Protein AF-0000000080782914 (afdb_homodimer)

pLDDT: mean 93.72, std 6.86, range [55.41, 98.94]

Structure (mmCIF, N/CA/C/O backbone):
data_AF-0000000080782914-model_v1
#
loop_
_entity.id
_entity.type
_entity.pdbx_description
1 polymer 'Pyridoxamine phosphate oxidase'
#
loop_
_atom_site.group_PDB
_atom_site.id
_atom_site.type_symbol
_atom_site.label_atom_id
_atom_site.label_alt_id
_atom_site.label_comp_id
_atom_site.label_asym_id
_atom_site.label_entity_id
_atom_site.label_seq_id
_atom_site.pdbx_PDB_ins_code
_atom_site.Cartn_x
_atom_site.Cartn_y
_atom_site.Cartn_z
_atom_site.occupancy
_atom_site.B_iso_or_equiv
_atom_site.auth_seq_id
_atom_site.auth_comp_id
_atom_site.auth_asym_id
_atom_site.auth_atom_id
_atom_site.pdbx_PDB_model_num
ATOM 1 N N . MET A 1 1 ? 15.547 2.945 15.133 1 77.25 1 MET A N 1
ATOM 2 C CA . MET A 1 1 ? 15.609 1.603 14.562 1 77.25 1 MET A CA 1
ATOM 3 C C . MET A 1 1 ? 14.219 0.974 14.508 1 77.25 1 MET A C 1
ATOM 5 O O . MET A 1 1 ? 13.367 1.261 15.344 1 77.25 1 MET A O 1
ATOM 9 N N . VAL A 1 2 ? 13.93 0.141 13.531 1 92.62 2 VAL A N 1
ATOM 10 C CA . VAL A 1 2 ? 12.688 -0.593 13.344 1 92.62 2 VAL A CA 1
ATOM 11 C C . VAL A 1 2 ? 12.5 -1.596 14.477 1 92.62 2 VAL A C 1
ATOM 13 O O . VAL A 1 2 ? 13.469 -2.207 14.938 1 92.62 2 VAL A O 1
ATOM 16 N N . LYS A 1 3 ? 11.359 -1.681 15.07 1 96.25 3 LYS A N 1
ATOM 17 C CA . LYS A 1 3 ? 10.992 -2.666 16.078 1 96.25 3 LYS A CA 1
ATOM 18 C C . LYS A 1 3 ? 9.711 -3.396 15.695 1 96.25 3 LYS A C 1
ATOM 20 O O . LYS A 1 3 ? 8.82 -2.814 15.062 1 96.25 3 LYS A O 1
ATOM 25 N N . TYR A 1 4 ? 9.617 -4.656 16.109 1 97.88 4 TYR A N 1
ATOM 26 C CA . TYR A 1 4 ? 8.469 -5.504 15.82 1 97.88 4 TYR A CA 1
ATOM 27 C C . TYR A 1 4 ? 7.82 -6.012 17.109 1 97.88 4 TYR A C 1
ATOM 29 O O . TYR A 1 4 ? 8.516 -6.344 18.062 1 97.88 4 TYR A O 1
ATOM 37 N N . TYR A 1 5 ? 6.516 -6.035 17.109 1 98.5 5 TYR A N 1
ATOM 38 C CA . TYR A 1 5 ? 5.73 -6.52 18.234 1 98.5 5 TYR A CA 1
ATOM 39 C C . TYR A 1 5 ? 4.641 -7.477 17.766 1 98.5 5 TYR A C 1
ATOM 41 O O . TYR A 1 5 ? 4.105 -7.332 16.672 1 98.5 5 TYR A O 1
ATOM 49 N N . PRO A 1 6 ? 4.242 -8.438 18.609 1 98.19 6 PRO A N 1
ATOM 50 C CA . PRO A 1 6 ? 3.217 -9.406 18.203 1 98.19 6 PRO A CA 1
ATOM 51 C C . PRO A 1 6 ? 1.803 -8.836 18.297 1 98.19 6 PRO A C 1
ATOM 53 O O . PRO A 1 6 ? 0.863 -9.422 17.75 1 98.19 6 PRO A O 1
ATOM 56 N N . SER A 1 7 ? 1.709 -7.664 19.062 1 98.56 7 SER A N 1
ATOM 57 C CA . SER A 1 7 ? 0.373 -7.125 19.297 1 98.56 7 SER A CA 1
ATOM 58 C C . SER A 1 7 ? 0.427 -5.637 19.625 1 98.56 7 SER A C 1
ATOM 60 O O . SER A 1 7 ? 1.511 -5.07 19.781 1 98.56 7 SER A O 1
ATOM 62 N N . ILE A 1 8 ? -0.752 -5.039 19.688 1 98.75 8 ILE A N 1
ATOM 63 C CA . ILE A 1 8 ? -0.904 -3.627 20.016 1 98.75 8 ILE A CA 1
ATOM 64 C C . ILE A 1 8 ? -0.955 -3.459 21.531 1 98.75 8 ILE A C 1
ATOM 66 O O . ILE A 1 8 ? -1.915 -3.885 22.188 1 98.75 8 ILE A O 1
ATOM 70 N N . SER A 1 9 ? 0.012 -2.799 22.109 1 98.5 9 SER A N 1
ATOM 71 C CA . SER A 1 9 ? -0.017 -2.479 23.531 1 98.5 9 SER A CA 1
ATOM 72 C C . SER A 1 9 ? -1.006 -1.354 23.828 1 98.5 9 SER A C 1
ATOM 74 O O . SER A 1 9 ? -1.44 -0.649 22.922 1 98.5 9 SER A O 1
ATOM 76 N N . PRO A 1 10 ? -1.346 -1.168 25.094 1 98 10 PRO A N 1
ATOM 77 C CA . PRO A 1 10 ? -2.221 -0.046 25.438 1 98 10 PRO A CA 1
ATOM 78 C C . PRO A 1 10 ? -1.642 1.306 25.031 1 98 10 PRO A C 1
ATOM 80 O O . PRO A 1 10 ? -2.375 2.178 24.562 1 98 10 PRO A O 1
ATOM 83 N N . ASP A 1 11 ? -0.372 1.399 25.172 1 98.06 11 ASP A N 1
ATOM 84 C CA . ASP A 1 11 ? 0.289 2.633 24.766 1 98.06 11 ASP A CA 1
ATOM 85 C C . ASP A 1 11 ? 0.159 2.848 23.25 1 98.06 11 ASP A C 1
ATOM 87 O O . ASP A 1 11 ? -0.063 3.971 22.797 1 98.06 11 ASP A O 1
ATOM 91 N N . PHE A 1 12 ? 0.364 1.771 22.516 1 98.38 12 PHE A N 1
ATOM 92 C CA . PHE A 1 12 ? 0.207 1.849 21.078 1 98.38 12 PHE A CA 1
ATOM 93 C C . PHE A 1 12 ? -1.229 2.203 20.703 1 98.38 12 PHE A C 1
ATOM 95 O O . PHE A 1 12 ? -1.462 2.986 19.781 1 98.38 12 PHE A O 1
ATOM 102 N N . GLN A 1 13 ? -2.162 1.616 21.422 1 97.88 13 GLN A N 1
ATOM 103 C CA . GLN A 1 13 ? -3.566 1.916 21.172 1 97.88 13 GLN A CA 1
ATOM 104 C C . GLN A 1 13 ? -3.852 3.406 21.344 1 97.88 13 GLN A C 1
ATOM 106 O O . GLN A 1 13 ? -4.496 4.02 20.484 1 97.88 13 GLN A O 1
ATOM 111 N N . ASP A 1 14 ? -3.408 3.982 22.406 1 97.38 14 ASP A N 1
ATOM 112 C CA . ASP A 1 14 ? -3.604 5.406 22.656 1 97.38 14 ASP A CA 1
ATOM 113 C C . ASP A 1 14 ? -2.977 6.254 21.562 1 97.38 14 ASP A C 1
ATOM 115 O O . ASP A 1 14 ? -3.582 7.223 21.094 1 97.38 14 ASP A O 1
ATOM 119 N N . TRP A 1 15 ? -1.827 5.891 21.203 1 97.62 15 TRP A N 1
ATOM 120 C CA . TRP A 1 15 ? -1.1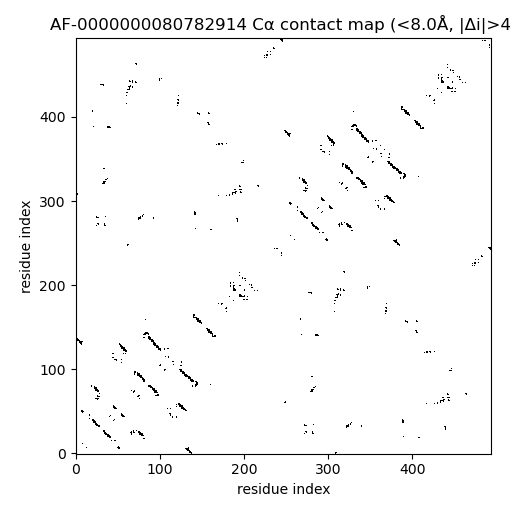04 6.629 20.172 1 97.62 15 TRP A CA 1
ATOM 121 C C . TRP A 1 15 ? -1.836 6.559 18.844 1 97.62 15 TRP A C 1
ATOM 123 O O . TRP A 1 15 ? -1.992 7.57 18.156 1 97.62 15 TRP A O 1
ATOM 133 N N . ILE A 1 16 ? -2.273 5.348 18.469 1 97.81 16 ILE A N 1
ATOM 134 C CA . ILE A 1 16 ? -2.998 5.102 17.219 1 97.81 16 ILE A CA 1
ATOM 135 C C . ILE A 1 16 ? -4.242 5.984 17.156 1 97.81 16 ILE A C 1
ATOM 137 O O . ILE A 1 16 ? -4.484 6.664 16.172 1 97.81 16 ILE A O 1
ATOM 141 N N . LEU A 1 17 ? -4.953 6.02 18.203 1 95.75 17 LEU A N 1
ATOM 142 C CA . LEU A 1 17 ? -6.25 6.68 18.234 1 95.75 17 LEU A CA 1
ATOM 143 C C . LEU A 1 17 ? -6.09 8.195 18.312 1 95.75 17 LEU A C 1
ATOM 145 O O . LEU A 1 17 ? -7.051 8.938 18.094 1 95.75 17 LEU A O 1
ATOM 149 N N . ALA A 1 18 ? -4.898 8.648 18.531 1 95.88 18 ALA A N 1
ATOM 150 C CA . ALA A 1 18 ? -4.609 10.086 18.578 1 95.88 18 ALA A CA 1
ATOM 151 C C . ALA A 1 18 ? -4.254 10.617 17.188 1 95.88 18 ALA A C 1
ATOM 153 O O . ALA A 1 18 ? -4.184 11.828 16.984 1 95.88 18 ALA A O 1
ATOM 154 N N . GLN A 1 19 ? -4.027 9.734 16.234 1 97.06 19 GLN A N 1
ATOM 155 C CA . GLN A 1 19 ? -3.643 10.188 14.898 1 97.06 19 GLN A CA 1
ATOM 156 C C . GLN A 1 19 ? -4.852 10.68 14.109 1 97.06 19 GLN A C 1
ATOM 158 O O . GLN A 1 19 ? -5.914 10.055 14.133 1 97.06 19 GLN A O 1
ATOM 163 N N . PRO A 1 20 ? -4.75 11.781 13.398 1 96.12 20 PRO A N 1
ATOM 164 C CA . PRO A 1 20 ? -5.895 12.367 12.695 1 96.12 20 PRO A CA 1
ATOM 165 C C . PRO A 1 20 ? -6.227 11.633 11.398 1 96.12 20 PRO A C 1
ATOM 167 O O . PRO A 1 20 ? -7.289 11.852 10.812 1 96.12 20 PRO A O 1
ATOM 170 N N . VAL A 1 21 ? -5.316 10.867 10.891 1 97.38 21 VAL A N 1
ATOM 171 C CA . VAL A 1 21 ? -5.484 10.164 9.625 1 97.38 21 VAL A CA 1
ATOM 172 C C . VAL A 1 21 ? -4.672 8.867 9.641 1 97.38 21 VAL A C 1
ATOM 174 O O . VAL A 1 21 ? -3.646 8.781 10.32 1 97.38 21 VAL A O 1
ATOM 177 N N . PHE A 1 22 ? -5.164 7.848 9.047 1 98.19 22 PHE A N 1
ATOM 178 C CA . PHE A 1 22 ? -4.41 6.621 8.82 1 98.19 22 PHE A CA 1
ATOM 179 C C . PHE A 1 22 ? -4.508 6.188 7.359 1 98.19 22 PHE A C 1
ATOM 181 O O . PHE A 1 22 ? -5.281 6.758 6.59 1 98.19 22 PHE A O 1
ATOM 188 N N . PHE A 1 23 ? -3.666 5.289 6.934 1 98.69 23 PHE A N 1
ATOM 189 C CA . PHE A 1 23 ? -3.547 4.848 5.551 1 98.69 23 PHE A CA 1
ATOM 190 C C . PHE A 1 23 ? -3.709 3.336 5.445 1 98.69 23 PHE A C 1
ATOM 192 O O . PHE A 1 23 ? -3.203 2.594 6.289 1 98.69 23 PHE A O 1
ATOM 199 N N . VAL A 1 24 ? -4.43 2.908 4.461 1 98.56 24 VAL A N 1
ATOM 200 C CA . VAL A 1 24 ? -4.668 1.485 4.242 1 98.56 24 VAL A CA 1
ATOM 201 C C . VAL A 1 24 ? -4.066 1.06 2.904 1 98.56 24 VAL A C 1
ATOM 203 O O . VAL A 1 24 ? -4.367 1.651 1.865 1 98.56 24 VAL A O 1
ATOM 206 N N . ALA A 1 25 ? -3.213 0.077 2.914 1 98.88 25 ALA A N 1
ATOM 207 C CA . ALA A 1 25 ? -2.645 -0.497 1.698 1 98.88 25 ALA A CA 1
ATOM 208 C C . ALA A 1 25 ? -3.139 -1.924 1.481 1 98.88 25 ALA A C 1
ATOM 210 O O . ALA A 1 25 ? -3.264 -2.695 2.434 1 98.88 25 ALA A O 1
ATOM 211 N N . SER A 1 26 ? -3.461 -2.254 0.279 1 98.81 26 SER A N 1
ATOM 212 C CA . SER A 1 26 ? -3.924 -3.576 -0.13 1 98.81 26 SER A CA 1
ATOM 213 C C . SER A 1 26 ? -3.441 -3.922 -1.535 1 98.81 26 SER A C 1
ATOM 215 O O . SER A 1 26 ? -3.01 -3.041 -2.281 1 98.81 26 SER A O 1
ATOM 217 N N . ALA A 1 27 ? -3.422 -5.191 -1.87 1 98.75 27 ALA A N 1
ATOM 218 C CA . ALA A 1 27 ? -2.934 -5.613 -3.18 1 98.75 27 ALA A CA 1
ATOM 219 C C . ALA A 1 27 ? -3.58 -6.926 -3.611 1 98.75 27 ALA A C 1
ATOM 221 O O . ALA A 1 27 ? -3.801 -7.816 -2.785 1 98.75 27 ALA A O 1
ATOM 222 N N . PRO A 1 28 ? -3.832 -7.027 -4.871 1 97.81 28 PRO A N 1
ATOM 223 C CA . PRO A 1 28 ? -4.285 -8.32 -5.387 1 97.81 28 PRO A CA 1
ATOM 224 C C . PRO A 1 28 ? -3.137 -9.305 -5.602 1 97.81 28 PRO A C 1
ATOM 226 O O . PRO A 1 28 ? -1.979 -8.898 -5.703 1 97.81 28 PRO A O 1
ATOM 229 N N . LEU A 1 29 ? -3.488 -10.539 -5.559 1 94.88 29 LEU A N 1
ATOM 230 C CA . LEU A 1 29 ? -2.545 -11.57 -5.988 1 94.88 29 LEU A CA 1
ATOM 231 C C . LEU A 1 29 ? -2.447 -11.617 -7.508 1 94.88 29 LEU A C 1
ATOM 233 O O . LEU A 1 29 ? -1.38 -11.898 -8.062 1 94.88 29 LEU A O 1
ATOM 237 N N . THR A 1 30 ? -3.67 -11.359 -8.086 1 89.12 30 THR A N 1
ATOM 238 C CA . THR A 1 30 ? -3.783 -11.352 -9.539 1 89.12 30 THR A CA 1
ATOM 239 C C . THR A 1 30 ? -4.16 -9.961 -10.047 1 89.12 30 THR A C 1
ATOM 241 O O . THR A 1 30 ? -5.262 -9.477 -9.781 1 89.12 30 THR A O 1
ATOM 244 N N . GLY A 1 31 ? -3.197 -9.234 -10.578 1 94.69 31 GLY A N 1
ATOM 245 C CA . GLY A 1 31 ? -3.439 -7.875 -11.047 1 94.69 31 GLY A CA 1
ATOM 246 C C . GLY A 1 31 ? -2.225 -6.977 -10.914 1 94.69 31 GLY A C 1
ATOM 247 O O . GLY A 1 31 ? -1.217 -7.363 -10.32 1 94.69 31 GLY A O 1
ATOM 248 N N . LYS A 1 32 ? -2.412 -5.77 -11.398 1 97.44 32 LYS A N 1
ATOM 249 C CA . LYS A 1 32 ? -1.224 -4.922 -11.469 1 97.44 32 LYS A CA 1
ATOM 250 C C . LYS A 1 32 ? -1.334 -3.734 -10.523 1 97.44 32 LYS A C 1
ATOM 252 O O . LYS A 1 32 ? -0.349 -3.035 -10.273 1 97.44 32 LYS A O 1
ATOM 257 N N . HIS A 1 33 ? -2.521 -3.506 -9.953 1 98.5 33 HIS A N 1
ATOM 258 C CA . HIS A 1 33 ? -2.717 -2.279 -9.188 1 98.5 33 HIS A CA 1
ATOM 259 C C . HIS A 1 33 ? -2.533 -2.527 -7.695 1 98.5 33 HIS A C 1
ATOM 261 O O . HIS A 1 33 ? -3.277 -3.305 -7.094 1 98.5 33 HIS A O 1
ATOM 267 N N . ILE A 1 34 ? -1.562 -1.854 -7.094 1 98.75 34 ILE A N 1
ATOM 268 C CA . ILE A 1 34 ? -1.446 -1.783 -5.641 1 98.75 34 ILE A CA 1
ATOM 269 C C . ILE A 1 34 ? -2.244 -0.591 -5.117 1 98.75 34 ILE A C 1
ATOM 271 O O . ILE A 1 34 ? -2.201 0.496 -5.699 1 98.75 34 ILE A O 1
ATOM 275 N N . ASN A 1 35 ? -2.982 -0.809 -4.062 1 98.62 35 ASN A N 1
ATOM 276 C CA . ASN A 1 35 ? -3.824 0.271 -3.562 1 98.62 35 ASN A CA 1
ATOM 277 C C . ASN A 1 35 ? -3.273 0.86 -2.268 1 98.62 35 ASN A C 1
ATOM 279 O O . ASN A 1 35 ? -2.738 0.133 -1.428 1 98.62 35 ASN A O 1
ATOM 283 N N . VAL A 1 36 ? -3.443 2.143 -2.07 1 98.69 36 VAL A N 1
ATOM 284 C CA . VAL A 1 36 ? -3.242 2.863 -0.817 1 98.69 36 VAL A CA 1
ATOM 285 C C . VAL A 1 36 ? -4.246 4.012 -0.714 1 98.69 36 VAL A C 1
ATOM 287 O O . VAL A 1 36 ? -4.512 4.699 -1.702 1 98.69 36 VAL A O 1
ATOM 290 N N . SER A 1 37 ? -4.82 4.16 0.43 1 97.44 37 SER A N 1
ATOM 291 C CA . SER A 1 37 ? -5.84 5.191 0.607 1 97.44 37 SER A CA 1
ATOM 292 C C . SER A 1 37 ? -5.758 5.812 1.997 1 97.44 37 SER A C 1
ATOM 294 O O . SER A 1 37 ? -5.562 5.105 2.988 1 97.44 37 SER A O 1
ATOM 296 N N . PRO A 1 38 ? -5.883 7.094 2.062 1 97.06 38 PRO A N 1
ATOM 297 C CA . PRO A 1 38 ? -6 7.754 3.363 1 97.06 38 PRO A CA 1
ATOM 298 C C . PRO A 1 38 ? -7.422 7.707 3.922 1 97.06 38 PRO A C 1
ATOM 300 O O . PRO A 1 38 ? -8.391 7.809 3.164 1 97.06 38 PRO A O 1
ATOM 303 N N . LYS A 1 39 ? -7.531 7.426 5.16 1 94.38 39 LYS A N 1
ATOM 304 C CA . LYS A 1 39 ? -8.805 7.406 5.879 1 94.38 39 LYS A CA 1
ATOM 305 C C . LYS A 1 39 ? -8.828 8.453 6.988 1 94.38 39 LYS A C 1
ATOM 307 O O . LYS A 1 39 ? -7.941 8.469 7.848 1 94.38 39 LYS A O 1
ATOM 312 N N . GLY A 1 40 ? -9.82 9.266 6.945 1 90.81 40 GLY A N 1
ATOM 313 C CA . GLY A 1 40 ? -9.977 10.289 7.969 1 90.81 40 GLY A CA 1
ATOM 314 C C . GLY A 1 40 ? -11.008 9.922 9.023 1 90.81 40 GLY A C 1
ATOM 315 O O . GLY A 1 40 ? -11.461 8.773 9.086 1 90.81 40 GLY A O 1
ATOM 316 N N . LEU A 1 41 ? -11.195 10.812 9.945 1 86.81 41 LEU A N 1
ATOM 317 C CA . LEU A 1 41 ? -12.18 10.688 11.023 1 86.81 41 LEU A CA 1
ATOM 318 C C . LEU A 1 41 ? -11.953 9.414 11.82 1 86.81 41 LEU A C 1
ATOM 320 O O . LEU A 1 41 ? -12.883 8.633 12.031 1 86.81 41 LEU A O 1
ATOM 324 N N . PRO A 1 42 ? -10.734 9.242 12.281 1 88.19 42 PRO A N 1
ATOM 325 C CA . PRO A 1 42 ? -10.469 7.984 12.977 1 88.19 42 PRO A CA 1
ATOM 326 C C . PRO A 1 42 ? -11.312 7.816 14.242 1 88.19 42 PRO A C 1
ATOM 328 O O . PRO A 1 42 ? -11.695 6.699 14.586 1 88.19 42 PRO A O 1
ATOM 331 N N . SER A 1 43 ? -11.641 8.859 14.859 1 85.19 43 SER A N 1
ATOM 332 C CA . SER A 1 43 ? -12.406 8.797 16.094 1 85.19 43 SER A CA 1
ATOM 333 C C . SER A 1 43 ? -13.805 8.234 15.859 1 85.19 43 SER A C 1
ATOM 335 O O . SER A 1 43 ? -14.43 7.691 16.766 1 85.19 43 SER A O 1
ATOM 337 N N . SER A 1 44 ? -14.211 8.289 14.586 1 87.56 44 SER A N 1
ATOM 338 C CA . SER A 1 44 ? -15.555 7.812 14.281 1 87.56 44 SER A CA 1
ATOM 339 C C . SER A 1 44 ? -15.523 6.672 13.266 1 87.56 44 SER A C 1
ATOM 341 O O . SER A 1 44 ? -16.547 6.316 12.688 1 87.56 44 SER A O 1
ATOM 343 N N . SER A 1 45 ? -14.359 6.195 13.047 1 92.12 45 SER A N 1
ATOM 344 C CA . SER A 1 45 ? -14.336 5.184 11.992 1 92.12 45 SER A CA 1
ATOM 345 C C . SER A 1 45 ? -13.398 4.035 12.352 1 92.12 45 SER A C 1
ATOM 347 O O . SER A 1 45 ? -13.469 2.959 11.758 1 92.12 45 SER A O 1
ATOM 349 N N . LEU A 1 46 ? -12.516 4.234 13.312 1 95.56 46 LEU A N 1
ATOM 350 C CA . LEU A 1 46 ? -11.484 3.256 13.656 1 95.56 46 LEU A CA 1
ATOM 351 C C . LEU A 1 46 ? -11.641 2.791 15.102 1 95.56 46 LEU A C 1
ATOM 353 O O . LEU A 1 46 ? -11.898 3.602 15.992 1 95.56 46 LEU A O 1
ATOM 357 N N . SER A 1 47 ? -11.5 1.488 15.344 1 96.56 47 SER A N 1
ATOM 358 C CA . SER A 1 47 ? -11.523 0.937 16.703 1 96.56 47 SER A CA 1
ATOM 359 C C . SER A 1 47 ? -10.461 -0.142 16.875 1 96.56 47 SER A C 1
ATOM 361 O O . SER A 1 47 ? -10.266 -0.981 15.992 1 96.56 47 SER A O 1
ATOM 363 N N . VAL A 1 48 ? -9.711 -0.018 17.891 1 98.12 48 VAL A N 1
ATOM 364 C CA . VAL A 1 48 ? -8.906 -1.142 18.375 1 98.12 48 VAL A CA 1
ATOM 365 C C . VAL A 1 48 ? -9.727 -1.989 19.344 1 98.12 48 VAL A C 1
ATOM 367 O O . VAL A 1 48 ? -9.953 -1.59 20.484 1 98.12 48 VAL A O 1
ATOM 370 N N . LEU A 1 49 ? -10.148 -3.148 18.906 1 97.94 49 LEU A N 1
ATOM 371 C CA . LEU A 1 49 ? -11.117 -3.955 19.641 1 97.94 49 LEU A CA 1
ATOM 372 C C . LEU A 1 49 ? -10.422 -4.797 20.703 1 97.94 49 LEU A C 1
ATOM 374 O O . LEU A 1 49 ? -10.992 -5.051 21.766 1 97.94 49 LEU A O 1
ATOM 378 N N . ASN A 1 50 ? -9.289 -5.215 20.453 1 97.81 50 ASN A N 1
ATOM 379 C CA . ASN A 1 50 ? -8.352 -5.906 21.328 1 97.81 50 ASN A CA 1
ATOM 380 C C . ASN A 1 50 ? -6.93 -5.852 20.797 1 97.81 50 ASN A C 1
ATOM 382 O O . ASN A 1 50 ? -6.68 -5.25 19.75 1 97.81 50 ASN A O 1
ATOM 386 N N . PRO A 1 51 ? -5.949 -6.414 21.422 1 98.44 51 PRO A N 1
ATOM 387 C CA . PRO A 1 51 ? -4.551 -6.211 21.047 1 98.44 51 PRO A CA 1
ATOM 388 C C . PRO A 1 51 ? -4.242 -6.738 19.641 1 98.44 51 PRO A C 1
ATOM 390 O O . PRO A 1 51 ? -3.213 -6.383 19.062 1 98.44 51 PRO A O 1
ATOM 393 N N . ASN A 1 52 ? -5.066 -7.625 19.078 1 98.81 52 ASN A N 1
ATOM 394 C CA . ASN A 1 52 ? -4.781 -8.188 17.766 1 98.81 52 ASN A CA 1
ATOM 395 C C . ASN A 1 52 ? -5.969 -8.031 16.812 1 98.81 52 ASN A C 1
ATOM 397 O O . ASN A 1 52 ? -6.074 -8.75 15.828 1 98.81 52 ASN A O 1
ATOM 401 N N . GLU A 1 53 ? -6.852 -7.152 17.141 1 98.69 53 GLU A N 1
ATOM 402 C CA . GLU A 1 53 ? -8.023 -6.945 16.297 1 98.69 53 GLU A CA 1
ATOM 403 C C . GLU A 1 53 ? -8.359 -5.461 16.172 1 98.69 53 GLU A C 1
ATOM 405 O O . GLU A 1 53 ? -8.578 -4.785 17.172 1 98.69 53 GLU A O 1
ATOM 410 N N . VAL A 1 54 ? -8.406 -5.016 14.977 1 98.56 54 VAL A N 1
ATOM 411 C CA . VAL A 1 54 ? -8.789 -3.652 14.633 1 98.56 54 VAL A CA 1
ATOM 412 C C . VAL A 1 54 ? -9.93 -3.676 13.617 1 98.56 54 VAL A C 1
ATOM 414 O O . VAL A 1 54 ? -10.086 -4.645 12.875 1 98.56 54 VAL A O 1
ATOM 417 N N . ALA A 1 55 ? -10.75 -2.691 13.695 1 98 55 ALA A N 1
ATOM 418 C CA . ALA A 1 55 ? -11.82 -2.541 12.711 1 98 55 ALA A CA 1
ATOM 419 C C . ALA A 1 55 ? -11.992 -1.081 12.305 1 98 55 ALA A C 1
ATOM 421 O O . ALA A 1 55 ? -11.766 -0.176 13.109 1 98 55 ALA A O 1
ATOM 422 N N . TYR A 1 56 ? -12.32 -0.861 11.07 1 96.69 56 TYR A N 1
ATOM 423 C CA . TYR A 1 56 ? -12.672 0.493 10.664 1 96.69 56 TYR A CA 1
ATOM 424 C C . TYR A 1 56 ? -13.867 0.48 9.719 1 96.69 56 TYR A C 1
ATOM 426 O O . TYR A 1 56 ? -14.102 -0.506 9.016 1 96.69 56 TYR A O 1
ATOM 434 N N . ILE A 1 57 ? -14.594 1.564 9.703 1 94.5 57 ILE A N 1
ATOM 435 C CA . ILE A 1 57 ? -15.758 1.751 8.852 1 94.5 57 ILE A CA 1
ATOM 436 C C . ILE A 1 57 ? -15.312 2.211 7.465 1 94.5 57 ILE A C 1
ATOM 438 O O . ILE A 1 57 ? -14.539 3.162 7.336 1 94.5 57 ILE A O 1
ATOM 442 N N . ASP A 1 58 ? -15.75 1.443 6.477 1 94 58 ASP A N 1
ATOM 443 C CA . ASP A 1 58 ? -15.5 1.802 5.086 1 94 58 ASP A CA 1
ATOM 444 C C . ASP A 1 58 ? -16.672 2.592 4.504 1 94 58 ASP A C 1
ATOM 446 O O . ASP A 1 58 ? -17.703 2.018 4.164 1 94 58 ASP A O 1
ATOM 450 N N . SER A 1 59 ? -16.453 3.891 4.305 1 89.56 59 SER A N 1
ATOM 451 C CA . SER A 1 59 ? -17.484 4.75 3.727 1 89.56 59 SER A CA 1
ATOM 452 C C . SER A 1 59 ? -17.609 4.52 2.223 1 89.56 59 SER A C 1
ATOM 454 O O . SER A 1 59 ? -16.656 4.078 1.573 1 89.56 59 SER A O 1
ATOM 456 N N . THR A 1 60 ? -18.734 4.828 1.745 1 88.31 60 THR A N 1
ATOM 457 C CA . THR A 1 60 ? -18.938 4.723 0.305 1 88.31 60 THR A CA 1
ATOM 458 C C . THR A 1 60 ? -18.031 5.68 -0.447 1 88.31 60 THR A C 1
ATOM 460 O O . THR A 1 60 ? -17.844 6.824 -0.028 1 88.31 60 THR A O 1
ATOM 463 N N . GLY A 1 61 ? -17.406 5.176 -1.501 1 85.56 61 GLY A N 1
ATOM 464 C CA . GLY A 1 61 ? -16.516 5.977 -2.334 1 85.56 61 GLY A CA 1
ATOM 465 C C . GLY A 1 61 ? -16.5 5.523 -3.781 1 85.56 61 GLY A C 1
ATOM 466 O O . GLY A 1 61 ? -17.203 4.594 -4.16 1 85.56 61 GLY A O 1
ATOM 467 N N . SER A 1 62 ? -15.758 6.258 -4.496 1 86.62 62 SER A N 1
ATOM 468 C CA . SER A 1 62 ? -15.727 6.016 -5.938 1 86.62 62 SER A CA 1
ATOM 469 C C . SER A 1 62 ? -14.797 4.859 -6.285 1 86.62 62 SER A C 1
ATOM 471 O O . SER A 1 62 ? -14.672 4.48 -7.449 1 86.62 62 SER A O 1
ATOM 473 N N . GLY A 1 63 ? -14.156 4.242 -5.391 1 89 63 GLY A N 1
ATOM 474 C CA . GLY A 1 63 ? -13.32 3.07 -5.602 1 89 63 GLY A CA 1
ATOM 475 C C . GLY A 1 63 ? -13.648 1.926 -4.66 1 89 63 GLY A C 1
ATOM 476 O O . GLY A 1 63 ? -14.461 2.08 -3.746 1 89 63 GLY A O 1
ATOM 477 N N . ASN A 1 64 ? -13.109 0.75 -4.926 1 94.69 64 ASN A N 1
ATOM 478 C CA . ASN A 1 64 ? -13.406 -0.43 -4.121 1 94.69 64 ASN A CA 1
ATOM 479 C C . ASN A 1 64 ? -12.219 -1.389 -4.07 1 94.69 64 ASN A C 1
ATOM 481 O O . ASN A 1 64 ? -12.406 -2.6 -3.932 1 94.69 64 ASN A O 1
ATOM 485 N N . GLU A 1 65 ? -11.07 -0.916 -4.172 1 98.06 65 GLU A N 1
ATOM 486 C CA . GLU A 1 65 ? -9.875 -1.755 -4.285 1 98.06 65 GLU A CA 1
ATOM 487 C C . GLU A 1 65 ? -9.633 -2.541 -3.002 1 98.06 65 GLU A C 1
ATOM 489 O O . GLU A 1 65 ? -9.492 -3.766 -3.035 1 98.06 65 GLU A O 1
ATOM 494 N N . THR A 1 66 ? -9.625 -1.825 -1.856 1 98.31 66 THR A N 1
ATOM 495 C CA . THR A 1 66 ? -9.312 -2.488 -0.595 1 98.31 66 THR A CA 1
ATOM 496 C C . THR A 1 66 ? -10.289 -3.627 -0.326 1 98.31 66 THR A C 1
ATOM 498 O O . THR A 1 66 ? -9.883 -4.742 0.005 1 98.31 66 THR A O 1
ATOM 501 N N . LEU A 1 67 ? -11.547 -3.342 -0.514 1 98.31 67 LEU A N 1
ATOM 502 C CA . LEU A 1 67 ? -12.578 -4.352 -0.302 1 98.31 67 LEU A CA 1
ATOM 503 C C . LEU A 1 67 ? -12.344 -5.562 -1.201 1 98.31 67 LEU A C 1
ATOM 505 O O . LEU A 1 67 ? -12.336 -6.699 -0.727 1 98.31 67 LEU A O 1
ATOM 509 N N . SER A 1 68 ? -12.078 -5.336 -2.459 1 98.44 68 SER A N 1
ATOM 510 C CA . SER A 1 68 ? -11.875 -6.406 -3.426 1 98.44 68 SER A CA 1
ATOM 511 C C . SER A 1 68 ? -10.617 -7.207 -3.102 1 98.44 68 SER A C 1
ATOM 513 O O . SER A 1 68 ? -10.609 -8.438 -3.205 1 98.44 68 SER A O 1
ATOM 515 N N . HIS A 1 69 ? -9.562 -6.5 -2.785 1 98.62 69 HIS A N 1
ATOM 516 C CA . HIS A 1 69 ? -8.305 -7.172 -2.475 1 98.62 69 HIS A CA 1
ATOM 517 C C . HIS A 1 69 ? -8.438 -8.062 -1.245 1 98.62 69 HIS A C 1
ATOM 519 O O . HIS A 1 69 ? -7.992 -9.211 -1.251 1 98.62 69 HIS A O 1
ATOM 525 N N . ILE A 1 70 ? -9.055 -7.535 -0.196 1 98.12 70 ILE A N 1
ATOM 526 C CA . ILE A 1 70 ? -9.258 -8.305 1.028 1 98.12 70 ILE A CA 1
ATOM 527 C C . ILE A 1 70 ? -10.133 -9.523 0.735 1 98.12 70 ILE A C 1
ATOM 529 O O . ILE A 1 70 ? -9.883 -10.609 1.258 1 98.12 70 ILE A O 1
ATOM 533 N N . ARG A 1 71 ? -11.078 -9.328 -0.088 1 97.31 71 ARG A N 1
ATOM 534 C CA . ARG A 1 71 ? -11.938 -10.453 -0.458 1 97.31 71 ARG A CA 1
ATOM 535 C C . ARG A 1 71 ? -11.133 -11.547 -1.162 1 97.31 71 ARG A C 1
ATOM 537 O O . ARG A 1 71 ? -11.391 -12.734 -0.967 1 97.31 71 ARG A O 1
ATOM 544 N N . GLU A 1 72 ? -10.258 -11.141 -1.956 1 97.19 72 GLU A N 1
ATOM 545 C CA . GLU A 1 72 ? -9.477 -12.094 -2.738 1 97.19 72 GLU A CA 1
ATOM 546 C C . GLU A 1 72 ? -8.469 -12.836 -1.861 1 97.19 72 GLU A C 1
ATOM 548 O O . GLU A 1 72 ? -8.312 -14.047 -1.972 1 97.19 72 GLU A O 1
ATOM 553 N N . ASN A 1 73 ? -7.762 -12.109 -0.961 1 97.31 73 ASN A N 1
ATOM 554 C CA . ASN A 1 73 ? -6.621 -12.781 -0.35 1 97.31 73 ASN A CA 1
ATOM 555 C C . ASN A 1 73 ? -6.449 -12.375 1.111 1 97.31 73 ASN A C 1
ATOM 557 O O . ASN A 1 73 ? -5.586 -12.914 1.81 1 97.31 73 ASN A O 1
ATOM 561 N N . GLY A 1 74 ? -7.18 -11.344 1.626 1 98 74 GLY A N 1
ATOM 562 C CA . GLY A 1 74 ? -7.223 -10.977 3.031 1 98 74 GLY A CA 1
ATOM 563 C C . GLY A 1 74 ? -6.09 -10.047 3.438 1 98 74 GLY A C 1
ATOM 564 O O . GLY A 1 74 ? -6.102 -9.5 4.539 1 98 74 GLY A O 1
ATOM 565 N N . ARG A 1 75 ? -5.078 -9.82 2.619 1 98.56 75 ARG A N 1
ATOM 566 C CA . ARG A 1 75 ? -3.889 -9.07 3.006 1 98.56 75 ARG A CA 1
ATOM 567 C C . ARG A 1 75 ? -4.18 -7.57 3.062 1 98.56 75 ARG A C 1
ATOM 569 O O . ARG A 1 75 ? -4.809 -7.02 2.156 1 98.56 75 ARG A O 1
ATOM 576 N N . CYS A 1 76 ? -3.711 -6.934 4.066 1 98.44 76 CYS A N 1
ATOM 577 C CA . CYS A 1 76 ? -3.887 -5.496 4.227 1 98.44 76 CYS A CA 1
ATOM 578 C C . CYS A 1 76 ? -2.926 -4.941 5.273 1 98.44 76 CYS A C 1
ATOM 580 O O . CYS A 1 76 ? -2.506 -5.664 6.18 1 98.44 76 CYS A O 1
ATOM 582 N N . THR A 1 77 ? -2.527 -3.74 5.117 1 98.88 77 THR A N 1
ATOM 583 C CA . THR A 1 77 ? -1.726 -3.031 6.105 1 98.88 77 THR A CA 1
ATOM 584 C C . THR A 1 77 ? -2.354 -1.683 6.445 1 98.88 77 THR A C 1
ATOM 586 O O . THR A 1 77 ? -2.783 -0.949 5.551 1 98.88 77 THR A O 1
ATOM 589 N N . ILE A 1 78 ? -2.488 -1.366 7.691 1 98.81 78 ILE A N 1
ATOM 590 C CA . ILE A 1 78 ? -2.822 -0.026 8.164 1 98.81 78 ILE A CA 1
ATOM 591 C C . ILE A 1 78 ? -1.558 0.686 8.633 1 98.81 78 ILE A C 1
ATOM 593 O O . ILE A 1 78 ? -0.766 0.117 9.391 1 98.81 78 ILE A O 1
ATOM 597 N N . MET A 1 79 ? -1.389 1.878 8.188 1 98.88 79 MET A N 1
ATOM 598 C CA . MET A 1 79 ? -0.219 2.643 8.609 1 98.88 79 MET A CA 1
ATOM 599 C C . MET A 1 79 ? -0.635 3.967 9.242 1 98.88 79 MET A C 1
ATOM 601 O O . MET A 1 79 ? -1.532 4.645 8.742 1 98.88 79 MET A O 1
ATOM 605 N N . PHE A 1 80 ? 0.055 4.281 10.281 1 98.62 80 PHE A N 1
ATOM 606 C CA . PHE A 1 80 ? -0.013 5.586 10.922 1 98.62 80 PHE A CA 1
ATOM 607 C C . PHE A 1 80 ? 1.335 6.293 10.859 1 98.62 80 PHE A C 1
ATOM 609 O O 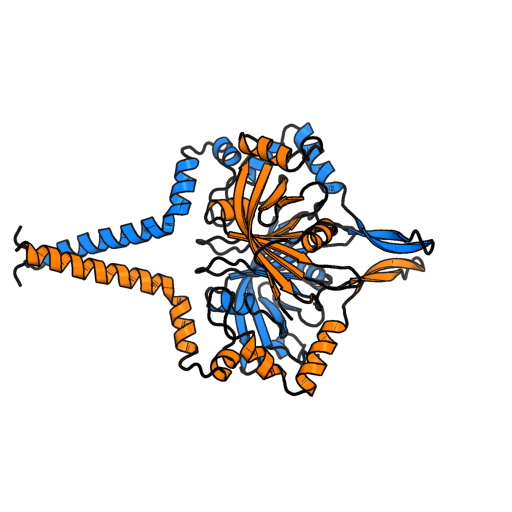. PHE A 1 80 ? 2.383 5.645 10.883 1 98.62 80 PHE A O 1
ATOM 616 N N . CYS A 1 81 ? 1.274 7.566 10.742 1 97.81 81 CYS A N 1
ATOM 617 C CA . CYS A 1 81 ? 2.496 8.352 10.891 1 97.81 81 CYS A CA 1
ATOM 618 C C . CYS A 1 81 ? 2.227 9.648 11.648 1 97.81 81 CYS A C 1
ATOM 620 O O . CYS A 1 81 ? 1.154 10.234 11.508 1 97.81 81 CYS A O 1
ATOM 622 N N . SER A 1 82 ? 3.154 10.047 12.414 1 97.38 82 SER A N 1
ATOM 623 C CA . SER A 1 82 ? 2.992 11.242 13.234 1 97.38 82 SER A CA 1
ATOM 624 C C . SER A 1 82 ? 3.434 12.492 12.484 1 97.38 82 SER A C 1
ATOM 626 O O . SER A 1 82 ? 4.562 12.562 11.992 1 97.38 82 SER A O 1
ATOM 628 N N . PHE A 1 83 ? 2.537 13.438 12.414 1 97.19 83 PHE A N 1
ATOM 629 C CA . PHE A 1 83 ? 2.871 14.766 11.914 1 97.19 83 PHE A CA 1
ATOM 630 C C . PHE A 1 83 ? 3.201 15.711 13.055 1 97.19 83 PHE A C 1
ATOM 632 O O . PHE A 1 83 ? 3.438 16.906 12.836 1 97.19 83 PHE A O 1
ATOM 639 N N . ASP A 1 84 ? 3.238 15.18 14.273 1 94.81 84 ASP A N 1
ATOM 640 C CA . ASP A 1 84 ? 3.553 15.969 15.461 1 94.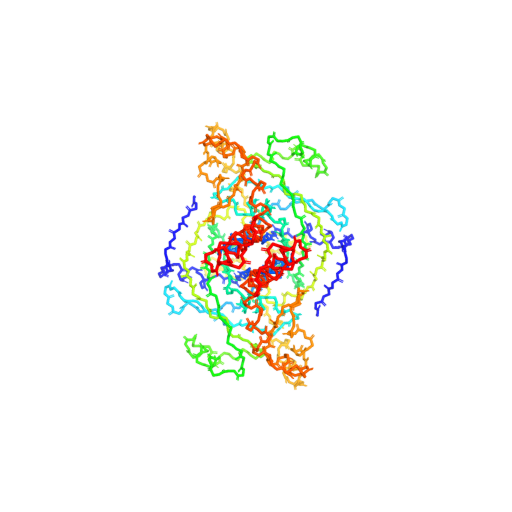81 84 ASP A CA 1
ATOM 641 C C . ASP A 1 84 ? 5.062 16.109 15.648 1 94.81 84 ASP A C 1
ATOM 643 O O . ASP A 1 84 ? 5.836 15.727 14.766 1 94.81 84 ASP A O 1
ATOM 647 N N . VAL A 1 85 ? 5.398 16.688 16.781 1 91.94 85 VAL A N 1
ATOM 648 C CA . VAL A 1 85 ? 6.797 17.016 17.062 1 91.94 85 VAL A CA 1
ATOM 649 C C . VAL A 1 85 ? 7.633 15.734 17.047 1 91.94 85 VAL A C 1
ATOM 651 O O . VAL A 1 85 ? 8.703 15.688 16.422 1 91.94 85 VAL A O 1
ATOM 654 N N . SER A 1 86 ? 7.148 14.711 17.734 1 94.69 86 SER A N 1
ATOM 655 C CA . SER A 1 86 ? 7.883 13.453 17.766 1 94.69 86 SER A CA 1
ATOM 656 C C . SER A 1 86 ? 7.492 12.555 16.594 1 94.69 86 SER A C 1
ATOM 658 O O . SER A 1 86 ? 6.336 12.141 16.484 1 94.69 86 SER A O 1
ATOM 660 N N . PRO A 1 87 ? 8.453 12.211 15.781 1 95.44 87 PRO A N 1
ATOM 661 C CA . PRO A 1 87 ? 8.141 11.375 14.617 1 95.44 87 PRO A CA 1
ATOM 662 C C . PRO A 1 87 ? 7.961 9.898 14.984 1 95.44 87 PRO A C 1
ATOM 664 O O . PRO A 1 87 ? 8.602 9.414 15.922 1 95.44 87 PRO A O 1
ATOM 667 N N . ARG A 1 88 ? 7.141 9.211 14.273 1 96.69 88 ARG A N 1
ATOM 668 C CA . ARG A 1 88 ? 6.918 7.773 14.375 1 96.69 88 ARG A CA 1
ATOM 669 C C . ARG A 1 88 ? 6.078 7.27 13.203 1 96.69 88 ARG A C 1
ATOM 671 O O . ARG A 1 88 ? 5.164 7.957 12.75 1 96.69 88 ARG A O 1
ATOM 678 N N . ILE A 1 89 ? 6.398 6.16 12.734 1 97.75 89 ILE A N 1
ATOM 679 C CA . ILE A 1 89 ? 5.543 5.395 11.836 1 97.75 89 ILE A CA 1
ATOM 680 C C . ILE A 1 89 ? 5.148 4.074 12.492 1 97.75 89 ILE A C 1
ATOM 682 O O . ILE A 1 89 ? 5.973 3.434 13.148 1 97.75 89 ILE A O 1
ATOM 686 N N . MET A 1 90 ? 3.955 3.707 12.352 1 98.62 90 MET A N 1
ATOM 687 C CA . MET A 1 90 ? 3.49 2.406 12.828 1 98.62 90 MET A CA 1
ATOM 688 C C . MET A 1 90 ? 2.691 1.688 11.742 1 98.62 90 MET A C 1
ATOM 690 O O . MET A 1 90 ? 1.812 2.283 11.117 1 98.62 90 MET A O 1
ATOM 694 N N . ARG A 1 91 ? 3.039 0.478 11.5 1 98.81 91 ARG A N 1
ATOM 695 C CA . ARG A 1 91 ? 2.309 -0.377 10.57 1 98.81 91 ARG A CA 1
ATOM 696 C C . ARG A 1 91 ? 1.687 -1.567 11.297 1 98.81 91 ARG A C 1
ATOM 698 O O . ARG A 1 91 ? 2.346 -2.223 12.102 1 98.81 91 ARG A O 1
ATOM 705 N N . LEU A 1 92 ? 0.45 -1.783 11.062 1 98.94 92 LEU A N 1
ATOM 706 C CA . LEU A 1 92 ? -0.237 -3.012 11.445 1 98.94 92 LEU A CA 1
ATOM 707 C C . LEU A 1 92 ? -0.4 -3.939 10.242 1 98.94 92 LEU A C 1
ATOM 709 O O . LEU A 1 92 ? -1.14 -3.627 9.312 1 98.94 92 LEU A O 1
ATOM 713 N N . PHE A 1 93 ? 0.332 -5.02 10.258 1 98.94 93 PHE A N 1
ATOM 714 C CA . PHE A 1 93 ? 0.126 -6.035 9.234 1 98.94 93 PHE A CA 1
ATOM 715 C C . PHE A 1 93 ? -1.032 -6.953 9.602 1 98.94 93 PHE A C 1
ATOM 717 O O . PHE A 1 93 ? -1.064 -7.508 10.703 1 98.94 93 PHE A O 1
ATOM 724 N N . CYS A 1 94 ? -1.983 -7.078 8.617 1 98.69 94 CYS A N 1
ATOM 725 C CA . CYS A 1 94 ? -3.252 -7.684 9.008 1 98.69 94 CYS A CA 1
ATOM 726 C C . CYS A 1 94 ? -3.729 -8.672 7.949 1 98.69 94 CYS A C 1
ATOM 728 O O . CYS A 1 94 ? -3.262 -8.641 6.809 1 98.69 94 CYS A O 1
ATOM 730 N N . ARG A 1 95 ? -4.598 -9.539 8.422 1 98.62 95 ARG A N 1
ATOM 731 C CA . ARG A 1 95 ? -5.543 -10.266 7.578 1 98.62 95 ARG A CA 1
ATOM 732 C C . ARG A 1 95 ? -6.969 -9.773 7.797 1 98.62 95 ARG A C 1
ATOM 734 O O . ARG A 1 95 ? -7.445 -9.719 8.938 1 98.62 95 ARG A O 1
ATOM 741 N N . GLY A 1 96 ? -7.605 -9.469 6.703 1 98.38 96 GLY A N 1
ATOM 742 C CA . GLY A 1 96 ? -8.875 -8.781 6.867 1 98.38 96 GLY A CA 1
ATOM 743 C C . GLY A 1 96 ? -10.055 -9.57 6.332 1 98.38 96 GLY A C 1
ATOM 744 O O . GLY A 1 96 ? -9.883 -10.508 5.547 1 98.38 96 GLY A O 1
ATOM 745 N N . GLU A 1 97 ? -11.242 -9.18 6.801 1 98 97 GLU A N 1
ATOM 746 C CA . GLU A 1 97 ? -12.547 -9.617 6.309 1 98 97 GLU A CA 1
ATOM 747 C C . GLU A 1 97 ? -13.492 -8.438 6.129 1 98 97 GLU A C 1
ATOM 749 O O . GLU A 1 97 ? -13.375 -7.43 6.832 1 98 97 GLU A O 1
ATOM 754 N N . VAL A 1 98 ? -14.398 -8.648 5.207 1 97.88 98 VAL A N 1
ATOM 755 C CA . VAL A 1 98 ? -15.344 -7.586 4.883 1 97.88 98 VAL A CA 1
ATOM 756 C C . VAL A 1 98 ? -16.734 -7.938 5.434 1 97.88 98 VAL A C 1
ATOM 758 O O . VAL A 1 98 ? -17.234 -9.039 5.199 1 97.88 98 VAL A O 1
ATOM 761 N N . ALA A 1 99 ? -17.312 -7.062 6.133 1 97.31 99 ALA A N 1
ATOM 762 C CA . ALA A 1 99 ? -18.719 -7.125 6.516 1 97.31 99 ALA A CA 1
ATOM 763 C C . ALA A 1 99 ? -19.516 -6 5.855 1 97.31 99 ALA A C 1
ATOM 765 O O . ALA A 1 99 ? -19.438 -4.844 6.281 1 97.31 99 ALA A O 1
ATOM 766 N N . GLU A 1 100 ? -20.328 -6.324 4.898 1 96.69 100 GLU A N 1
ATOM 767 C CA . GLU A 1 100 ? -21.078 -5.312 4.164 1 96.69 100 GLU A CA 1
ATOM 768 C C . GLU A 1 100 ? -22.266 -4.809 4.973 1 96.69 100 GLU A C 1
ATOM 770 O O . GLU A 1 100 ? -22.766 -5.508 5.859 1 96.69 100 GLU A O 1
ATOM 775 N N . TRP A 1 101 ? -22.781 -3.668 4.598 1 92.19 101 TRP A N 1
ATOM 776 C CA . TRP A 1 101 ? -23.797 -2.941 5.348 1 92.19 101 TRP A CA 1
ATOM 777 C C . TRP A 1 101 ? -25.062 -3.781 5.5 1 92.19 101 TRP A C 1
ATOM 779 O O . TRP A 1 101 ? -25.797 -3.633 6.477 1 92.19 101 TRP A O 1
ATOM 789 N N . ASN A 1 102 ? -25.344 -4.645 4.574 1 93.31 102 ASN A N 1
ATOM 790 C CA . ASN A 1 102 ? -26.594 -5.402 4.582 1 93.31 102 ASN A CA 1
ATOM 791 C C . ASN A 1 102 ? -26.391 -6.797 5.164 1 93.31 102 ASN A C 1
ATOM 793 O O . ASN A 1 102 ? -27.25 -7.664 5.012 1 93.31 102 ASN A O 1
ATOM 797 N N . GLU A 1 103 ? -25.266 -7.078 5.789 1 95.25 103 GLU A N 1
ATOM 798 C CA . GLU A 1 103 ? -24.984 -8.359 6.43 1 95.25 103 GLU A CA 1
ATOM 799 C C . GLU A 1 103 ? -25.094 -8.258 7.945 1 95.25 103 GLU A C 1
ATOM 801 O O . GLU A 1 103 ? -24.797 -7.203 8.523 1 95.25 103 GLU A O 1
ATOM 806 N N . PRO A 1 104 ? -25.484 -9.359 8.609 1 95.81 104 PRO A N 1
ATOM 807 C CA . PRO A 1 104 ? -25.594 -9.352 10.07 1 95.81 104 PRO A CA 1
ATOM 808 C C . PRO A 1 104 ? -24.281 -8.984 10.75 1 95.81 104 PRO A C 1
ATOM 810 O O . PRO A 1 104 ? -24.281 -8.297 11.773 1 95.81 104 PRO A O 1
ATOM 813 N N . ALA A 1 105 ? -23.219 -9.375 10.203 1 95.5 105 ALA A N 1
ATOM 814 C CA . ALA A 1 105 ? -21.906 -9.125 10.797 1 95.5 105 ALA A CA 1
ATOM 815 C C . ALA A 1 105 ? -21.609 -7.629 10.891 1 95.5 105 ALA A C 1
ATOM 817 O O . ALA A 1 105 ? -20.875 -7.184 11.773 1 95.5 105 ALA A O 1
ATOM 818 N N . PHE A 1 106 ? -22.234 -6.883 9.984 1 95.25 106 PHE A N 1
ATOM 819 C CA . PHE A 1 106 ? -22.031 -5.441 9.961 1 95.25 106 PHE A CA 1
ATOM 820 C C . PHE A 1 106 ? -22.531 -4.801 11.25 1 95.25 106 PHE A C 1
ATOM 822 O O . PHE A 1 106 ? -21.797 -4.07 11.914 1 95.25 106 PHE A O 1
ATOM 829 N N . GLN A 1 107 ? -23.672 -5.109 11.633 1 91.94 107 GLN A N 1
ATOM 830 C CA . GLN A 1 107 ? -24.266 -4.543 12.844 1 91.94 107 GLN A CA 1
ATOM 831 C C . GLN A 1 107 ? -23.531 -5.012 14.094 1 91.94 107 GLN A C 1
ATOM 833 O O . GLN A 1 107 ? -23.328 -4.234 15.023 1 91.94 107 GLN A O 1
ATOM 838 N N . THR A 1 108 ? -23.203 -6.266 14.07 1 94.88 108 THR A N 1
ATOM 839 C CA . THR A 1 108 ? -22.438 -6.816 15.188 1 94.88 108 THR A CA 1
ATOM 840 C C . THR A 1 108 ? -21.141 -6.047 15.391 1 94.88 108 THR A C 1
ATOM 842 O O . THR A 1 108 ? -20.797 -5.691 16.516 1 94.88 108 THR A O 1
ATOM 845 N N . MET A 1 109 ? -20.469 -5.758 14.305 1 94.69 109 MET A N 1
ATOM 846 C CA . MET A 1 109 ? -19.188 -5.066 14.375 1 94.69 109 MET A CA 1
ATOM 847 C C . MET A 1 109 ? -19.375 -3.621 14.828 1 94.69 109 MET A C 1
ATOM 849 O O . MET A 1 109 ? -18.594 -3.111 15.625 1 94.69 109 MET A O 1
ATOM 853 N N . LEU A 1 110 ? -20.391 -2.971 14.297 1 93.25 110 LEU A N 1
ATOM 854 C CA . LEU A 1 110 ? -20.656 -1.602 14.719 1 93.25 110 LEU A CA 1
ATOM 855 C C . LEU A 1 110 ? -20.891 -1.539 16.234 1 93.25 110 LEU A C 1
ATOM 857 O O . LEU A 1 110 ? -20.438 -0.598 16.891 1 93.25 110 LEU A O 1
ATOM 861 N N . GLY A 1 111 ? -21.594 -2.533 16.75 1 93.5 111 GLY A N 1
ATOM 862 C CA . GLY A 1 111 ? -21.781 -2.627 18.203 1 93.5 111 GLY A CA 1
ATOM 863 C C . GLY A 1 111 ? -20.484 -2.799 18.969 1 93.5 111 GLY A C 1
ATOM 864 O O . GLY A 1 111 ? -20.25 -2.111 19.969 1 93.5 111 GLY A O 1
ATOM 865 N N . ARG A 1 112 ? -19.672 -3.666 18.484 1 95.5 112 ARG A N 1
ATOM 866 C CA . ARG A 1 112 ? -18.375 -3.906 19.125 1 95.5 112 ARG A CA 1
ATOM 867 C C . ARG A 1 112 ? -17.516 -2.652 19.094 1 95.5 112 ARG A C 1
ATOM 869 O O . ARG A 1 112 ? -16.719 -2.424 20.016 1 95.5 112 ARG A O 1
ATOM 876 N N . MET A 1 113 ? -17.703 -1.842 18.094 1 94.44 113 MET A N 1
ATOM 877 C CA . MET A 1 113 ? -16.922 -0.625 17.922 1 94.44 113 MET A CA 1
ATOM 878 C C . MET A 1 113 ? -17.516 0.532 18.719 1 94.44 113 MET A C 1
ATOM 880 O O . MET A 1 113 ? -16.922 1.608 18.797 1 94.44 113 MET A O 1
ATOM 884 N N . ALA A 1 114 ? -18.672 0.377 19.266 1 90.31 114 ALA A N 1
ATOM 885 C CA . ALA A 1 114 ? -19.422 1.418 19.984 1 90.31 114 ALA A CA 1
ATOM 886 C C . ALA A 1 114 ? -19.688 2.615 19.078 1 90.31 114 ALA A C 1
ATOM 888 O O . ALA A 1 114 ? -19.594 3.766 19.5 1 90.31 114 ALA A O 1
ATOM 889 N N . LEU A 1 115 ? -19.922 2.311 17.766 1 85 115 LEU A N 1
ATOM 890 C CA . LEU A 1 115 ? -20.156 3.361 16.781 1 85 115 LEU A CA 1
ATOM 891 C C . LEU A 1 115 ? -21.547 3.232 16.172 1 85 115 LEU A C 1
ATOM 893 O O . LEU A 1 115 ? -21.812 3.795 15.109 1 85 115 LEU A O 1
ATOM 897 N N . GLU A 1 116 ? -22.359 2.566 16.859 1 75.94 116 GLU A N 1
ATOM 898 C CA . GLU A 1 116 ? -23.703 2.336 16.344 1 75.94 116 GLU A CA 1
ATOM 899 C C . GLU A 1 116 ? -24.484 3.643 16.219 1 75.94 116 GLU A C 1
ATOM 901 O O . GLU A 1 116 ? -25.312 3.799 15.32 1 75.94 116 GLU A O 1
ATOM 906 N N . LYS A 1 117 ? -24.203 4.508 17.094 1 70.12 117 LYS A N 1
ATOM 907 C CA . LYS A 1 117 ? -24.969 5.758 17.141 1 70.12 117 LYS A CA 1
ATOM 908 C C . LYS A 1 117 ? -24.344 6.805 16.203 1 70.12 117 LYS A C 1
ATOM 910 O O . LYS A 1 117 ? -25.016 7.781 15.844 1 70.12 117 LYS A O 1
ATOM 915 N N . GLU A 1 118 ? -23.078 6.652 16.031 1 63.12 118 GLU A N 1
ATOM 916 C CA . GLU A 1 118 ? -22.406 7.578 15.117 1 63.12 118 GLU A CA 1
ATOM 917 C C . GLU A 1 118 ? -22.734 7.25 13.664 1 63.12 118 GLU A C 1
ATOM 919 O O . GLU A 1 118 ? -22.688 6.086 13.266 1 63.12 118 GLU A O 1
ATOM 924 N N . PHE A 1 119 ? -23.828 8.07 13.227 1 55.41 119 PHE A N 1
ATOM 925 C CA . PHE A 1 119 ? -24.375 7.855 11.883 1 55.41 119 PHE A CA 1
ATOM 926 C C . PHE A 1 119 ? -23.25 7.805 10.852 1 55.41 119 PHE A C 1
ATOM 928 O O . PHE A 1 119 ? -22.531 8.789 10.672 1 55.41 119 PHE A O 1
ATOM 935 N N . VAL A 1 120 ? -22.641 6.652 10.68 1 64.06 120 VAL A N 1
ATOM 936 C CA . VAL A 1 120 ? -21.766 6.41 9.531 1 64.06 120 VAL A CA 1
ATOM 937 C C . VAL A 1 120 ? -22.609 6.332 8.258 1 64.06 120 VAL A C 1
ATOM 939 O O . VAL A 1 120 ? -22.516 5.355 7.508 1 64.06 120 VAL A O 1
ATOM 942 N N . GLN A 1 121 ? -23.5 7.402 8.086 1 71.38 121 GLN A N 1
ATOM 943 C CA . GLN A 1 121 ? -24.359 7.375 6.906 1 71.38 121 GLN A CA 1
ATOM 944 C C . GLN A 1 121 ? -23.547 7.145 5.641 1 71.38 121 GLN A C 1
ATOM 946 O O . GLN A 1 121 ? -22.531 7.812 5.41 1 71.38 121 GLN A O 1
ATOM 951 N N . GLY A 1 122 ? -23.938 6.086 4.969 1 80.56 122 GLY A N 1
ATOM 952 C CA . GLY A 1 122 ? -23.312 5.82 3.688 1 80.56 122 GLY A CA 1
ATOM 953 C C . GLY A 1 122 ? -22.156 4.832 3.783 1 80.56 122 GLY A C 1
ATOM 954 O O . GLY A 1 122 ? -21.484 4.555 2.787 1 80.56 122 GLY A O 1
ATOM 955 N N . ALA A 1 123 ? -22.016 4.285 5.016 1 89.06 123 ALA A N 1
ATOM 956 C CA . ALA A 1 123 ? -20.984 3.25 5.141 1 89.06 123 ALA A CA 1
ATOM 957 C C . ALA A 1 123 ? -21.359 2.016 4.324 1 89.06 123 ALA A C 1
ATOM 959 O O . ALA A 1 123 ? -22.516 1.57 4.34 1 89.06 123 ALA A O 1
ATOM 960 N N . ARG A 1 124 ? -20.406 1.536 3.639 1 93.31 124 ARG A N 1
ATOM 961 C CA . ARG A 1 124 ? -20.719 0.381 2.803 1 93.31 124 ARG A CA 1
ATOM 962 C C . ARG A 1 124 ? -20.25 -0.912 3.461 1 93.31 124 ARG A C 1
ATOM 964 O O . ARG A 1 124 ? -20.734 -1.996 3.125 1 93.31 124 ARG A O 1
ATOM 971 N N . ALA A 1 125 ? -19.266 -0.796 4.375 1 96 125 ALA A N 1
ATOM 972 C CA . ALA A 1 125 ? -18.766 -2.004 5.031 1 96 125 ALA A CA 1
ATOM 973 C C . ALA A 1 125 ? -17.969 -1.659 6.281 1 96 125 ALA A C 1
ATOM 975 O O . ALA A 1 125 ? -17.641 -0.492 6.516 1 96 125 ALA A O 1
ATOM 976 N N . VAL A 1 126 ? -17.781 -2.648 7.094 1 96.5 126 VAL A N 1
ATOM 977 C CA . VAL A 1 126 ? -16.75 -2.648 8.125 1 96.5 126 VAL A CA 1
ATOM 978 C C . VAL A 1 126 ? -15.641 -3.625 7.746 1 96.5 126 VAL A C 1
ATOM 980 O O . VAL A 1 126 ? -15.914 -4.77 7.375 1 96.5 126 VAL A O 1
ATOM 983 N N . MET A 1 127 ? -14.438 -3.125 7.746 1 97.81 127 MET A N 1
ATOM 984 C CA . MET A 1 127 ? -13.273 -3.996 7.582 1 97.81 127 MET A CA 1
ATOM 985 C C . MET A 1 127 ? -12.789 -4.512 8.93 1 97.81 127 MET A C 1
ATOM 987 O O . MET A 1 127 ? -12.344 -3.732 9.773 1 97.81 127 MET A O 1
ATOM 991 N N . ARG A 1 128 ? -12.914 -5.781 9.141 1 98.25 128 ARG A N 1
ATOM 992 C CA . ARG A 1 128 ? -12.383 -6.426 10.336 1 98.25 128 ARG A CA 1
ATOM 993 C C . ARG A 1 128 ? -10.969 -6.957 10.086 1 98.25 128 ARG A C 1
ATOM 995 O O . ARG A 1 128 ? -10.758 -7.758 9.172 1 98.25 128 ARG A O 1
ATOM 1002 N N . LEU A 1 129 ? -10.055 -6.59 10.898 1 98.69 129 LEU A N 1
ATOM 1003 C CA . LEU A 1 129 ? -8.648 -6.879 10.625 1 98.69 129 LEU A CA 1
ATOM 1004 C C . LEU A 1 129 ? -8.008 -7.605 11.797 1 98.69 129 LEU A C 1
ATOM 1006 O O . LEU A 1 129 ? -7.996 -7.098 12.922 1 98.69 129 LEU A O 1
ATOM 1010 N N . ASP A 1 130 ? -7.477 -8.766 11.555 1 98.81 130 ASP A N 1
ATOM 1011 C CA . ASP A 1 130 ? -6.629 -9.492 12.492 1 98.81 130 ASP A CA 1
ATOM 1012 C C . ASP A 1 130 ? -5.164 -9.086 12.344 1 98.81 130 ASP A C 1
ATOM 1014 O O . ASP A 1 130 ? -4.535 -9.391 11.328 1 98.81 130 ASP A O 1
ATOM 1018 N N . VAL A 1 131 ? -4.617 -8.453 13.359 1 98.88 131 VAL A N 1
ATOM 1019 C CA . VAL A 1 131 ? -3.246 -7.949 13.32 1 98.88 131 VAL A CA 1
ATOM 1020 C C . VAL A 1 131 ? -2.279 -9.062 13.719 1 98.88 131 VAL A C 1
ATOM 1022 O O . VAL A 1 131 ? -2.342 -9.578 14.844 1 98.88 131 VAL A O 1
ATOM 1025 N N . PHE A 1 132 ? -1.331 -9.414 12.828 1 98.81 132 PHE A N 1
ATOM 1026 C CA . PHE A 1 132 ? -0.415 -10.5 13.172 1 98.81 132 PHE A CA 1
ATOM 1027 C C . PHE A 1 132 ? 0.983 -9.961 13.445 1 98.81 132 PHE A C 1
ATOM 1029 O O . PHE A 1 132 ? 1.852 -10.688 13.93 1 98.81 132 PHE A O 1
ATOM 1036 N N . LYS A 1 133 ? 1.24 -8.719 13.195 1 98.75 133 LYS A N 1
ATOM 1037 C CA . LYS A 1 133 ? 2.533 -8.086 13.438 1 98.75 133 LYS A CA 1
ATOM 1038 C C . LYS A 1 133 ? 2.402 -6.566 13.492 1 98.75 133 LYS A C 1
ATOM 1040 O O . LYS A 1 133 ? 1.704 -5.969 12.672 1 98.75 133 LYS A O 1
ATOM 1045 N N . VAL A 1 134 ? 2.988 -5.922 14.477 1 98.88 134 VAL A N 1
ATOM 1046 C CA . VAL A 1 134 ? 3.088 -4.473 14.617 1 98.88 134 VAL A CA 1
ATOM 1047 C C . VAL A 1 134 ? 4.531 -4.027 14.383 1 98.88 134 VAL A C 1
ATOM 1049 O O . VAL A 1 134 ? 5.465 -4.617 14.922 1 98.88 134 VAL A O 1
ATOM 1052 N N . GLN A 1 135 ? 4.688 -3.055 13.539 1 98.56 135 GLN A N 1
ATOM 1053 C CA . GLN A 1 135 ? 6.012 -2.52 13.242 1 98.56 135 GLN A CA 1
ATOM 1054 C C . GLN A 1 135 ? 6.09 -1.03 13.57 1 98.56 135 GLN A C 1
ATOM 1056 O O . GLN A 1 135 ? 5.211 -0.256 13.188 1 98.56 135 GLN A O 1
ATOM 1061 N N . THR A 1 136 ? 7.113 -0.607 14.336 1 97.56 136 THR A N 1
ATOM 1062 C CA . THR A 1 136 ? 7.371 0.814 14.531 1 97.56 136 THR A CA 1
ATOM 1063 C C . THR A 1 136 ? 8.695 1.215 13.891 1 97.56 136 THR A C 1
ATOM 1065 O O . THR A 1 136 ? 9.641 0.424 13.859 1 97.56 136 THR A O 1
ATOM 1068 N N . SER A 1 137 ? 8.711 2.344 13.328 1 94.75 137 SER A N 1
ATOM 1069 C CA . SER A 1 137 ? 9.93 2.918 12.758 1 94.75 137 SER A CA 1
ATOM 1070 C C . SER A 1 137 ? 10.023 4.414 13.047 1 94.75 137 SER A C 1
ATOM 1072 O O . SER A 1 137 ? 9.078 5.008 13.57 1 94.75 137 SER A O 1
ATOM 1074 N N . CYS A 1 138 ? 11.078 5.113 12.797 1 89.06 138 CYS A N 1
ATOM 1075 C CA . CYS A 1 138 ? 11.414 6.438 13.297 1 89.06 138 CYS A CA 1
ATOM 1076 C C . CYS A 1 138 ? 10.492 7.496 12.719 1 89.06 138 CYS A C 1
ATOM 1078 O O . CYS A 1 138 ? 10.07 8.414 13.43 1 89.06 138 CYS A O 1
ATOM 1080 N N . GLY A 1 139 ? 10.242 7.469 11.453 1 90.38 139 GLY A N 1
ATOM 1081 C CA . GLY A 1 139 ? 9.383 8.461 10.836 1 90.38 139 GLY A CA 1
ATOM 1082 C C . GLY A 1 139 ? 10.094 9.773 10.555 1 90.38 139 GLY A C 1
ATOM 1083 O O . GLY A 1 139 ? 9.453 10.82 10.453 1 90.38 139 GLY A O 1
ATOM 1084 N N . PHE A 1 140 ? 11.438 9.742 10.375 1 89.25 140 PHE A N 1
ATOM 1085 C CA . PHE A 1 140 ? 12.242 10.945 10.211 1 89.25 140 PHE A CA 1
ATOM 1086 C C . PHE A 1 140 ? 11.914 11.648 8.906 1 89.25 140 PHE A C 1
ATOM 1088 O O . PHE A 1 140 ? 12.133 12.852 8.773 1 89.25 140 PHE A O 1
ATOM 1095 N N . GLY A 1 141 ? 11.391 10.938 7.992 1 89.75 141 GLY A N 1
ATOM 1096 C CA . GLY A 1 141 ? 11.062 11.531 6.707 1 89.75 141 GLY A CA 1
ATOM 1097 C C . GLY A 1 141 ? 9.68 12.164 6.68 1 89.75 141 GLY A C 1
ATOM 1098 O O . GLY A 1 141 ? 9.344 12.883 5.734 1 89.75 141 GLY A O 1
ATOM 1099 N N . VAL A 1 142 ? 8.812 11.969 7.742 1 95.19 142 VAL A N 1
ATOM 1100 C CA . VAL A 1 142 ? 7.465 12.531 7.816 1 95.19 142 VAL A CA 1
ATOM 1101 C C . VAL A 1 142 ? 7.535 13.992 8.234 1 95.19 142 VAL A C 1
ATOM 1103 O O . VAL A 1 142 ? 8.094 14.32 9.281 1 95.19 142 VAL A O 1
ATOM 1106 N N . PRO A 1 143 ? 7.016 14.859 7.398 1 96.69 143 PRO A N 1
ATOM 1107 C CA . PRO A 1 143 ? 7.039 16.266 7.816 1 96.69 143 PRO A CA 1
ATOM 1108 C C . PRO A 1 143 ? 6.199 16.531 9.062 1 96.69 143 PRO A C 1
ATOM 1110 O O . PRO A 1 143 ? 5.348 15.711 9.422 1 96.69 143 PRO A O 1
ATOM 1113 N N . ARG A 1 144 ? 6.473 17.609 9.711 1 96.88 144 ARG A N 1
ATOM 1114 C CA . ARG A 1 144 ? 5.766 17.922 10.953 1 96.88 144 ARG A CA 1
ATOM 1115 C C . ARG A 1 144 ? 4.926 19.188 10.805 1 96.88 144 ARG A C 1
ATOM 1117 O O . ARG A 1 144 ? 5.246 20.062 10 1 96.88 144 ARG A O 1
ATOM 1124 N N . LEU A 1 145 ? 3.914 19.266 11.617 1 97.44 145 LEU A N 1
ATOM 1125 C CA . LEU A 1 145 ? 3.078 20.453 11.711 1 97.44 145 LEU A CA 1
ATOM 1126 C C . LEU A 1 145 ? 3.883 21.641 12.227 1 97.44 145 LEU A C 1
ATOM 1128 O O . LEU A 1 145 ? 4.59 21.531 13.227 1 97.44 145 LEU A O 1
ATOM 1132 N N . ALA A 1 146 ? 3.803 22.688 11.516 1 96.81 146 ALA A N 1
ATOM 1133 C CA . ALA A 1 146 ? 4.527 23.906 11.867 1 96.81 146 ALA A CA 1
ATOM 1134 C C . ALA A 1 146 ? 3.744 25.156 11.469 1 96.81 146 ALA A C 1
ATOM 1136 O O . ALA A 1 146 ? 2.664 25.047 10.883 1 96.81 146 ALA A O 1
ATOM 1137 N N . LEU A 1 147 ? 4.238 26.281 11.961 1 96.06 147 LEU A N 1
ATOM 1138 C CA . LEU A 1 147 ? 3.639 27.562 11.625 1 96.06 147 LEU A CA 1
ATOM 1139 C C . LEU A 1 147 ? 4.594 28.406 10.781 1 96.06 147 LEU A C 1
ATOM 1141 O O . LEU A 1 147 ? 5.805 28.375 11 1 96.06 147 LEU A O 1
ATOM 1145 N N . THR A 1 148 ? 3.994 28.984 9.828 1 94.62 148 THR A N 1
ATOM 1146 C CA . THR A 1 148 ? 4.691 30.031 9.086 1 94.62 148 THR A CA 1
ATOM 1147 C C . THR A 1 148 ? 3.857 31.297 9.016 1 94.62 148 THR A C 1
ATOM 1149 O O . THR A 1 148 ? 2.785 31.375 9.625 1 94.62 148 THR A O 1
ATOM 1152 N N . THR A 1 149 ? 4.434 32.406 8.484 1 93.19 149 THR A N 1
ATOM 1153 C CA . THR A 1 149 ? 3.713 33.656 8.336 1 93.19 149 THR A CA 1
ATOM 1154 C C . THR A 1 149 ? 3.209 33.812 6.902 1 93.19 149 THR A C 1
ATOM 1156 O O . THR A 1 149 ? 3.973 33.688 5.949 1 93.19 149 THR A O 1
ATOM 1159 N N . ASP A 1 150 ? 1.938 34.031 6.781 1 90.56 150 ASP A N 1
ATOM 1160 C CA . ASP A 1 150 ? 1.384 34.344 5.465 1 90.56 150 ASP A CA 1
ATOM 1161 C C . ASP A 1 150 ? 1.929 35.656 4.93 1 90.56 150 ASP A C 1
ATOM 1163 O O . ASP A 1 150 ? 1.773 36.719 5.566 1 90.56 150 ASP A O 1
ATOM 1167 N N . PRO A 1 151 ? 2.508 35.625 3.846 1 90 151 PRO A N 1
ATOM 1168 C CA . PRO A 1 151 ? 3.123 36.844 3.357 1 90 151 PRO A CA 1
ATOM 1169 C C . PRO A 1 151 ? 2.098 37.938 3.047 1 90 151 PRO A C 1
ATOM 1171 O O . PRO A 1 151 ? 2.428 39.125 3.07 1 90 151 PRO A O 1
ATOM 1174 N N . LYS A 1 152 ? 0.896 37.656 2.709 1 91.94 152 LYS A N 1
ATOM 1175 C CA . LYS A 1 152 ? -0.126 38.625 2.312 1 91.94 152 LYS A CA 1
ATOM 1176 C C . LYS A 1 152 ? -0.815 39.219 3.533 1 91.94 152 LYS A C 1
ATOM 1178 O O . LYS A 1 152 ? -1.024 40.438 3.598 1 91.94 152 LYS A O 1
ATOM 1183 N N . THR A 1 153 ? -1.063 38.406 4.52 1 92.19 153 THR A N 1
ATOM 1184 C CA . THR A 1 153 ? -1.897 38.844 5.629 1 92.19 153 THR A CA 1
ATOM 1185 C C . THR A 1 153 ? -1.06 39.031 6.891 1 92.19 153 THR A C 1
ATOM 1187 O O . THR A 1 153 ? -1.528 39.625 7.875 1 92.19 153 THR A O 1
ATOM 1190 N N . ASN A 1 154 ? 0.222 38.531 6.855 1 92 154 ASN A N 1
ATOM 1191 C CA . ASN A 1 154 ? 1.118 38.562 8.008 1 92 154 A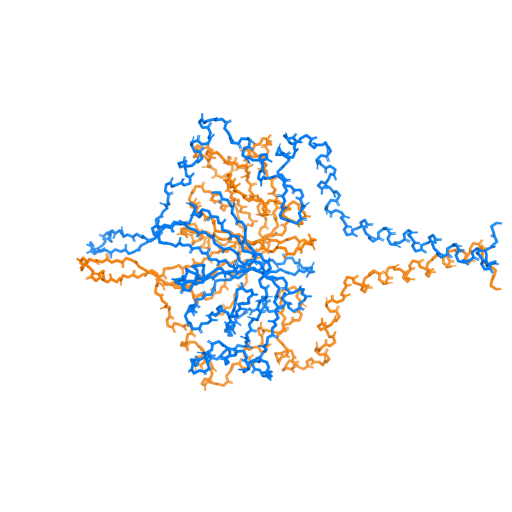SN A CA 1
ATOM 1192 C C . ASN A 1 154 ? 0.544 37.781 9.188 1 92 154 ASN A C 1
ATOM 1194 O O . ASN A 1 154 ? 0.821 38.125 10.344 1 92 154 ASN A O 1
ATOM 1198 N N . GLU A 1 155 ? -0.339 36.875 8.977 1 93.12 155 GLU A N 1
ATOM 1199 C CA . GLU A 1 155 ? -0.949 36 9.992 1 93.12 155 GLU A CA 1
ATOM 1200 C C . GLU A 1 155 ? -0.316 34.625 9.984 1 93.12 155 GLU A C 1
ATOM 1202 O O . GLU A 1 155 ? 0.257 34.188 8.977 1 93.12 155 GLU A O 1
ATOM 1207 N N . PRO A 1 156 ? -0.382 33.969 11.18 1 94.31 156 PRO A N 1
ATOM 1208 C CA . PRO A 1 156 ? 0.139 32.594 11.203 1 94.31 156 PRO A CA 1
ATOM 1209 C C . PRO A 1 156 ? -0.595 31.672 10.242 1 94.31 156 PRO A C 1
ATOM 1211 O O . PRO A 1 156 ? -1.821 31.75 10.125 1 94.31 156 PRO A O 1
ATOM 1214 N N . LYS A 1 157 ? 0.174 30.938 9.508 1 95.38 157 LYS A N 1
ATOM 1215 C CA . LYS A 1 157 ? -0.332 29.953 8.555 1 95.38 157 LYS A CA 1
ATOM 1216 C C . LYS A 1 157 ? 0.261 28.578 8.812 1 95.38 157 LYS A C 1
ATOM 1218 O O . LYS A 1 157 ? 1.481 28.422 8.898 1 95.38 157 LYS A O 1
ATOM 1223 N N . PRO A 1 158 ? -0.618 27.594 8.992 1 96.69 158 PRO A N 1
ATOM 1224 C CA . PRO A 1 158 ? -0.093 26.234 9.211 1 96.69 158 PRO A CA 1
ATOM 1225 C C . PRO A 1 158 ? 0.472 25.609 7.945 1 96.69 158 PRO A C 1
ATOM 1227 O O . PRO A 1 158 ? -0.024 25.875 6.844 1 96.69 158 PRO A O 1
ATOM 1230 N N . TYR A 1 159 ? 1.462 24.844 8.078 1 96.44 159 TYR A N 1
ATOM 1231 C CA . TYR A 1 159 ? 2.035 24.062 6.98 1 96.44 159 TYR A CA 1
ATOM 1232 C C . TYR A 1 159 ? 2.791 22.844 7.504 1 96.44 159 TYR A C 1
ATOM 1234 O O . TYR A 1 159 ? 2.92 22.672 8.719 1 96.44 159 TYR A O 1
ATOM 1242 N N . LEU A 1 160 ? 3.188 21.953 6.625 1 96.5 160 LEU A N 1
ATOM 1243 C CA . LEU A 1 160 ? 4.02 20.812 6.973 1 96.5 160 LEU A CA 1
ATOM 1244 C C . LEU A 1 160 ? 5.484 21.078 6.652 1 96.5 160 LEU A C 1
ATOM 1246 O O . LEU A 1 160 ? 5.836 21.328 5.496 1 96.5 160 LEU A O 1
ATOM 1250 N N . GLU A 1 161 ? 6.277 21 7.648 1 95.94 161 GLU A N 1
ATOM 1251 C CA . GLU A 1 161 ? 7.695 21.328 7.535 1 95.94 161 GLU A CA 1
ATOM 1252 C C . GLU A 1 161 ? 8.555 20.062 7.488 1 95.94 161 GLU A C 1
ATOM 1254 O O . GLU A 1 161 ? 8.398 19.172 8.32 1 95.94 161 GLU A O 1
ATOM 1259 N N . ASP A 1 162 ? 9.492 20.094 6.566 1 92.56 162 ASP A N 1
ATOM 1260 C CA . ASP A 1 162 ? 10.43 18.984 6.5 1 92.56 162 ASP A CA 1
ATOM 1261 C C . ASP A 1 162 ? 11.266 18.891 7.777 1 92.56 162 ASP A C 1
ATOM 1263 O O . ASP A 1 162 ? 11.68 19.906 8.328 1 92.56 162 ASP A O 1
ATOM 1267 N N . ARG A 1 163 ? 11.492 17.656 8.148 1 90.31 163 ARG A N 1
ATOM 1268 C CA . ARG A 1 163 ? 12.367 17.438 9.297 1 90.31 163 ARG A CA 1
ATOM 1269 C C . ARG A 1 163 ? 13.828 17.422 8.875 1 90.31 163 ARG A C 1
ATOM 1271 O O . ARG A 1 163 ? 14.164 16.938 7.801 1 90.31 163 ARG A O 1
ATOM 1278 N N . ARG A 1 164 ? 14.641 17.844 9.773 1 84.31 164 ARG A N 1
ATOM 1279 C CA . ARG A 1 164 ? 16.078 17.766 9.523 1 84.31 164 ARG A CA 1
ATOM 1280 C C . ARG A 1 164 ? 16.641 16.422 9.953 1 84.31 164 ARG A C 1
ATOM 1282 O O . ARG A 1 164 ? 17.766 16.078 9.617 1 84.31 164 ARG A O 1
ATOM 1289 N N . ALA A 1 165 ? 15.82 15.734 10.57 1 81.12 165 ALA A N 1
ATOM 1290 C CA . ALA A 1 165 ? 16.234 14.516 11.258 1 81.12 165 ALA A CA 1
ATOM 1291 C C . ALA A 1 165 ? 16.781 13.492 10.273 1 81.12 165 ALA A C 1
ATOM 1293 O O . ALA A 1 165 ? 17.781 12.82 10.539 1 81.12 165 AL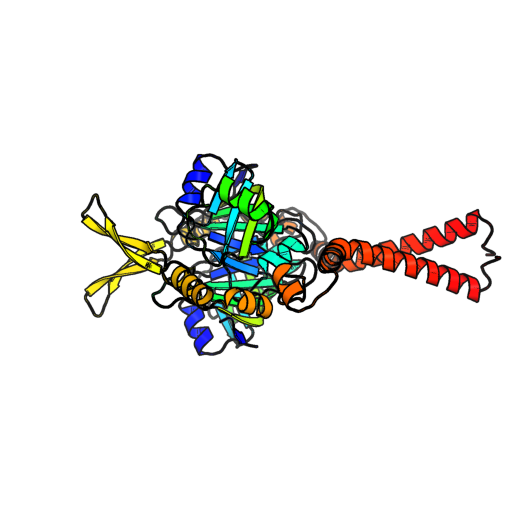A A O 1
ATOM 1294 N N . LEU A 1 166 ? 16.188 13.32 9.148 1 77.56 166 LEU A N 1
ATOM 1295 C CA . LEU A 1 166 ? 16.609 12.32 8.18 1 77.56 166 LEU A CA 1
ATOM 1296 C C . LEU A 1 166 ? 18 12.633 7.652 1 77.56 166 LEU A C 1
ATOM 1298 O O . LEU A 1 166 ? 18.859 11.742 7.578 1 77.56 166 LEU A O 1
ATOM 1302 N N . GLY A 1 167 ? 18.172 13.82 7.23 1 76.88 167 GLY A N 1
ATOM 1303 C CA . GLY A 1 167 ? 19.484 14.242 6.766 1 76.88 167 GLY A CA 1
ATOM 1304 C C . GLY A 1 167 ? 20.562 14.109 7.828 1 76.88 167 GLY A C 1
ATOM 1305 O O . GLY A 1 167 ? 21.688 13.695 7.531 1 76.88 167 GLY A O 1
ATOM 1306 N N . HIS A 1 168 ? 20.203 14.453 9.031 1 79.31 168 HIS A N 1
ATOM 1307 C CA . HIS A 1 168 ? 21.156 14.336 10.133 1 79.31 168 HIS A CA 1
ATOM 1308 C C . HIS A 1 168 ? 21.531 12.883 10.383 1 79.31 168 HIS A C 1
ATOM 1310 O O . HIS A 1 168 ? 22.719 12.57 10.562 1 79.31 168 HIS A O 1
ATOM 1316 N N . PHE A 1 169 ? 20.609 12.047 10.422 1 79.25 169 PHE A N 1
ATOM 1317 C CA . PHE A 1 169 ? 20.859 10.617 10.602 1 79.25 169 PHE A CA 1
ATOM 1318 C C . PHE A 1 169 ? 21.828 10.102 9.531 1 79.25 169 PHE A C 1
ATOM 1320 O O . PHE A 1 169 ? 22.828 9.453 9.844 1 79.25 169 PHE A O 1
ATOM 1327 N N . ALA A 1 170 ? 21.547 10.367 8.297 1 77.69 170 ALA A N 1
ATOM 1328 C CA . ALA A 1 170 ? 22.375 9.914 7.188 1 77.69 170 ALA A CA 1
ATOM 1329 C C . ALA A 1 170 ? 23.797 10.445 7.312 1 77.69 170 ALA A C 1
ATOM 1331 O O . ALA A 1 170 ? 24.766 9.711 7.102 1 77.69 170 ALA A O 1
ATOM 1332 N N . ALA A 1 171 ? 23.891 11.664 7.672 1 79.75 171 ALA A N 1
ATOM 1333 C CA . ALA A 1 171 ? 25.203 12.297 7.805 1 79.75 171 ALA A CA 1
ATOM 1334 C C . ALA A 1 171 ? 26.031 11.625 8.898 1 79.75 171 ALA A C 1
ATOM 1336 O O . ALA A 1 171 ? 27.219 11.383 8.719 1 79.75 171 ALA A O 1
ATOM 1337 N N . VAL A 1 172 ? 25.391 11.305 9.93 1 81.75 172 VAL A N 1
ATOM 1338 C CA . VAL A 1 172 ? 26.078 10.703 11.07 1 81.75 172 VAL A CA 1
ATOM 1339 C C . VAL A 1 172 ? 26.531 9.297 10.711 1 81.75 172 VAL A C 1
ATOM 1341 O O . VAL A 1 172 ? 27.672 8.922 10.969 1 81.75 172 VAL A O 1
ATOM 1344 N N . VAL A 1 173 ? 25.672 8.539 10.133 1 82.12 173 VAL A N 1
ATOM 1345 C CA . VAL A 1 173 ? 25.969 7.156 9.789 1 82.12 173 VAL A CA 1
ATOM 1346 C C . VAL A 1 173 ? 27.078 7.113 8.734 1 82.12 173 VAL A C 1
ATOM 1348 O O . VAL A 1 173 ? 27.953 6.246 8.781 1 82.12 173 VAL A O 1
ATOM 1351 N N . VAL A 1 174 ? 27.078 8.023 7.824 1 80.25 174 VAL A N 1
ATOM 1352 C CA . VAL A 1 174 ? 28.094 8.109 6.773 1 80.25 174 VAL A CA 1
ATOM 1353 C C . VAL A 1 174 ? 29.438 8.516 7.383 1 80.25 174 VAL A C 1
ATOM 1355 O O . VAL A 1 174 ? 30.469 7.926 7.066 1 80.25 174 VAL A O 1
ATOM 1358 N N . ALA A 1 175 ? 29.344 9.492 8.18 1 82.12 175 ALA A N 1
ATOM 1359 C CA . ALA A 1 175 ? 30.578 9.984 8.805 1 82.12 175 ALA A CA 1
ATOM 1360 C C . ALA A 1 175 ? 31.25 8.891 9.617 1 82.12 175 ALA A C 1
ATOM 1362 O O . ALA A 1 175 ? 32.5 8.836 9.688 1 82.12 175 ALA A O 1
ATOM 1363 N N . LYS A 1 176 ? 30.484 8.039 10.164 1 90 176 LYS A N 1
ATOM 1364 C CA . LYS A 1 176 ? 31.016 6.949 10.977 1 90 176 LYS A CA 1
ATOM 1365 C C . LYS A 1 176 ? 31.375 5.746 10.109 1 90 176 LYS A C 1
ATOM 1367 O O . LYS A 1 176 ? 31.766 4.695 10.625 1 90 176 LYS A O 1
ATOM 1372 N N . ASN A 1 177 ? 31.156 5.863 8.836 1 88.56 177 ASN A N 1
ATOM 1373 C CA . ASN A 1 177 ? 31.422 4.793 7.879 1 88.56 177 ASN A CA 1
ATOM 1374 C C . ASN A 1 177 ? 30.625 3.539 8.203 1 88.56 177 ASN A C 1
ATOM 1376 O O . ASN A 1 177 ? 31.141 2.426 8.125 1 88.56 177 ASN A O 1
ATOM 1380 N N . GLN A 1 178 ? 29.406 3.729 8.625 1 90.94 178 GLN A N 1
ATOM 1381 C CA . GLN A 1 178 ? 28.594 2.607 9.086 1 90.94 178 GLN A CA 1
ATOM 1382 C C . GLN A 1 178 ? 27.406 2.373 8.164 1 90.94 178 GLN A C 1
ATOM 1384 O O . GLN A 1 178 ? 26.594 1.467 8.391 1 90.94 178 GLN A O 1
ATOM 1389 N N . ILE A 1 179 ? 27.344 3.039 7.098 1 89.62 179 ILE A N 1
ATOM 1390 C CA . ILE A 1 179 ? 26.156 2.998 6.246 1 89.62 179 ILE A CA 1
ATOM 1391 C C . ILE A 1 179 ? 26.047 1.621 5.594 1 89.62 179 ILE A C 1
ATOM 1393 O O . ILE A 1 179 ? 24.953 1.06 5.516 1 89.62 179 ILE A O 1
ATOM 1397 N N . HIS A 1 180 ? 27.125 1.099 5.215 1 90.69 180 HIS A N 1
ATOM 1398 C CA . HIS A 1 180 ? 27.078 -0.191 4.535 1 90.69 180 HIS A CA 1
ATOM 1399 C C . HIS A 1 180 ? 26.812 -1.324 5.52 1 90.69 180 HIS A C 1
ATOM 1401 O O . HIS A 1 180 ? 26.156 -2.309 5.176 1 90.69 180 HIS A O 1
ATOM 1407 N N . THR A 1 181 ? 27.359 -1.207 6.695 1 92.38 181 THR A N 1
ATOM 1408 C CA . THR A 1 181 ? 27.047 -2.174 7.746 1 92.38 181 THR A CA 1
ATOM 1409 C C . THR A 1 181 ? 25.562 -2.148 8.078 1 92.38 181 THR A C 1
ATOM 1411 O O . THR A 1 181 ? 24.938 -3.199 8.242 1 92.38 181 THR A O 1
ATOM 1414 N N . TYR A 1 182 ? 25.109 -0.974 8.18 1 91.62 182 TYR A N 1
ATOM 1415 C CA . TYR A 1 182 ? 23.688 -0.798 8.445 1 91.62 182 TYR A CA 1
ATOM 1416 C C . TYR A 1 182 ? 22.844 -1.438 7.352 1 91.62 182 TYR A C 1
ATOM 1418 O O . TYR A 1 182 ? 21.891 -2.18 7.641 1 91.62 182 TYR A O 1
ATOM 1426 N N . GLN A 1 183 ? 23.141 -1.188 6.102 1 93.5 183 GLN A N 1
ATOM 1427 C CA . GLN A 1 183 ? 22.406 -1.741 4.965 1 93.5 183 GLN A CA 1
ATOM 1428 C C . GLN A 1 183 ? 22.516 -3.264 4.93 1 93.5 183 GLN A C 1
ATOM 1430 O O . GLN A 1 183 ? 21.531 -3.955 4.656 1 93.5 183 GLN A O 1
ATOM 1435 N N . ARG A 1 184 ? 23.688 -3.736 5.188 1 94.62 184 ARG A N 1
ATOM 1436 C CA . ARG A 1 184 ? 23.891 -5.176 5.27 1 94.62 184 ARG A CA 1
ATOM 1437 C C . ARG A 1 184 ? 22.953 -5.816 6.281 1 94.62 184 ARG A C 1
ATOM 1439 O O . ARG A 1 184 ? 22.359 -6.855 6.004 1 94.62 184 ARG A O 1
ATOM 1446 N N . ASP A 1 185 ? 22.781 -5.211 7.355 1 93.62 185 ASP A N 1
ATOM 1447 C CA . ASP A 1 185 ? 22.031 -5.793 8.469 1 93.62 185 ASP A CA 1
ATOM 1448 C C . ASP A 1 185 ? 20.531 -5.664 8.258 1 93.62 185 ASP A C 1
ATOM 1450 O O . ASP A 1 185 ? 19.766 -6.523 8.695 1 93.62 185 ASP A O 1
ATOM 1454 N N . PHE A 1 186 ? 20.094 -4.645 7.473 1 93.44 186 PHE A N 1
ATOM 1455 C CA . PHE A 1 186 ? 18.656 -4.363 7.496 1 93.44 186 PHE A CA 1
ATOM 1456 C C . PHE A 1 186 ? 18.078 -4.41 6.094 1 93.44 186 PHE A C 1
ATOM 1458 O O . PHE A 1 186 ? 16.844 -4.398 5.922 1 93.44 186 PHE A O 1
ATOM 1465 N N . ASN A 1 187 ? 18.859 -4.547 5.047 1 96.5 187 ASN A N 1
ATOM 1466 C CA . ASN A 1 187 ? 18.328 -4.336 3.707 1 96.5 187 ASN A CA 1
ATOM 1467 C C . ASN A 1 187 ? 18.625 -5.523 2.793 1 96.5 187 ASN A C 1
ATOM 1469 O O . ASN A 1 187 ? 18.469 -5.422 1.572 1 96.5 187 ASN A O 1
ATOM 1473 N N . ALA A 1 188 ? 19 -6.656 3.324 1 97.25 188 ALA A N 1
ATOM 1474 C CA . ALA A 1 188 ? 19.359 -7.805 2.496 1 97.25 188 ALA A CA 1
ATOM 1475 C C . ALA A 1 188 ? 18.109 -8.625 2.143 1 97.25 188 ALA A C 1
ATOM 1477 O O . ALA A 1 188 ? 18.109 -9.344 1.139 1 97.25 188 ALA A O 1
ATOM 1478 N N . ASP A 1 189 ? 17.094 -8.555 3 1 96.94 189 ASP A N 1
ATOM 1479 C CA . ASP A 1 189 ? 15.867 -9.32 2.803 1 96.94 189 ASP A CA 1
ATOM 1480 C C . ASP A 1 189 ? 14.641 -8.531 3.246 1 96.94 189 ASP A C 1
ATOM 1482 O O . ASP A 1 189 ? 14.742 -7.645 4.102 1 96.94 189 ASP A O 1
ATOM 1486 N N . SER A 1 190 ? 13.531 -8.852 2.641 1 97.69 190 SER A N 1
ATOM 1487 C CA . SER A 1 190 ? 12.266 -8.312 3.127 1 97.69 190 SER A CA 1
ATOM 1488 C C . SER A 1 190 ? 11.727 -9.141 4.289 1 97.69 190 SER A C 1
ATOM 1490 O O . SER A 1 190 ? 12.305 -10.172 4.648 1 97.69 190 SER A O 1
ATOM 1492 N N . LEU A 1 191 ? 10.625 -8.734 4.82 1 97.62 191 LEU A N 1
ATOM 1493 C CA . LEU A 1 191 ? 9.969 -9.438 5.91 1 97.62 191 LEU A CA 1
ATOM 1494 C C . LEU A 1 191 ? 9.531 -10.836 5.473 1 97.62 191 LEU A C 1
ATOM 1496 O O . LEU A 1 191 ? 9.492 -11.766 6.285 1 97.62 191 LEU A O 1
ATOM 1500 N N . ASP A 1 192 ? 9.227 -10.992 4.148 1 97.94 192 ASP A N 1
ATOM 1501 C CA . ASP A 1 192 ? 8.742 -12.273 3.635 1 97.94 192 ASP A CA 1
ATOM 1502 C C . ASP A 1 192 ? 9.875 -13.086 3.023 1 97.94 192 ASP A C 1
ATOM 1504 O O . ASP A 1 192 ? 9.633 -14.055 2.295 1 97.94 192 ASP A O 1
ATOM 1508 N N . GLY A 1 193 ? 11.047 -12.633 3.191 1 97 193 GLY A N 1
ATOM 1509 C CA . GLY A 1 193 ? 12.195 -13.391 2.744 1 97 193 GLY A CA 1
ATOM 1510 C C . GLY A 1 193 ? 12.555 -13.133 1.292 1 97 193 GLY A C 1
ATOM 1511 O O . GLY A 1 193 ? 13.32 -13.891 0.692 1 97 193 GLY A O 1
ATOM 1512 N N . LEU A 1 194 ? 12.055 -12.172 0.679 1 97.88 194 LEU A N 1
ATOM 1513 C CA . LEU A 1 194 ? 12.406 -11.805 -0.688 1 97.88 194 LEU A CA 1
ATOM 1514 C C . LEU A 1 194 ? 13.781 -11.148 -0.735 1 97.88 194 LEU A C 1
ATOM 1516 O O . LEU A 1 194 ? 14.188 -10.469 0.214 1 97.88 194 LEU A O 1
ATOM 1520 N N . PRO A 1 195 ? 14.469 -11.266 -1.895 1 97.81 195 PRO A N 1
ATOM 1521 C CA . PRO A 1 195 ? 15.758 -10.602 -2.029 1 97.81 195 PRO A CA 1
ATOM 1522 C C . PRO A 1 195 ? 15.648 -9.078 -1.936 1 97.81 195 PRO A C 1
ATOM 1524 O O . PRO A 1 195 ? 14.789 -8.477 -2.576 1 97.81 195 PRO A O 1
ATOM 1527 N N . GLY A 1 196 ? 16.562 -8.5 -1.134 1 97.81 196 GLY A N 1
ATOM 1528 C CA . GLY A 1 196 ? 16.625 -7.051 -0.983 1 97.81 196 GLY A CA 1
ATOM 1529 C C . GLY A 1 196 ? 17.703 -6.414 -1.829 1 97.81 196 GLY A C 1
ATOM 1530 O O . GLY A 1 196 ? 17.828 -6.711 -3.02 1 97.81 196 GLY A O 1
ATOM 1531 N N . MET A 1 197 ? 18.5 -5.527 -1.22 1 97.44 197 MET A N 1
ATOM 1532 C CA . MET A 1 197 ? 19.594 -4.855 -1.899 1 97.44 197 MET A CA 1
ATOM 1533 C C . MET A 1 197 ? 20.688 -5.852 -2.295 1 97.44 197 MET A C 1
ATOM 1535 O O . MET A 1 197 ? 21.141 -6.641 -1.467 1 97.44 197 MET A O 1
ATOM 1539 N N . LYS A 1 198 ? 21.125 -5.793 -3.557 1 97.81 198 LYS A N 1
ATOM 1540 C CA . LYS A 1 198 ? 22.203 -6.66 -4.02 1 97.81 198 LYS A CA 1
ATOM 1541 C C . LYS A 1 198 ? 23.484 -6.434 -3.203 1 97.81 198 LYS A C 1
ATOM 1543 O O . LYS A 1 198 ? 24.109 -7.395 -2.744 1 97.81 198 LYS A O 1
ATOM 1548 N N . ALA A 1 199 ? 23.812 -5.184 -3.037 1 96.62 199 ALA A N 1
ATOM 1549 C CA . ALA A 1 199 ? 25.031 -4.844 -2.295 1 96.62 199 ALA A CA 1
ATOM 1550 C C . ALA A 1 199 ? 24.969 -5.398 -0.875 1 96.62 199 ALA A C 1
ATOM 1552 O O . ALA A 1 199 ? 25.969 -5.926 -0.369 1 96.62 199 ALA A O 1
ATOM 1553 N N . ALA A 1 200 ? 23.828 -5.254 -0.245 1 97.19 200 ALA A N 1
ATOM 1554 C CA . ALA A 1 200 ? 23.656 -5.758 1.115 1 97.19 200 ALA A CA 1
ATOM 1555 C C . ALA A 1 200 ? 23.781 -7.277 1.157 1 97.19 200 ALA A C 1
ATOM 1557 O O . ALA A 1 200 ? 24.406 -7.836 2.059 1 97.19 200 ALA A O 1
ATOM 1558 N N . MET A 1 201 ? 23.156 -7.961 0.207 1 98 201 MET A N 1
ATOM 1559 C CA . MET A 1 201 ? 23.234 -9.414 0.141 1 98 201 MET A CA 1
ATOM 1560 C C . MET A 1 201 ? 24.672 -9.875 -0.061 1 98 201 MET A C 1
ATOM 1562 O O . MET A 1 201 ? 25.125 -10.812 0.598 1 98 201 MET A O 1
ATOM 1566 N N . ARG A 1 202 ? 25.391 -9.203 -0.906 1 97.5 202 ARG A N 1
ATOM 1567 C CA . ARG A 1 202 ? 26.781 -9.539 -1.151 1 97.5 202 ARG A CA 1
ATOM 1568 C C . ARG A 1 202 ? 27.625 -9.312 0.097 1 97.5 202 ARG A C 1
ATOM 1570 O O . ARG A 1 202 ? 28.516 -10.117 0.412 1 97.5 202 ARG A O 1
ATOM 1577 N N . ASP A 1 203 ? 27.359 -8.258 0.753 1 96.31 203 ASP A N 1
ATOM 1578 C CA . ASP A 1 203 ? 28.078 -7.949 1.983 1 96.31 203 ASP A CA 1
ATOM 1579 C C . ASP A 1 203 ? 27.844 -9.023 3.043 1 96.31 203 ASP A C 1
ATOM 1581 O O . ASP A 1 203 ? 28.672 -9.234 3.92 1 96.31 203 ASP A O 1
ATOM 1585 N N . ARG A 1 204 ? 26.703 -9.688 2.967 1 96.69 204 ARG A N 1
ATOM 1586 C CA . ARG A 1 204 ? 26.406 -10.773 3.891 1 96.69 204 ARG A CA 1
ATOM 1587 C C . ARG A 1 204 ? 27.031 -12.078 3.426 1 96.69 204 ARG A C 1
ATOM 1589 O O . ARG A 1 204 ? 26.859 -13.125 4.059 1 96.69 204 ARG A O 1
ATOM 1596 N N . GLY A 1 205 ? 27.656 -12.062 2.268 1 95.56 205 GLY A N 1
ATOM 1597 C CA . GLY A 1 205 ? 28.375 -13.227 1.775 1 95.56 205 GLY A CA 1
ATOM 1598 C C . GLY A 1 205 ? 27.547 -14.062 0.805 1 95.56 205 GLY A C 1
ATOM 1599 O O . GLY A 1 205 ? 27.953 -15.164 0.43 1 95.56 205 GLY A O 1
ATOM 1600 N N . MET A 1 206 ? 26.391 -13.57 0.531 1 94.19 206 MET A N 1
ATOM 1601 C CA . MET A 1 206 ? 25.562 -14.32 -0.409 1 94.19 206 MET A CA 1
ATOM 1602 C C . MET A 1 206 ? 26.172 -14.289 -1.811 1 94.19 206 MET A C 1
ATOM 1604 O O . MET A 1 206 ? 26.531 -13.219 -2.311 1 94.19 206 MET A O 1
ATOM 1608 N N . ARG A 1 207 ? 26.219 -15.539 -2.291 1 90.81 207 ARG A N 1
ATOM 1609 C CA . ARG A 1 207 ? 26.688 -15.672 -3.664 1 90.81 207 ARG A CA 1
ATOM 1610 C C . ARG A 1 207 ? 25.531 -15.82 -4.637 1 90.81 207 ARG A C 1
ATOM 1612 O O . ARG A 1 207 ? 24.375 -15.961 -4.215 1 90.81 207 ARG A O 1
ATOM 1619 N N . ALA A 1 208 ? 25.609 -15.508 -5.809 1 96.25 208 ALA A N 1
ATOM 1620 C CA . ALA A 1 208 ? 24.641 -15.695 -6.879 1 96.25 208 ALA A CA 1
ATOM 1621 C C . ALA A 1 208 ? 23.406 -14.828 -6.66 1 96.25 208 ALA A C 1
ATOM 1623 O O . ALA A 1 208 ? 22.266 -15.297 -6.785 1 96.25 208 ALA A O 1
ATOM 1624 N N . VAL A 1 209 ? 23.562 -13.664 -6.168 1 97.06 209 VAL A N 1
ATOM 1625 C CA . VAL A 1 209 ? 22.516 -12.711 -5.84 1 97.06 209 VAL A CA 1
ATOM 1626 C C . VAL A 1 209 ? 21.594 -12.523 -7.047 1 97.06 209 VAL A C 1
ATOM 1628 O O . VAL A 1 209 ? 20.375 -12.508 -6.906 1 97.06 209 VAL A O 1
ATOM 1631 N N . ASP A 1 210 ? 22.156 -12.445 -8.211 1 96.56 210 ASP A N 1
ATOM 1632 C CA . ASP A 1 210 ? 21.359 -12.242 -9.422 1 96.56 210 ASP A CA 1
ATOM 1633 C C . ASP A 1 210 ? 20.484 -13.453 -9.719 1 96.56 210 ASP A C 1
ATOM 1635 O O . ASP A 1 210 ? 19.344 -13.312 -10.156 1 96.56 210 ASP A O 1
ATOM 1639 N N . ALA A 1 211 ? 21.031 -14.578 -9.539 1 97.38 211 ALA A N 1
ATOM 1640 C CA . ALA A 1 211 ? 20.266 -15.805 -9.742 1 97.38 211 ALA A CA 1
ATOM 1641 C C . ALA A 1 211 ? 19.094 -15.891 -8.766 1 97.38 211 ALA A C 1
ATOM 1643 O O . ALA A 1 211 ? 18 -16.312 -9.141 1 97.38 211 ALA A O 1
ATOM 1644 N N . ARG A 1 212 ? 19.359 -15.562 -7.516 1 96.94 212 ARG A N 1
ATOM 1645 C CA . ARG A 1 212 ? 18.297 -15.562 -6.508 1 96.94 212 ARG A CA 1
ATOM 1646 C C . ARG A 1 212 ? 17.156 -14.641 -6.914 1 96.94 212 ARG A C 1
ATOM 1648 O O . ARG A 1 212 ? 15.984 -15.008 -6.789 1 96.94 212 ARG A O 1
ATOM 1655 N N . ILE A 1 213 ? 17.484 -13.484 -7.34 1 97 213 ILE A N 1
ATOM 1656 C CA . ILE A 1 213 ? 16.5 -12.5 -7.766 1 97 213 ILE A CA 1
ATOM 1657 C C . ILE A 1 213 ? 15.727 -13.039 -8.969 1 97 213 ILE A C 1
ATOM 1659 O O . ILE A 1 213 ? 14.5 -12.945 -9.016 1 97 213 ILE A O 1
ATOM 1663 N N . TRP A 1 214 ? 16.469 -13.578 -9.93 1 96.62 214 TRP A N 1
ATOM 1664 C CA . TRP A 1 214 ? 15.836 -14.133 -11.125 1 96.62 214 TRP A CA 1
ATOM 1665 C C . TRP A 1 214 ? 14.883 -15.266 -10.758 1 96.62 214 TRP A C 1
ATOM 1667 O O . TRP A 1 214 ? 13.766 -15.328 -11.281 1 96.62 214 TRP A O 1
ATOM 1677 N N . LEU A 1 215 ? 15.273 -16.125 -9.906 1 95.81 215 LEU A N 1
ATOM 1678 C CA . LEU A 1 215 ? 14.445 -17.234 -9.469 1 95.81 215 LEU A CA 1
ATOM 1679 C C . LEU A 1 215 ? 13.18 -16.734 -8.781 1 95.81 215 LEU A C 1
ATOM 1681 O O . LEU A 1 215 ? 12.109 -17.312 -8.953 1 95.81 215 LEU A O 1
ATOM 1685 N N . CYS A 1 216 ? 13.352 -15.695 -8.023 1 95.38 216 CYS A N 1
ATOM 1686 C CA . CYS A 1 216 ? 12.203 -15.109 -7.344 1 95.38 216 CYS A CA 1
ATOM 1687 C C . CYS A 1 216 ? 11.195 -14.555 -8.352 1 95.38 216 CYS A C 1
ATOM 1689 O O . CYS A 1 216 ? 9.992 -14.719 -8.18 1 95.38 216 CYS A O 1
ATOM 1691 N N . ARG A 1 217 ? 11.68 -14.031 -9.367 1 95.69 217 ARG A N 1
ATOM 1692 C CA . ARG A 1 217 ? 10.828 -13.461 -10.406 1 95.69 217 ARG A CA 1
ATOM 1693 C C . ARG A 1 217 ? 10.109 -14.555 -11.188 1 95.69 217 ARG A C 1
ATOM 1695 O O . ARG A 1 217 ? 8.977 -14.359 -11.648 1 95.69 217 ARG A O 1
ATOM 1702 N N . GLN A 1 218 ? 10.758 -15.688 -11.297 1 96.38 218 GLN A N 1
ATOM 1703 C CA . GLN A 1 218 ? 10.227 -16.766 -12.117 1 96.38 218 GLN A CA 1
ATOM 1704 C C . GLN A 1 218 ? 9.492 -17.797 -11.266 1 96.38 218 GLN A C 1
ATOM 1706 O O . GLN A 1 218 ? 9.164 -18.891 -11.742 1 96.38 218 GLN A O 1
ATOM 1711 N N . ARG A 1 219 ? 9.242 -17.469 -10.125 1 94.69 219 ARG A N 1
ATOM 1712 C CA . ARG A 1 219 ? 8.711 -18.438 -9.18 1 94.69 219 ARG A CA 1
ATOM 1713 C C . ARG A 1 219 ? 7.438 -19.094 -9.711 1 94.69 219 ARG A C 1
ATOM 1715 O O . ARG A 1 219 ? 7.289 -20.312 -9.656 1 94.69 219 ARG A O 1
ATOM 1722 N N . ARG A 1 220 ? 6.52 -18.312 -10.156 1 92.5 220 ARG A N 1
ATOM 1723 C CA . ARG A 1 220 ? 5.27 -18.859 -10.672 1 92.5 220 ARG A CA 1
ATOM 1724 C C . ARG A 1 220 ? 5.527 -19.797 -11.852 1 92.5 220 ARG A C 1
ATOM 1726 O O . ARG A 1 220 ? 4.988 -20.906 -11.906 1 92.5 220 ARG A O 1
ATOM 1733 N N . ALA A 1 221 ? 6.285 -19.328 -12.766 1 94.69 221 ALA A N 1
ATOM 1734 C CA . ALA A 1 221 ? 6.621 -20.141 -13.922 1 94.69 221 ALA A CA 1
ATOM 1735 C C . ALA A 1 221 ? 7.289 -21.453 -13.5 1 94.69 221 ALA A C 1
ATOM 1737 O O . ALA A 1 221 ? 6.973 -22.516 -14.031 1 94.69 221 ALA A O 1
ATOM 1738 N N . LEU A 1 222 ? 8.141 -21.375 -12.625 1 95.94 222 LEU A N 1
ATOM 1739 C CA . LEU A 1 222 ? 8.859 -22.547 -12.141 1 95.94 222 LEU A CA 1
ATOM 1740 C C . LEU A 1 222 ? 7.914 -23.5 -11.422 1 95.94 222 LEU A C 1
ATOM 1742 O O . LEU A 1 222 ? 8.055 -24.719 -11.547 1 95.94 222 LEU A O 1
ATOM 1746 N N . GLU A 1 223 ? 7.039 -22.906 -10.711 1 95.56 223 GLU A N 1
ATOM 1747 C CA . GLU A 1 223 ? 6.039 -23.75 -10.055 1 95.56 223 GLU A CA 1
ATOM 1748 C C . GLU A 1 223 ? 5.195 -24.5 -11.078 1 95.56 223 GLU A C 1
ATOM 1750 O O . GLU A 1 223 ? 4.945 -25.703 -10.922 1 95.56 223 GLU A O 1
ATOM 1755 N N . LEU A 1 224 ? 4.785 -23.812 -12.055 1 95.94 224 LEU A N 1
ATOM 1756 C CA . LEU A 1 224 ? 3.963 -24.438 -13.086 1 95.94 224 LEU A CA 1
ATOM 1757 C C . LEU A 1 224 ? 4.75 -25.516 -13.836 1 95.94 224 LEU A C 1
ATOM 1759 O O . LEU A 1 224 ? 4.223 -26.594 -14.125 1 95.94 224 LEU A O 1
ATOM 1763 N N . VAL A 1 225 ? 5.941 -25.234 -14.117 1 97.31 225 VAL A N 1
ATOM 1764 C CA . VAL A 1 225 ? 6.805 -26.219 -14.773 1 97.31 225 VAL A CA 1
ATOM 1765 C C . VAL A 1 225 ? 7.008 -27.422 -13.859 1 97.31 225 VAL A C 1
ATOM 1767 O O . VAL A 1 225 ? 6.953 -28.578 -14.32 1 97.31 225 VAL A O 1
ATOM 1770 N N . GLY A 1 226 ? 7.23 -27.078 -12.625 1 97.62 226 GLY A N 1
ATOM 1771 C CA . GLY A 1 226 ? 7.406 -28.156 -11.664 1 97.62 226 GLY A CA 1
ATOM 1772 C C . GLY A 1 226 ? 6.195 -29.078 -11.562 1 97.62 226 GLY A C 1
ATOM 1773 O O . GLY A 1 226 ? 6.336 -30.297 -11.578 1 97.62 226 GLY A O 1
ATOM 1774 N N . VAL A 1 227 ? 5.086 -28.516 -11.539 1 97.56 227 VAL A N 1
ATOM 1775 C CA . VAL A 1 227 ? 3.848 -29.281 -11.438 1 97.56 227 VAL A CA 1
ATOM 1776 C C . VAL A 1 227 ? 3.621 -30.078 -12.719 1 97.56 227 VAL A C 1
ATOM 1778 O O . VAL A 1 227 ? 3.158 -31.219 -12.68 1 97.56 227 VAL A O 1
ATOM 1781 N N . THR A 1 228 ? 3.961 -29.484 -13.773 1 97.5 228 THR A N 1
ATOM 1782 C CA . THR A 1 228 ? 3.842 -30.172 -15.055 1 97.5 228 THR A CA 1
ATOM 1783 C C . THR A 1 228 ? 4.746 -31.406 -15.094 1 97.5 228 THR A C 1
ATOM 1785 O O . THR A 1 228 ? 4.289 -32.5 -15.414 1 97.5 228 THR A O 1
ATOM 1788 N N . LEU A 1 229 ? 5.973 -31.266 -14.758 1 98.19 229 LEU A N 1
ATOM 1789 C CA . LEU A 1 229 ? 6.945 -32.344 -14.805 1 98.19 229 LEU A CA 1
ATOM 1790 C C . LEU A 1 229 ? 6.578 -33.469 -13.812 1 98.19 229 LEU A C 1
ATOM 1792 O O . LEU A 1 229 ? 6.684 -34.656 -14.133 1 98.19 229 LEU A O 1
ATOM 1796 N N . LEU A 1 230 ? 6.188 -33.031 -12.695 1 97.94 230 LEU A N 1
ATOM 1797 C CA . LEU A 1 230 ? 5.758 -34 -11.695 1 97.94 230 LEU A CA 1
ATOM 1798 C C . LEU A 1 230 ? 4.551 -34.812 -12.188 1 97.94 230 LEU A C 1
ATOM 1800 O O . LEU A 1 230 ? 4.473 -36.031 -11.984 1 97.94 230 LEU A O 1
ATOM 1804 N N . SER A 1 231 ? 3.652 -34.094 -12.797 1 97.62 231 SER A N 1
ATOM 1805 C CA . SER A 1 231 ? 2.445 -34.75 -13.312 1 97.62 231 SER A CA 1
ATOM 1806 C C . SER A 1 231 ? 2.775 -35.75 -14.414 1 97.62 231 SER A C 1
ATOM 1808 O O . SER A 1 231 ? 2.193 -36.812 -14.477 1 97.62 231 SER A O 1
ATOM 1810 N N . ILE A 1 232 ? 3.652 -35.406 -15.227 1 96.75 232 ILE A N 1
ATOM 1811 C CA . ILE A 1 232 ? 4.094 -36.312 -16.281 1 96.75 232 ILE A CA 1
ATOM 1812 C C . ILE A 1 232 ? 4.723 -37.562 -15.68 1 96.75 232 ILE A C 1
ATOM 1814 O O . ILE A 1 232 ? 4.352 -38.688 -16.031 1 96.75 232 ILE A O 1
ATOM 1818 N N . GLY A 1 233 ? 5.633 -37.312 -14.805 1 96.75 233 GLY A N 1
ATOM 1819 C CA . GLY A 1 233 ? 6.324 -38.438 -14.164 1 96.75 233 GLY A CA 1
ATOM 1820 C C . GLY A 1 233 ? 5.387 -39.375 -13.445 1 96.75 233 GLY A C 1
ATOM 1821 O O . GLY A 1 233 ? 5.512 -40.594 -13.57 1 96.75 233 GLY A O 1
ATOM 1822 N N . LEU A 1 234 ? 4.441 -38.812 -12.727 1 97.06 234 LEU A N 1
ATOM 1823 C CA . LEU A 1 234 ? 3.486 -39.594 -11.969 1 97.06 234 LEU A CA 1
ATOM 1824 C C . LEU A 1 234 ? 2.559 -40.375 -12.914 1 97.06 234 LEU A C 1
ATOM 1826 O O . LEU A 1 234 ? 2.193 -41.531 -12.633 1 97.06 234 LEU A O 1
ATOM 1830 N N . THR A 1 235 ? 2.197 -39.688 -13.945 1 95.56 235 THR A N 1
ATOM 1831 C CA . THR A 1 235 ? 1.313 -40.344 -14.906 1 95.56 235 THR A CA 1
ATOM 1832 C C . THR A 1 235 ? 2.002 -41.531 -15.555 1 95.56 235 THR A C 1
ATOM 1834 O O . THR A 1 235 ? 1.421 -42.625 -15.633 1 95.56 235 THR A O 1
ATOM 1837 N N . VAL A 1 236 ? 3.246 -41.406 -15.906 1 94.62 236 VAL A N 1
ATOM 1838 C CA . VAL A 1 236 ? 4.016 -42.469 -16.531 1 94.62 236 VAL A CA 1
ATOM 1839 C C . VAL A 1 236 ? 4.227 -43.594 -15.531 1 94.62 236 VAL A C 1
ATOM 1841 O O . VAL A 1 236 ? 4.086 -44.781 -15.875 1 94.62 236 VAL A O 1
ATOM 1844 N N . ALA A 1 237 ? 4.477 -43.219 -14.352 1 95.38 237 ALA A N 1
ATOM 1845 C CA . ALA A 1 237 ? 4.719 -44.219 -13.312 1 95.38 237 ALA A CA 1
ATOM 1846 C C . ALA A 1 237 ? 3.465 -45.031 -13.039 1 95.38 237 ALA A C 1
ATOM 1848 O O . ALA A 1 237 ? 3.535 -46.25 -12.906 1 95.38 237 ALA A O 1
ATOM 1849 N N . VAL A 1 238 ? 2.334 -44.375 -12.984 1 94.44 238 VAL A N 1
ATOM 1850 C CA . VAL A 1 238 ? 1.071 -45.062 -12.711 1 94.44 238 VAL A CA 1
ATOM 1851 C C . VAL A 1 238 ? 0.729 -46 -13.867 1 94.44 238 VAL A C 1
ATOM 1853 O O . VAL A 1 238 ? 0.309 -47.125 -13.648 1 94.44 238 VAL A O 1
ATOM 1856 N N . MET A 1 239 ? 0.983 -45.531 -15.047 1 92.69 239 MET A N 1
ATOM 1857 C CA . MET A 1 239 ? 0.695 -46.344 -16.219 1 92.69 239 MET A CA 1
ATOM 1858 C C . MET A 1 239 ? 1.648 -47.531 -16.281 1 92.69 239 MET A C 1
ATOM 1860 O O . MET A 1 239 ? 1.241 -48.656 -16.641 1 92.69 239 MET A O 1
ATOM 1864 N N . TRP A 1 240 ? 2.846 -47.281 -15.836 1 91.81 240 TRP A N 1
ATOM 1865 C CA . TRP A 1 240 ? 3.852 -48.344 -15.859 1 91.81 240 TRP A CA 1
ATOM 1866 C C . TRP A 1 240 ? 3.539 -49.406 -14.812 1 91.81 240 TRP A C 1
ATOM 1868 O O . TRP A 1 240 ? 3.566 -50.594 -15.109 1 91.81 240 TRP A O 1
ATOM 1878 N N . VAL A 1 241 ? 3.104 -49 -13.703 1 93.5 241 VAL A N 1
ATOM 1879 C CA . VAL A 1 241 ? 2.842 -49.906 -12.602 1 93.5 241 VAL A CA 1
ATOM 1880 C C . VAL A 1 241 ? 1.604 -50.75 -12.906 1 93.5 241 VAL A C 1
ATOM 1882 O O . VAL A 1 241 ? 1.532 -51.906 -12.531 1 93.5 241 VAL A O 1
ATOM 1885 N N . ASN A 1 242 ? 0.741 -50.156 -13.719 1 92.06 242 ASN A N 1
ATOM 1886 C CA . ASN A 1 242 ? -0.492 -50.875 -14.039 1 92.06 242 ASN A CA 1
ATOM 1887 C C . ASN A 1 242 ? -0.364 -51.656 -15.344 1 92.06 242 ASN A C 1
ATOM 1889 O O . ASN A 1 242 ? -1.341 -52.25 -15.82 1 92.06 242 ASN A O 1
ATOM 1893 N N . GLY A 1 243 ? 0.77 -51.594 -15.914 1 89.69 243 GLY A N 1
ATOM 1894 C CA . GLY A 1 243 ? 1.025 -52.375 -17.109 1 89.69 243 GLY A CA 1
ATOM 1895 C C . GLY A 1 243 ? 0.435 -51.75 -18.359 1 89.69 243 GLY A C 1
ATOM 1896 O O . GLY A 1 243 ? 0.214 -52.438 -19.359 1 89.69 243 GLY A O 1
ATOM 1897 N N . TRP A 1 244 ? 0.192 -50.5 -18.25 1 88.12 244 TRP A N 1
ATOM 1898 C CA . TRP A 1 244 ? -0.455 -49.844 -19.391 1 88.12 244 TRP A CA 1
ATOM 1899 C C . TRP A 1 244 ? 0.582 -49.281 -20.359 1 88.12 244 TRP A C 1
ATOM 1901 O O . TRP A 1 244 ? 0.228 -48.688 -21.391 1 88.12 244 TRP A O 1
ATOM 1911 N N . THR A 1 245 ? 1.836 -49.469 -20.031 1 83.94 245 THR A N 1
ATOM 1912 C CA . THR A 1 245 ? 2.889 -48.906 -20.875 1 83.94 245 THR A CA 1
ATOM 1913 C C . THR A 1 245 ? 3.693 -50.031 -21.531 1 83.94 245 THR A C 1
ATOM 1915 O O . THR A 1 245 ? 3.893 -51.094 -20.938 1 83.94 245 THR A O 1
ATOM 1918 N N . ARG A 1 246 ? 3.877 -49.875 -22.844 1 76.75 246 ARG A N 1
ATOM 1919 C CA . ARG A 1 246 ? 4.785 -50.75 -23.609 1 76.75 246 ARG A CA 1
ATOM 1920 C C . ARG A 1 246 ? 6.008 -49.969 -24.078 1 76.75 246 ARG A C 1
ATOM 1922 O O . ARG A 1 246 ? 5.879 -48.969 -24.828 1 76.75 246 ARG A O 1
ATOM 1929 N N . PHE A 1 247 ? 7.027 -49.938 -23.203 1 65 247 PHE A N 1
ATOM 1930 C CA . PHE A 1 247 ? 8.211 -49.25 -23.719 1 65 247 PHE A CA 1
ATOM 1931 C C . PHE A 1 247 ? 8.969 -50.125 -24.688 1 65 247 PHE A C 1
ATOM 1933 O O . PHE A 1 247 ? 8.969 -51.344 -24.562 1 65 247 PHE A O 1
ATOM 1940 N N . MET B 1 1 ? -15.906 12.75 -7.938 1 78 1 MET B N 1
ATOM 1941 C CA . MET B 1 1 ? -15.891 11.453 -8.602 1 78 1 MET B CA 1
ATOM 1942 C C . MET B 1 1 ? -14.477 11.078 -9.031 1 78 1 MET B C 1
ATOM 1944 O O . MET B 1 1 ? -13.664 11.945 -9.344 1 78 1 MET B O 1
ATOM 1948 N N . VAL B 1 2 ? -14.125 9.812 -9.047 1 92.75 2 VAL B N 1
ATOM 1949 C CA . VAL B 1 2 ? -12.844 9.258 -9.469 1 92.75 2 VAL B CA 1
ATOM 1950 C C . VAL B 1 2 ? -12.641 9.492 -10.961 1 92.75 2 VAL B C 1
ATOM 1952 O O . VAL B 1 2 ? -13.594 9.406 -11.742 1 92.75 2 VAL B O 1
ATOM 1955 N N . LYS B 1 3 ? -11.516 9.945 -11.383 1 96.25 3 LYS B N 1
ATOM 1956 C CA . LYS B 1 3 ? -11.117 10.109 -12.781 1 96.25 3 LYS B CA 1
ATOM 1957 C C . LYS B 1 3 ? -9.797 9.406 -13.07 1 96.25 3 LYS B C 1
ATOM 1959 O O . LYS B 1 3 ? -8.93 9.336 -12.195 1 96.25 3 LYS B O 1
ATOM 1964 N N . TYR B 1 4 ? -9.664 8.93 -14.297 1 97.88 4 TYR B N 1
ATOM 1965 C CA . TYR B 1 4 ? -8.469 8.211 -14.734 1 97.88 4 TYR B CA 1
ATOM 1966 C C . TYR B 1 4 ? -7.832 8.898 -15.938 1 97.88 4 TYR B C 1
ATOM 1968 O O . TYR B 1 4 ? -8.531 9.391 -16.828 1 97.88 4 TYR B O 1
ATOM 1976 N N . TYR B 1 5 ? -6.523 8.945 -15.93 1 98.5 5 TYR B N 1
ATOM 1977 C CA . TYR B 1 5 ? -5.742 9.539 -17.016 1 98.5 5 TYR B CA 1
ATOM 1978 C C . TYR B 1 5 ? -4.598 8.617 -17.422 1 98.5 5 TYR B C 1
ATOM 1980 O O . TYR B 1 5 ? -4.043 7.895 -16.594 1 98.5 5 TYR B O 1
ATOM 1988 N N . PRO B 1 6 ? -4.184 8.648 -18.688 1 98.19 6 PRO B N 1
ATOM 1989 C CA . PRO B 1 6 ? -3.105 7.77 -19.141 1 98.19 6 PRO B CA 1
ATOM 1990 C C . PRO B 1 6 ? -1.722 8.266 -18.734 1 98.19 6 PRO B C 1
ATOM 1992 O O . PRO B 1 6 ? -0.744 7.52 -18.812 1 98.19 6 PRO B O 1
ATOM 1995 N N . SER B 1 7 ? -1.691 9.602 -18.328 1 98.56 7 SER B N 1
ATOM 1996 C CA . SER B 1 7 ? -0.387 10.188 -18.047 1 98.56 7 SER B CA 1
ATOM 1997 C C . SER B 1 7 ? -0.516 11.398 -17.125 1 98.56 7 SER B C 1
ATOM 1999 O O . SER B 1 7 ? -1.627 11.836 -16.828 1 98.56 7 SER B O 1
ATOM 2001 N N . ILE B 1 8 ? 0.631 11.891 -16.688 1 98.75 8 ILE B N 1
ATOM 2002 C CA . ILE B 1 8 ? 0.71 13.062 -15.812 1 98.75 8 ILE B CA 1
ATOM 2003 C C . ILE B 1 8 ? 0.718 14.328 -16.656 1 98.75 8 ILE B C 1
ATOM 2005 O O . ILE B 1 8 ? 1.682 14.594 -17.375 1 98.75 8 ILE B O 1
ATOM 2009 N N . SER B 1 9 ? -0.288 15.156 -16.547 1 98.5 9 SER B N 1
ATOM 2010 C CA . SER B 1 9 ? -0.307 16.453 -17.219 1 98.5 9 SER B CA 1
ATOM 2011 C C . SER B 1 9 ? 0.622 17.438 -16.531 1 98.5 9 SER B C 1
ATOM 2013 O O . SER B 1 9 ? 1.049 17.219 -15.398 1 98.5 9 SER B O 1
ATOM 2015 N N . PRO B 1 10 ? 0.927 18.547 -17.203 1 97.94 10 PRO B N 1
ATOM 2016 C CA . PRO B 1 10 ? 1.744 19.578 -16.547 1 97.94 10 PRO B CA 1
ATOM 2017 C C . PRO B 1 10 ? 1.114 20.109 -15.266 1 97.94 10 PRO B C 1
ATOM 2019 O O . PRO B 1 10 ? 1.818 20.328 -14.273 1 97.94 10 PRO B O 1
ATOM 2022 N N . ASP B 1 11 ? -0.161 20.219 -15.297 1 98.06 11 ASP B N 1
ATOM 2023 C CA . ASP B 1 11 ? -0.866 20.672 -14.102 1 98.06 11 ASP B CA 1
ATOM 2024 C C . ASP B 1 11 ? -0.713 19.656 -12.969 1 98.06 11 ASP B C 1
ATOM 2026 O O . ASP B 1 11 ? -0.528 20.047 -11.812 1 98.06 11 ASP B O 1
ATOM 2030 N N . PHE B 1 12 ? -0.864 18.391 -13.32 1 98.38 12 PHE B N 1
ATOM 2031 C CA . PHE B 1 12 ? -0.679 17.344 -12.328 1 98.38 12 PHE B CA 1
ATOM 2032 C C . PHE B 1 12 ? 0.747 17.359 -11.789 1 98.38 12 PHE B C 1
ATOM 2034 O O . PHE B 1 12 ? 0.964 17.172 -10.594 1 98.38 12 PHE B O 1
ATOM 2041 N N . GLN B 1 13 ? 1.691 17.578 -12.688 1 97.81 13 GLN B N 1
ATOM 2042 C CA . GLN B 1 13 ? 3.088 17.641 -12.266 1 97.81 13 GLN B CA 1
ATOM 2043 C C . GLN B 1 13 ? 3.303 18.734 -11.227 1 97.81 13 GLN B C 1
ATOM 2045 O O . GLN B 1 13 ? 3.941 18.516 -10.195 1 97.81 13 GLN B O 1
ATOM 2050 N N . ASP B 1 14 ? 2.814 19.906 -11.484 1 97.31 14 ASP B N 1
ATOM 2051 C CA . ASP B 1 14 ? 2.941 21.031 -10.562 1 97.31 14 ASP B CA 1
ATOM 2052 C C . ASP B 1 14 ? 2.305 20.703 -9.211 1 97.31 14 ASP B C 1
ATOM 2054 O O . ASP B 1 14 ? 2.879 21 -8.156 1 97.31 14 ASP B O 1
ATOM 2058 N N . TRP B 1 15 ? 1.183 20.141 -9.289 1 97.62 15 TRP B N 1
ATOM 2059 C CA . TRP B 1 15 ? 0.452 19.797 -8.07 1 97.62 15 TRP B CA 1
ATOM 2060 C C . TRP B 1 15 ? 1.217 18.766 -7.25 1 97.62 15 TRP B C 1
ATOM 2062 O O . TRP B 1 15 ? 1.346 18.906 -6.031 1 97.62 15 TRP B O 1
ATOM 2072 N N . ILE B 1 16 ? 1.71 17.719 -7.914 1 97.75 16 ILE B N 1
ATOM 2073 C CA . ILE B 1 16 ? 2.471 16.641 -7.289 1 97.75 16 ILE B CA 1
ATOM 2074 C C . ILE B 1 16 ? 3.68 17.234 -6.559 1 97.75 16 ILE B C 1
ATOM 2076 O O . ILE B 1 16 ? 3.916 16.906 -5.391 1 97.75 16 ILE B O 1
ATOM 2080 N N . LEU B 1 17 ? 4.359 18.078 -7.199 1 95.69 17 LEU B N 1
ATOM 2081 C CA . LEU B 1 17 ? 5.629 18.578 -6.688 1 95.69 17 LEU B CA 1
ATOM 2082 C C . LEU B 1 17 ? 5.398 19.609 -5.578 1 95.69 17 LEU B C 1
ATOM 2084 O O . LEU B 1 17 ? 6.332 19.969 -4.855 1 95.69 17 LEU B O 1
ATOM 2088 N N . ALA B 1 18 ? 4.184 20.016 -5.387 1 95.88 18 ALA B N 1
ATOM 2089 C CA . ALA B 1 18 ? 3.83 20.953 -4.328 1 95.88 18 ALA B CA 1
ATOM 2090 C C . ALA B 1 18 ? 3.48 20.219 -3.035 1 95.88 18 ALA B C 1
ATOM 2092 O O . ALA B 1 18 ? 3.357 20.844 -1.977 1 95.88 18 ALA B O 1
ATOM 2093 N N . GLN B 1 19 ? 3.32 18.906 -3.098 1 97.06 19 GLN B N 1
ATOM 2094 C CA . GLN B 1 19 ? 2.943 18.172 -1.899 1 97.06 19 GLN B CA 1
ATOM 2095 C C . GLN B 1 19 ? 4.148 17.938 -0.99 1 97.06 19 GLN B C 1
ATOM 2097 O O . GLN B 1 19 ? 5.234 17.609 -1.463 1 97.06 19 GLN B O 1
ATOM 2102 N N . PRO B 1 20 ? 4.016 18.109 0.301 1 96.12 20 PRO B N 1
ATOM 2103 C CA . PRO B 1 20 ? 5.148 18 1.224 1 96.12 20 PRO B CA 1
ATOM 2104 C C . PRO B 1 20 ? 5.539 16.547 1.51 1 96.12 20 PRO B C 1
ATOM 2106 O O . PRO B 1 20 ? 6.602 16.281 2.076 1 96.12 20 PRO B O 1
ATOM 2109 N N . VAL B 1 21 ? 4.672 15.625 1.238 1 97.44 21 VAL B N 1
ATOM 2110 C CA . VAL B 1 21 ? 4.895 14.211 1.521 1 97.44 21 VAL B CA 1
ATOM 2111 C C . VAL B 1 21 ? 4.141 13.352 0.505 1 97.44 21 VAL B C 1
ATOM 2113 O O . VAL B 1 21 ? 3.109 13.773 -0.025 1 97.44 21 VAL B O 1
ATOM 2116 N N . PHE B 1 22 ? 4.695 12.266 0.12 1 98.19 22 PHE B N 1
ATOM 2117 C CA . PHE B 1 22 ? 4.004 11.266 -0.688 1 98.19 22 PHE B CA 1
ATOM 2118 C C . PHE B 1 22 ? 4.152 9.875 -0.075 1 98.19 22 PHE B C 1
ATOM 2120 O O . PHE B 1 22 ? 4.922 9.688 0.867 1 98.19 22 PHE B O 1
ATOM 2127 N N . PHE B 1 23 ? 3.361 8.938 -0.511 1 98.69 23 PHE B N 1
ATOM 2128 C CA . PHE B 1 23 ? 3.289 7.59 0.045 1 98.69 23 PHE B CA 1
ATOM 2129 C C . PHE B 1 23 ? 3.52 6.543 -1.038 1 98.69 23 PHE B C 1
ATOM 2131 O O . PHE B 1 23 ? 3.027 6.684 -2.16 1 98.69 23 PHE B O 1
ATOM 2138 N N . VAL B 1 24 ? 4.289 5.547 -0.715 1 98.56 24 VAL B N 1
ATOM 2139 C CA . VAL B 1 24 ? 4.594 4.477 -1.655 1 98.56 24 VAL B CA 1
ATOM 2140 C C . VAL B 1 24 ? 4.039 3.152 -1.131 1 98.56 24 VAL B C 1
ATOM 2142 O O . VAL B 1 24 ? 4.328 2.756 0.001 1 98.56 24 VAL B O 1
ATOM 2145 N N . ALA B 1 25 ? 3.232 2.484 -1.91 1 98.88 25 ALA B N 1
ATOM 2146 C CA . ALA B 1 25 ? 2.711 1.162 -1.571 1 98.88 25 ALA B CA 1
ATOM 2147 C C . ALA B 1 25 ? 3.27 0.096 -2.51 1 98.88 25 ALA B C 1
ATOM 2149 O O . ALA B 1 25 ? 3.408 0.33 -3.713 1 98.88 25 ALA B O 1
ATOM 2150 N N . SER B 1 26 ? 3.635 -1.019 -1.979 1 98.81 26 SER B N 1
ATOM 2151 C CA . SER B 1 26 ? 4.16 -2.164 -2.717 1 98.81 26 SER B CA 1
ATOM 2152 C C . SER B 1 26 ? 3.719 -3.479 -2.08 1 98.81 26 SER B C 1
ATOM 2154 O O . SER B 1 26 ? 3.266 -3.5 -0.935 1 98.81 26 SER B O 1
ATOM 2156 N N . ALA B 1 27 ? 3.756 -4.555 -2.836 1 98.75 27 ALA B N 1
ATOM 2157 C CA . ALA B 1 27 ? 3.311 -5.848 -2.32 1 98.75 27 ALA B CA 1
ATOM 2158 C C . ALA B 1 27 ? 4.02 -6.996 -3.031 1 98.75 27 ALA B C 1
ATOM 2160 O O . ALA B 1 27 ? 4.258 -6.934 -4.242 1 98.75 27 ALA B O 1
ATOM 2161 N N . PRO B 1 28 ? 4.309 -8 -2.289 1 97.75 28 PRO B N 1
ATOM 2162 C CA . PRO B 1 28 ? 4.836 -9.211 -2.932 1 97.75 28 PRO B CA 1
ATOM 2163 C C . PRO B 1 28 ? 3.74 -10.062 -3.566 1 97.75 28 PRO B C 1
ATOM 2165 O O . PRO B 1 28 ? 2.564 -9.93 -3.213 1 97.75 28 PRO B O 1
ATOM 2168 N N . LEU B 1 29 ? 4.164 -10.82 -4.516 1 94.81 29 LEU B N 1
ATOM 2169 C CA . LEU B 1 29 ? 3.275 -11.852 -5.043 1 94.81 29 LEU B CA 1
ATOM 2170 C C . LEU B 1 29 ? 3.221 -13.055 -4.109 1 94.81 29 LEU B C 1
ATOM 2172 O O . LEU B 1 29 ? 2.178 -13.703 -3.982 1 94.81 29 LEU B O 1
ATOM 2176 N N . THR B 1 30 ? 4.426 -13.289 -3.545 1 89.56 30 THR B N 1
ATOM 2177 C CA . THR B 1 30 ? 4.574 -14.383 -2.596 1 89.56 30 THR B CA 1
ATOM 2178 C C . THR B 1 30 ? 4.902 -13.852 -1.202 1 89.56 30 THR B C 1
ATOM 2180 O O . THR B 1 30 ? 5.992 -13.328 -0.975 1 89.56 30 THR B O 1
ATOM 2183 N N . GLY B 1 31 ? 3.896 -13.812 -0.314 1 94.44 31 GLY B N 1
ATOM 2184 C CA . GLY B 1 31 ? 4.09 -13.281 1.026 1 94.44 31 GLY B CA 1
ATOM 2185 C C . GLY B 1 31 ? 2.828 -12.672 1.611 1 94.44 31 GLY B C 1
ATOM 2186 O O . GLY B 1 31 ? 1.816 -12.539 0.919 1 94.44 31 GLY B O 1
ATOM 2187 N N . LYS B 1 32 ? 2.984 -12.234 2.852 1 97.38 32 LYS B N 1
ATOM 2188 C CA . LYS B 1 32 ? 1.765 -11.805 3.529 1 97.38 32 LYS B CA 1
ATOM 2189 C C . LYS B 1 32 ? 1.798 -10.312 3.824 1 97.38 32 LYS B C 1
ATOM 2191 O O . LYS B 1 32 ? 0.775 -9.719 4.18 1 97.38 32 LYS B O 1
ATOM 2196 N N . HIS B 1 33 ? 2.955 -9.68 3.65 1 98.5 33 HIS B N 1
ATOM 2197 C CA . HIS B 1 33 ? 3.078 -8.289 4.098 1 98.5 33 HIS B CA 1
ATOM 2198 C C . HIS B 1 33 ? 2.877 -7.32 2.939 1 98.5 33 HIS B C 1
ATOM 2200 O O . HIS B 1 33 ? 3.643 -7.332 1.975 1 98.5 33 HIS B O 1
ATOM 2206 N N . ILE B 1 34 ? 1.873 -6.473 3.045 1 98.75 34 ILE B N 1
ATOM 2207 C CA . ILE B 1 34 ? 1.723 -5.32 2.16 1 98.75 34 ILE B CA 1
ATOM 2208 C C . ILE B 1 34 ? 2.453 -4.117 2.75 1 98.75 34 ILE B C 1
ATOM 2210 O O . ILE B 1 34 ? 2.379 -3.869 3.955 1 98.75 34 ILE B O 1
ATOM 2214 N N . ASN B 1 35 ? 3.17 -3.412 1.914 1 98.62 35 ASN B N 1
ATOM 2215 C CA . ASN B 1 35 ? 3.953 -2.299 2.438 1 98.62 35 ASN B CA 1
ATOM 2216 C C . ASN B 1 35 ? 3.354 -0.954 2.035 1 98.62 35 ASN B C 1
ATOM 2218 O O . ASN B 1 35 ? 2.846 -0.804 0.923 1 98.62 35 ASN B O 1
ATOM 2222 N N . VAL B 1 36 ? 3.455 0.03 2.898 1 98.69 36 VAL B N 1
ATOM 2223 C CA . VAL B 1 36 ? 3.199 1.442 2.637 1 98.69 36 VAL B CA 1
ATOM 2224 C C . VAL B 1 36 ? 4.148 2.303 3.469 1 98.69 36 VAL B C 1
ATOM 2226 O O . VAL B 1 36 ? 4.402 2.004 4.637 1 98.69 36 VAL B O 1
ATOM 2229 N N . SER B 1 37 ? 4.703 3.289 2.854 1 97.5 37 SER B N 1
ATOM 2230 C CA . SER B 1 37 ? 5.668 4.133 3.547 1 97.5 37 SER B CA 1
ATOM 2231 C C . SER B 1 37 ? 5.531 5.594 3.125 1 97.5 37 SER B C 1
ATOM 2233 O O . SER B 1 37 ? 5.348 5.887 1.942 1 97.5 37 SER B O 1
ATOM 2235 N N . PRO B 1 38 ? 5.605 6.465 4.066 1 97.06 38 PRO B N 1
ATOM 2236 C CA . PRO B 1 38 ? 5.668 7.891 3.732 1 97.06 38 PRO B CA 1
ATOM 2237 C C . PRO B 1 38 ? 7.074 8.352 3.363 1 97.06 38 PRO B C 1
ATOM 2239 O O . PRO B 1 38 ? 8.055 7.879 3.949 1 97.06 38 PRO B O 1
ATOM 2242 N N . LYS B 1 39 ? 7.168 9.125 2.357 1 94.44 39 LYS B N 1
ATOM 2243 C CA . LYS B 1 39 ? 8.422 9.719 1.904 1 94.44 39 LYS B CA 1
ATOM 2244 C C . LYS B 1 39 ? 8.375 11.242 1.991 1 94.44 39 LYS B C 1
ATOM 2246 O O . LYS B 1 39 ? 7.477 11.875 1.436 1 94.44 39 LYS B O 1
ATOM 2251 N N . GLY B 1 40 ? 9.336 11.781 2.658 1 90.88 40 GLY B N 1
ATOM 2252 C CA . GLY B 1 40 ? 9.43 13.227 2.787 1 90.88 40 GLY B CA 1
ATOM 2253 C C . GLY B 1 40 ? 10.445 13.844 1.843 1 90.88 40 GLY B C 1
ATOM 2254 O O . GLY B 1 40 ? 10.945 13.172 0.937 1 90.88 40 GLY B O 1
ATOM 2255 N N . LEU B 1 41 ? 10.57 15.133 1.931 1 86.88 41 LEU B N 1
ATOM 2256 C CA . LEU B 1 41 ? 11.531 15.922 1.166 1 86.88 41 LEU B CA 1
ATOM 2257 C C . LEU B 1 41 ? 11.344 15.703 -0.331 1 86.88 41 LEU B C 1
ATOM 2259 O O . LEU B 1 41 ? 12.305 15.406 -1.044 1 86.88 41 LEU B O 1
ATOM 2263 N N . PRO B 1 42 ? 10.133 15.883 -0.782 1 88.19 42 PRO B N 1
ATOM 2264 C CA . PRO B 1 42 ? 9.906 15.602 -2.201 1 88.19 42 PRO B CA 1
ATOM 2265 C C . PRO B 1 42 ? 10.734 16.5 -3.119 1 88.19 42 PRO B C 1
ATOM 2267 O O . PRO B 1 42 ? 11.172 16.062 -4.188 1 88.19 42 PRO B O 1
ATOM 2270 N N . SER B 1 43 ? 11.008 17.656 -2.713 1 85.12 43 SER B N 1
ATOM 2271 C CA . SER B 1 43 ? 11.75 18.594 -3.541 1 85.12 43 SER B CA 1
ATOM 2272 C C . SER B 1 43 ? 13.172 18.109 -3.787 1 85.12 43 SER B C 1
ATOM 2274 O O . SER B 1 43 ? 13.805 18.484 -4.773 1 85.12 43 SER B O 1
ATOM 2276 N N . SER B 1 44 ? 13.602 17.172 -2.916 1 87.44 44 SER B N 1
ATOM 2277 C CA . SER B 1 44 ? 14.969 16.688 -3.059 1 87.44 44 SER B CA 1
ATOM 2278 C C . SER B 1 44 ? 15 15.18 -3.275 1 87.44 44 SER B C 1
ATOM 2280 O O . SER B 1 44 ? 16.047 14.547 -3.15 1 87.44 44 SER B O 1
ATOM 2282 N N . SER B 1 45 ? 13.852 14.648 -3.523 1 92.12 45 SER B N 1
ATOM 2283 C CA . SER B 1 45 ? 13.883 13.195 -3.615 1 92.12 45 SER B CA 1
ATOM 2284 C C . SER B 1 45 ? 12.992 12.695 -4.746 1 92.12 45 SER B C 1
ATOM 2286 O O . SER B 1 45 ? 13.117 11.547 -5.18 1 92.12 45 SER B O 1
ATOM 2288 N N . LEU B 1 46 ? 12.094 13.516 -5.25 1 95.56 46 LEU B N 1
ATOM 2289 C CA . LEU B 1 46 ? 11.109 13.109 -6.242 1 95.56 46 LEU B CA 1
ATOM 2290 C C . LEU B 1 46 ? 11.25 13.922 -7.523 1 95.56 46 LEU B C 1
ATOM 2292 O O . LEU B 1 46 ? 11.461 15.133 -7.473 1 95.56 46 LEU B O 1
ATOM 2296 N N . SER B 1 47 ? 11.172 13.266 -8.68 1 96.56 47 SER B N 1
ATOM 2297 C CA . SER B 1 47 ? 11.195 13.945 -9.969 1 96.56 47 SER B CA 1
ATOM 2298 C C . SER B 1 47 ? 10.18 13.336 -10.93 1 96.56 47 SER B C 1
ATOM 2300 O O . SER B 1 47 ? 10.047 12.109 -11.016 1 96.56 47 SER B O 1
ATOM 2302 N N . VAL B 1 48 ? 9.398 14.164 -11.5 1 98.06 48 VAL B N 1
ATOM 2303 C CA . VAL B 1 48 ? 8.641 13.773 -12.68 1 98.06 48 VAL B CA 1
ATOM 2304 C C . VAL B 1 48 ? 9.477 14 -13.938 1 98.06 48 VAL B C 1
ATOM 2306 O O . VAL B 1 48 ? 9.656 15.141 -14.367 1 98.06 48 VAL B O 1
ATOM 2309 N N . LEU B 1 49 ? 9.953 12.938 -14.539 1 97.94 49 LEU B N 1
ATOM 2310 C CA . LEU B 1 49 ? 10.945 13.023 -15.609 1 97.94 49 LEU B CA 1
ATOM 2311 C C . LEU B 1 49 ? 10.266 13.258 -16.953 1 97.94 49 LEU B C 1
ATOM 2313 O O . LEU B 1 49 ? 10.828 13.93 -17.828 1 97.94 49 LEU B O 1
ATOM 2317 N N . ASN B 1 50 ? 9.148 12.758 -17.141 1 97.81 50 ASN B N 1
ATOM 2318 C CA . ASN B 1 50 ? 8.227 12.938 -18.25 1 97.81 50 ASN B CA 1
ATOM 2319 C C . ASN B 1 50 ? 6.812 12.5 -17.891 1 97.81 50 ASN B C 1
ATOM 2321 O O . ASN B 1 50 ? 6.559 12.078 -16.75 1 97.81 50 ASN B O 1
ATOM 2325 N N . PRO B 1 51 ? 5.852 12.578 -18.75 1 98.44 51 PRO B N 1
ATOM 2326 C CA . PRO B 1 51 ? 4.453 12.352 -18.375 1 98.44 51 PRO B CA 1
ATOM 2327 C C . PRO B 1 51 ? 4.195 10.93 -17.875 1 98.44 51 PRO B C 1
ATOM 2329 O O . PRO B 1 51 ? 3.16 10.672 -17.266 1 98.44 51 PRO B O 1
ATOM 2332 N N . ASN B 1 52 ? 5.07 9.969 -18.172 1 98.81 52 ASN B N 1
ATOM 2333 C CA . ASN B 1 52 ? 4.836 8.586 -17.75 1 98.81 52 ASN B CA 1
ATOM 2334 C C . ASN B 1 52 ? 6.031 8.016 -17 1 98.81 52 ASN B C 1
ATOM 2336 O O . ASN B 1 52 ? 6.191 6.801 -16.906 1 98.81 52 ASN B O 1
ATOM 2340 N N . GLU B 1 53 ? 6.863 8.859 -16.516 1 98.69 53 GLU B N 1
ATOM 2341 C CA . GLU B 1 53 ? 8.039 8.398 -15.789 1 98.69 53 GLU B CA 1
ATOM 2342 C C . GLU B 1 53 ? 8.32 9.281 -14.57 1 98.69 53 GLU B C 1
ATOM 2344 O O . GLU B 1 53 ? 8.484 10.492 -14.695 1 98.69 53 GLU B O 1
ATOM 2349 N N . VAL B 1 54 ? 8.367 8.656 -13.461 1 98.56 54 VAL B N 1
ATOM 2350 C CA . VAL B 1 54 ? 8.703 9.289 -12.188 1 98.56 54 VAL B CA 1
ATOM 2351 C C . VAL B 1 54 ? 9.859 8.547 -11.531 1 98.56 54 VAL B C 1
ATOM 2353 O O . VAL B 1 54 ? 10.078 7.363 -11.789 1 98.56 54 VAL B O 1
ATOM 2356 N N . ALA B 1 55 ? 10.641 9.281 -10.812 1 98 55 ALA B N 1
ATOM 2357 C CA . ALA B 1 55 ? 11.719 8.672 -10.039 1 98 55 ALA B CA 1
ATOM 2358 C C . ALA B 1 55 ? 11.828 9.305 -8.648 1 98 55 ALA B C 1
ATOM 2360 O O . ALA B 1 55 ? 11.555 10.492 -8.484 1 98 55 ALA B O 1
ATOM 2361 N N . TYR B 1 56 ? 12.172 8.516 -7.688 1 96.75 56 TYR B N 1
ATOM 2362 C CA . TYR B 1 56 ? 12.469 9.086 -6.379 1 96.75 56 TYR B CA 1
ATOM 2363 C C . TYR B 1 56 ? 13.68 8.406 -5.754 1 96.75 56 TYR B C 1
ATOM 2365 O O . TYR B 1 56 ? 13.977 7.25 -6.051 1 96.75 56 TYR B O 1
ATOM 2373 N N . ILE B 1 57 ? 14.352 9.141 -4.898 1 94.56 57 ILE B N 1
ATOM 2374 C CA . ILE B 1 57 ? 15.523 8.656 -4.18 1 94.56 57 ILE B CA 1
ATOM 2375 C C . ILE B 1 57 ? 15.094 7.879 -2.941 1 94.56 57 ILE B C 1
ATOM 2377 O O . ILE B 1 57 ? 14.289 8.367 -2.146 1 94.56 57 ILE B O 1
ATOM 2381 N N . ASP B 1 58 ? 15.578 6.645 -2.883 1 94.12 58 ASP B N 1
ATOM 2382 C CA . ASP B 1 58 ? 15.344 5.805 -1.714 1 94.12 58 ASP B CA 1
ATOM 2383 C C . ASP B 1 58 ? 16.5 5.922 -0.713 1 94.12 58 ASP B C 1
ATOM 2385 O O . ASP B 1 58 ? 17.562 5.34 -0.917 1 94.12 58 ASP B O 1
ATOM 2389 N N . SER B 1 59 ? 16.234 6.602 0.401 1 89.75 59 SER B N 1
ATOM 2390 C CA . SER B 1 59 ? 17.234 6.762 1.448 1 89.75 59 SER B CA 1
ATOM 2391 C C . SER B 1 59 ? 17.406 5.477 2.254 1 89.75 59 SER B C 1
ATOM 2393 O O . SER B 1 59 ? 16.484 4.656 2.322 1 89.75 59 SER B O 1
ATOM 2395 N N . THR B 1 60 ? 18.516 5.363 2.816 1 88.56 60 THR B N 1
ATOM 2396 C CA . THR B 1 60 ? 18.766 4.207 3.676 1 88.56 60 THR B CA 1
ATOM 2397 C C . THR B 1 60 ? 17.812 4.211 4.867 1 88.56 60 THR B C 1
ATOM 2399 O O . THR B 1 60 ? 17.562 5.262 5.461 1 88.56 60 THR B O 1
ATOM 2402 N N . GLY B 1 61 ? 17.234 3.053 5.137 1 85.94 61 GLY B N 1
ATOM 2403 C CA . GLY B 1 61 ? 16.328 2.891 6.262 1 85.94 61 GLY B CA 1
ATOM 2404 C C . GLY B 1 61 ? 16.344 1.494 6.852 1 85.94 61 GLY B C 1
ATOM 2405 O O . GLY B 1 61 ? 17.109 0.639 6.406 1 85.94 61 GLY B O 1
ATOM 2406 N N . SER B 1 62 ? 15.594 1.382 7.859 1 86.94 62 SER B N 1
ATOM 2407 C CA . SER B 1 62 ? 15.602 0.13 8.609 1 86.94 62 SER B CA 1
ATOM 2408 C C . SER B 1 62 ? 14.75 -0.931 7.926 1 86.94 62 SER B C 1
ATOM 2410 O O . SER B 1 62 ? 14.688 -2.076 8.375 1 86.94 62 SER B O 1
ATOM 2412 N N . GLY B 1 63 ? 14.117 -0.674 6.863 1 89.06 63 GLY B N 1
ATOM 2413 C CA . GLY B 1 63 ? 13.344 -1.635 6.09 1 89.06 63 GLY B CA 1
ATOM 2414 C C . GLY B 1 63 ? 13.703 -1.642 4.617 1 89.06 63 GLY B C 1
ATOM 2415 O O . GLY B 1 63 ? 14.484 -0.805 4.16 1 89.06 63 GLY B O 1
ATOM 2416 N N . ASN B 1 64 ? 13.234 -2.625 3.889 1 94.81 64 ASN B N 1
ATOM 2417 C CA . ASN B 1 64 ? 13.57 -2.762 2.475 1 94.81 64 ASN B CA 1
ATOM 2418 C C . ASN B 1 64 ? 12.43 -3.393 1.685 1 94.81 64 ASN B C 1
ATOM 2420 O O . ASN B 1 64 ? 12.656 -4.062 0.676 1 94.81 64 ASN B O 1
ATOM 2424 N N . GLU B 1 65 ? 11.25 -3.217 2.086 1 98.06 65 GLU B N 1
ATOM 2425 C CA . GLU B 1 65 ? 10.102 -3.896 1.494 1 98.06 65 GLU B CA 1
ATOM 2426 C C . GLU B 1 65 ? 9.867 -3.438 0.058 1 98.06 65 GLU B C 1
ATOM 2428 O O . GLU B 1 65 ? 9.789 -4.258 -0.857 1 98.06 65 GLU B O 1
ATOM 2433 N N . THR B 1 66 ? 9.805 -2.107 -0.14 1 98.31 66 THR B N 1
ATOM 2434 C CA . THR B 1 66 ? 9.5 -1.586 -1.468 1 98.31 66 THR B CA 1
ATOM 2435 C C . THR B 1 66 ? 10.523 -2.066 -2.488 1 98.31 66 THR B C 1
ATOM 2437 O O . THR B 1 66 ? 10.164 -2.551 -3.562 1 98.31 66 THR B O 1
ATOM 2440 N N . LEU B 1 67 ? 11.766 -1.967 -2.125 1 98.31 67 LEU B N 1
ATOM 2441 C CA . LEU B 1 67 ? 12.836 -2.408 -3.01 1 98.31 67 LEU B CA 1
ATOM 2442 C C . LEU B 1 67 ? 12.68 -3.885 -3.357 1 98.31 67 LEU B C 1
ATOM 2444 O O . LEU B 1 67 ? 12.719 -4.258 -4.531 1 98.31 67 LEU B O 1
ATOM 2448 N N . SER B 1 68 ? 12.43 -4.715 -2.381 1 98.44 68 SER B N 1
ATOM 2449 C CA . SER B 1 68 ? 12.289 -6.152 -2.578 1 98.44 68 SER B CA 1
ATOM 2450 C C . SER B 1 68 ? 11.07 -6.48 -3.428 1 98.44 68 SER B C 1
ATOM 2452 O O . SER B 1 68 ? 11.125 -7.348 -4.301 1 98.44 68 SER B O 1
ATOM 2454 N N . HIS B 1 69 ? 9.969 -5.828 -3.109 1 98.62 69 HIS B N 1
ATOM 2455 C CA . HIS B 1 69 ? 8.742 -6.078 -3.85 1 98.62 69 HIS B CA 1
ATOM 2456 C C . HIS B 1 69 ? 8.891 -5.707 -5.32 1 98.62 69 HIS B C 1
ATOM 2458 O O . HIS B 1 69 ? 8.492 -6.473 -6.203 1 98.62 69 HIS B O 1
ATOM 2464 N N . ILE B 1 70 ? 9.469 -4.539 -5.582 1 98.06 70 ILE B N 1
ATOM 2465 C CA . ILE B 1 70 ? 9.68 -4.09 -6.953 1 98.06 70 ILE B CA 1
ATOM 2466 C C . ILE B 1 70 ? 10.609 -5.059 -7.676 1 98.06 70 ILE B C 1
ATOM 2468 O O . ILE B 1 70 ? 10.398 -5.371 -8.852 1 98.06 70 ILE B O 1
ATOM 2472 N N . ARG B 1 71 ? 11.562 -5.531 -6.984 1 97.25 71 ARG B N 1
ATOM 2473 C CA . ARG B 1 71 ? 12.469 -6.496 -7.586 1 97.25 71 ARG B CA 1
ATOM 2474 C C . ARG B 1 71 ? 11.734 -7.773 -7.984 1 97.25 71 ARG B C 1
ATOM 2476 O O . ARG B 1 71 ? 12.039 -8.383 -9.008 1 97.25 71 ARG B O 1
ATOM 2483 N N . GLU B 1 72 ? 10.852 -8.148 -7.18 1 97.12 72 GLU B N 1
ATOM 2484 C CA . GLU B 1 72 ? 10.133 -9.391 -7.426 1 97.12 72 GLU B CA 1
ATOM 2485 C C . GLU B 1 72 ? 9.148 -9.234 -8.586 1 97.12 72 GLU B C 1
ATOM 2487 O O . GLU B 1 72 ? 9.062 -10.102 -9.453 1 97.12 72 GLU B O 1
ATOM 2492 N N . ASN B 1 73 ? 8.391 -8.109 -8.609 1 97.31 73 ASN B N 1
ATOM 2493 C CA . ASN B 1 73 ? 7.262 -8.125 -9.547 1 97.31 73 ASN B CA 1
ATOM 2494 C C . ASN B 1 73 ? 7.043 -6.758 -10.18 1 97.31 73 ASN B C 1
ATOM 2496 O O . ASN B 1 73 ? 6.191 -6.605 -11.062 1 97.31 73 ASN B O 1
ATOM 2500 N N . GLY B 1 74 ? 7.719 -5.664 -9.711 1 98 74 GLY B N 1
ATOM 2501 C CA . GLY B 1 74 ? 7.715 -4.352 -10.336 1 98 74 GLY B CA 1
ATOM 2502 C C . GLY B 1 74 ? 6.535 -3.496 -9.914 1 98 74 GLY B C 1
ATOM 2503 O O . GLY B 1 74 ? 6.492 -2.299 -10.211 1 98 74 GLY B O 1
ATOM 2504 N N . ARG B 1 75 ? 5.531 -4.023 -9.227 1 98.56 75 ARG B N 1
ATOM 2505 C CA . ARG B 1 75 ? 4.301 -3.301 -8.93 1 98.56 75 ARG B CA 1
ATOM 2506 C C . ARG B 1 75 ? 4.523 -2.279 -7.816 1 98.56 75 ARG B C 1
ATOM 2508 O O . ARG B 1 75 ? 5.145 -2.59 -6.797 1 98.56 75 ARG B O 1
ATOM 2515 N N . CYS B 1 76 ? 4.012 -1.122 -7.996 1 98.44 76 CYS B N 1
ATOM 2516 C CA . CYS B 1 76 ? 4.121 -0.064 -6.996 1 98.44 76 CYS B CA 1
ATOM 2517 C C . CYS B 1 76 ? 3.117 1.05 -7.27 1 98.44 76 CYS B C 1
ATOM 2519 O O . CYS B 1 76 ? 2.715 1.263 -8.414 1 98.44 76 CYS B O 1
ATOM 2521 N N . THR B 1 77 ? 2.666 1.685 -6.258 1 98.88 77 THR B N 1
ATOM 2522 C CA . THR B 1 77 ? 1.814 2.863 -6.371 1 98.88 77 THR B CA 1
ATOM 2523 C C . THR B 1 77 ? 2.379 4.02 -5.547 1 98.88 77 THR B C 1
ATOM 2525 O O . THR B 1 77 ? 2.799 3.826 -4.406 1 98.88 77 THR B O 1
ATOM 2528 N N . ILE B 1 78 ? 2.463 5.18 -6.098 1 98.81 78 ILE B N 1
ATOM 2529 C CA . ILE B 1 78 ? 2.729 6.418 -5.367 1 98.81 78 ILE B CA 1
ATOM 2530 C C . ILE B 1 78 ? 1.423 7.18 -5.156 1 98.81 78 ILE B C 1
ATOM 2532 O O . ILE B 1 78 ? 0.643 7.359 -6.094 1 98.81 78 ILE B O 1
ATOM 2536 N N . MET B 1 79 ? 1.21 7.594 -3.969 1 98.88 79 MET B N 1
ATOM 2537 C CA . MET B 1 79 ? -0.002 8.352 -3.68 1 98.88 79 MET B CA 1
ATOM 2538 C C . MET B 1 79 ? 0.338 9.711 -3.064 1 98.88 79 MET B C 1
ATOM 2540 O O . MET B 1 79 ? 1.214 9.797 -2.203 1 98.88 79 MET B O 1
ATOM 2544 N N . PHE B 1 80 ? -0.38 10.672 -3.514 1 98.62 80 PHE B N 1
ATOM 2545 C CA . PHE B 1 80 ? -0.385 12.008 -2.928 1 98.62 80 PHE B CA 1
ATOM 2546 C C . PHE B 1 80 ? -1.763 12.352 -2.373 1 98.62 80 PHE B C 1
ATOM 2548 O O . PHE B 1 80 ? -2.781 11.906 -2.906 1 98.62 80 PHE B O 1
ATOM 2555 N N . CYS B 1 81 ? -1.754 13.086 -1.319 1 97.81 81 CYS B N 1
ATOM 2556 C CA . CYS B 1 81 ? -3.014 13.648 -0.843 1 97.81 81 CYS B CA 1
ATOM 2557 C C . CYS B 1 81 ? -2.818 15.07 -0.334 1 97.81 81 CYS B C 1
ATOM 2559 O O . CYS B 1 81 ? -1.772 15.398 0.23 1 97.81 81 CYS B O 1
ATOM 2561 N N . SER B 1 82 ? -3.789 15.875 -0.545 1 97.38 82 SER B N 1
ATOM 2562 C CA . SER B 1 82 ? -3.701 17.281 -0.159 1 97.38 82 SER B CA 1
ATOM 2563 C C . SER B 1 82 ? -4.188 17.484 1.271 1 97.38 82 SER B C 1
ATOM 2565 O O . SER B 1 82 ? -5.309 17.109 1.615 1 97.38 82 SER B O 1
ATOM 2567 N N . PHE B 1 83 ? -3.334 18.078 2.066 1 97.25 83 PHE B N 1
ATOM 2568 C CA . PHE B 1 83 ? -3.719 18.531 3.398 1 97.25 83 PHE B CA 1
ATOM 2569 C C . PHE B 1 83 ? -4.117 20 3.375 1 97.25 83 PHE B C 1
ATOM 2571 O O . PHE B 1 83 ? -4.406 20.594 4.422 1 97.25 83 PHE B O 1
ATOM 2578 N N . ASP B 1 84 ? -4.156 20.594 2.186 1 94.81 84 ASP B N 1
ATOM 2579 C CA . ASP B 1 84 ? -4.531 22 2.01 1 94.81 84 ASP B CA 1
ATOM 2580 C C . ASP B 1 84 ? -6.051 22.156 1.962 1 94.81 84 ASP B C 1
ATOM 2582 O O . ASP B 1 84 ? -6.789 21.203 2.219 1 94.81 84 ASP B O 1
ATOM 2586 N N . VAL B 1 85 ? -6.449 23.391 1.672 1 92.06 85 VAL B N 1
ATOM 2587 C CA . VAL B 1 85 ? -7.863 23.75 1.706 1 92.06 85 VAL B CA 1
ATOM 2588 C C . VAL B 1 85 ? -8.641 22.875 0.72 1 92.06 85 VAL B C 1
ATOM 2590 O O . VAL B 1 85 ? -9.688 22.328 1.061 1 92.06 85 VAL B O 1
ATOM 2593 N N . SER B 1 86 ? -8.117 22.766 -0.489 1 94.69 86 SER B N 1
ATOM 2594 C CA . SER B 1 86 ? -8.797 21.953 -1.491 1 94.69 86 SER B CA 1
ATOM 2595 C C . SER B 1 86 ? -8.336 20.5 -1.414 1 94.69 86 SER B C 1
ATOM 2597 O O . SER B 1 86 ? -7.164 20.203 -1.637 1 94.69 86 SER B O 1
ATOM 2599 N N . PRO B 1 87 ? -9.258 19.594 -1.162 1 95.44 87 PRO B N 1
ATOM 2600 C CA . PRO B 1 87 ? -8.875 18.188 -1.047 1 95.44 87 PRO B CA 1
ATOM 2601 C C . PRO B 1 87 ? -8.641 17.531 -2.402 1 95.44 87 PRO B C 1
ATOM 2603 O O . PRO B 1 87 ? -9.281 17.891 -3.393 1 95.44 87 PRO B O 1
ATOM 2606 N N . ARG B 1 88 ? -7.773 16.578 -2.463 1 96.75 88 ARG B N 1
ATOM 2607 C CA . ARG B 1 88 ? -7.488 15.734 -3.621 1 96.75 88 ARG B CA 1
ATOM 2608 C C . ARG B 1 88 ? -6.602 14.555 -3.234 1 96.75 88 ARG B C 1
ATOM 2610 O O . ARG B 1 88 ? -5.707 14.695 -2.398 1 96.75 88 ARG B O 1
ATOM 2617 N N . ILE B 1 89 ? -6.863 13.461 -3.779 1 97.75 89 ILE B N 1
ATOM 2618 C CA . ILE B 1 89 ? -5.961 12.32 -3.766 1 97.75 89 ILE B CA 1
ATOM 2619 C C . ILE B 1 89 ? -5.523 11.984 -5.191 1 97.75 89 ILE B C 1
ATOM 2621 O O . ILE B 1 89 ? -6.332 12.039 -6.121 1 97.75 89 ILE B O 1
ATOM 2625 N N . MET B 1 90 ? -4.297 11.703 -5.363 1 98.62 90 MET B N 1
ATOM 2626 C CA . MET B 1 90 ? -3.789 11.25 -6.656 1 98.62 90 MET B CA 1
ATOM 2627 C C . MET B 1 90 ? -2.932 10 -6.492 1 98.62 90 MET B C 1
ATOM 2629 O O . MET B 1 90 ? -2.064 9.945 -5.617 1 98.62 90 MET B O 1
ATOM 2633 N N . ARG B 1 91 ? -3.23 9.016 -7.266 1 98.81 91 ARG B N 1
ATOM 2634 C CA . ARG B 1 91 ? -2.441 7.789 -7.305 1 98.81 91 ARG B CA 1
ATOM 2635 C C . ARG B 1 91 ? -1.782 7.605 -8.672 1 98.81 91 ARG B C 1
ATOM 2637 O O . ARG B 1 91 ? -2.43 7.777 -9.703 1 98.81 91 ARG B O 1
ATOM 2644 N N . LEU B 1 92 ? -0.524 7.348 -8.664 1 98.94 92 LEU B N 1
ATOM 2645 C CA . LEU B 1 92 ? 0.209 6.879 -9.836 1 98.94 92 LEU B CA 1
ATOM 2646 C C . LEU B 1 92 ? 0.44 5.375 -9.766 1 98.94 92 LEU B C 1
ATOM 2648 O O . LEU B 1 92 ? 1.185 4.895 -8.906 1 98.94 92 LEU B O 1
ATOM 2652 N N . PHE B 1 93 ? -0.242 4.645 -10.609 1 98.94 93 PHE B N 1
ATOM 2653 C CA . PHE B 1 93 ? 0.034 3.219 -10.719 1 98.94 93 PHE B CA 1
ATOM 2654 C C . PHE B 1 93 ? 1.224 2.967 -11.641 1 98.94 93 PHE B C 1
ATOM 2656 O O . PHE B 1 93 ? 1.257 3.457 -12.773 1 98.94 93 PHE B O 1
ATOM 2663 N N . CYS B 1 94 ? 2.201 2.191 -11.078 1 98.69 94 CYS B N 1
ATOM 2664 C CA . CYS B 1 94 ? 3.488 2.158 -11.766 1 98.69 94 CYS B CA 1
ATOM 2665 C C . CYS B 1 94 ? 4.035 0.736 -11.828 1 98.69 94 CYS B C 1
ATOM 2667 O O . CYS B 1 94 ? 3.598 -0.136 -11.078 1 98.69 94 CYS B O 1
ATOM 2669 N N . ARG B 1 95 ? 4.926 0.565 -12.773 1 98.62 95 ARG B N 1
ATOM 2670 C CA . ARG B 1 95 ? 5.922 -0.504 -12.766 1 98.62 95 ARG B CA 1
ATOM 2671 C C . ARG B 1 95 ? 7.316 0.047 -12.5 1 98.62 95 ARG B C 1
ATOM 2673 O O . ARG B 1 95 ? 7.77 0.966 -13.18 1 98.62 95 ARG B O 1
ATOM 2680 N N . GLY B 1 96 ? 7.957 -0.56 -11.547 1 98.31 96 GLY B N 1
ATOM 2681 C CA . GLY B 1 96 ? 9.195 0.064 -11.094 1 98.31 96 GLY B CA 1
ATOM 2682 C C . GLY B 1 96 ? 10.422 -0.797 -11.328 1 98.31 96 GLY B C 1
ATOM 2683 O O . GLY B 1 96 ? 10.305 -2.006 -11.539 1 98.31 96 GLY B O 1
ATOM 2684 N N . GLU B 1 97 ? 11.57 -0.139 -11.312 1 98 97 GLU B N 1
ATOM 2685 C CA . GLU B 1 97 ? 12.898 -0.736 -11.305 1 98 97 GLU B CA 1
ATOM 2686 C C . GLU B 1 97 ? 13.797 -0.074 -10.258 1 98 97 GLU B C 1
ATOM 2688 O O . GLU B 1 97 ? 13.625 1.105 -9.945 1 98 97 GLU B O 1
ATOM 2693 N N . VAL B 1 98 ? 14.734 -0.877 -9.812 1 97.88 98 VAL B N 1
ATOM 2694 C CA . VAL B 1 98 ? 15.633 -0.403 -8.766 1 97.88 98 VAL B CA 1
ATOM 2695 C C . VAL B 1 98 ? 17.016 -0.144 -9.359 1 97.88 98 VAL B C 1
ATOM 2697 O O . VAL B 1 98 ? 17.578 -1.007 -10.031 1 97.88 98 VAL B O 1
ATOM 2700 N N . ALA B 1 99 ? 17.547 0.988 -9.125 1 97.38 99 ALA B N 1
ATOM 2701 C CA . ALA B 1 99 ? 18.953 1.305 -9.383 1 97.38 99 ALA B CA 1
ATOM 2702 C C . ALA B 1 99 ? 19.703 1.562 -8.086 1 97.38 99 ALA B C 1
ATOM 2704 O O . ALA B 1 99 ? 19.562 2.627 -7.477 1 97.38 99 ALA B O 1
ATOM 2705 N N . GLU B 1 100 ? 20.562 0.657 -7.699 1 96.75 100 GLU B N 1
ATOM 2706 C CA . GLU B 1 100 ? 21.281 0.78 -6.434 1 96.75 100 GLU B CA 1
ATOM 2707 C C . GLU B 1 100 ? 22.422 1.775 -6.547 1 96.75 100 GLU B C 1
ATOM 2709 O O . GLU B 1 100 ? 22.938 2.023 -7.641 1 96.75 100 GLU B O 1
ATOM 2714 N N . TRP B 1 101 ? 22.875 2.246 -5.418 1 92.31 101 TRP B N 1
ATOM 2715 C CA . TRP B 1 101 ? 23.859 3.33 -5.32 1 92.31 101 TRP B CA 1
ATOM 2716 C C . TRP B 1 101 ? 25.156 2.963 -6.031 1 92.31 101 TRP B C 1
ATOM 2718 O O . TRP B 1 101 ? 25.859 3.836 -6.531 1 92.31 101 TRP B O 1
ATOM 2728 N N . ASN B 1 102 ? 25.484 1.705 -6.094 1 93.44 102 ASN B N 1
ATOM 2729 C CA . ASN B 1 102 ? 26.766 1.278 -6.648 1 93.44 102 ASN B CA 1
ATOM 2730 C C . ASN B 1 102 ? 26.625 0.813 -8.094 1 93.44 102 ASN B C 1
ATOM 2732 O O . ASN B 1 102 ? 27.531 0.174 -8.641 1 93.44 102 ASN B O 1
ATOM 2736 N N . GLU B 1 103 ? 25.516 1.059 -8.734 1 95.25 103 GLU B N 1
ATOM 2737 C CA . GLU B 1 103 ? 25.266 0.706 -10.125 1 95.25 103 GLU B CA 1
ATOM 2738 C C . GLU B 1 103 ? 25.328 1.935 -11.031 1 95.25 103 GLU B C 1
ATOM 2740 O O . GLU B 1 103 ? 25 3.043 -10.609 1 95.25 103 GLU B O 1
ATOM 2745 N N . PRO B 1 104 ? 25.766 1.74 -12.297 1 95.81 104 PRO B N 1
ATOM 2746 C CA . PRO B 1 104 ? 25.844 2.863 -13.234 1 95.81 104 PRO B CA 1
ATOM 2747 C C . PRO B 1 104 ? 24.5 3.564 -13.43 1 95.81 104 PRO B C 1
ATOM 2749 O O . PRO B 1 104 ? 24.453 4.789 -13.562 1 95.81 104 PRO B O 1
ATOM 2752 N N . ALA B 1 105 ? 23.469 2.85 -13.383 1 95.56 105 ALA B N 1
ATOM 2753 C CA . ALA B 1 105 ? 22.141 3.406 -13.609 1 95.56 105 ALA B CA 1
ATOM 2754 C C . ALA B 1 105 ? 21.781 4.426 -12.531 1 95.56 105 ALA B C 1
ATOM 2756 O O . ALA B 1 105 ? 21 5.355 -12.781 1 95.56 105 ALA B O 1
ATOM 2757 N N . PHE B 1 106 ? 22.375 4.25 -11.367 1 95.19 106 PHE B N 1
ATOM 2758 C CA . PHE B 1 106 ? 22.109 5.156 -10.258 1 95.19 106 PHE B CA 1
ATOM 2759 C C . PHE B 1 106 ? 22.547 6.574 -10.586 1 95.19 106 PHE B C 1
ATOM 2761 O O . PHE B 1 106 ? 21.766 7.52 -10.477 1 95.19 106 PHE B O 1
ATOM 2768 N N . GLN B 1 107 ? 23.703 6.723 -11.047 1 92 107 GLN B N 1
ATOM 2769 C CA . GLN B 1 107 ? 24.25 8.031 -11.383 1 92 107 GLN B CA 1
ATOM 2770 C C . GLN B 1 107 ? 23.516 8.648 -12.562 1 92 107 GLN B C 1
ATOM 2772 O O . GLN B 1 107 ? 23.25 9.852 -12.578 1 92 107 GLN B O 1
ATOM 2777 N N . THR B 1 108 ? 23.234 7.805 -13.516 1 94.94 108 THR B N 1
ATOM 2778 C CA . THR B 1 108 ? 22.484 8.266 -14.672 1 94.94 108 THR B CA 1
ATOM 2779 C C . THR B 1 108 ? 21.141 8.859 -1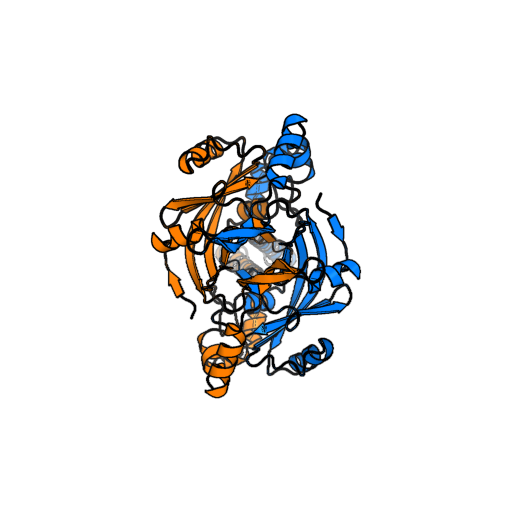4.242 1 94.94 108 THR B C 1
ATOM 2781 O O . THR B 1 108 ? 20.75 9.93 -14.711 1 94.94 108 THR B O 1
ATOM 2784 N N . MET B 1 109 ? 20.484 8.195 -13.336 1 94.75 109 MET B N 1
ATOM 2785 C CA . MET B 1 109 ? 19.172 8.641 -12.883 1 94.75 109 MET B CA 1
ATOM 2786 C C . MET B 1 109 ? 19.281 9.93 -12.07 1 94.75 109 MET B C 1
ATOM 2788 O O . MET B 1 109 ? 18.453 10.828 -12.211 1 94.75 109 MET B O 1
ATOM 2792 N N . LEU B 1 110 ? 20.266 9.977 -11.203 1 93.25 110 LEU B N 1
ATOM 2793 C CA . LEU B 1 110 ? 20.469 11.203 -10.43 1 93.25 110 LEU B CA 1
ATOM 2794 C C . LEU B 1 110 ? 20.656 12.398 -11.352 1 93.25 110 LEU B C 1
ATOM 2796 O O . LEU B 1 110 ? 20.156 13.492 -11.062 1 93.25 110 LEU B O 1
ATOM 2800 N N . GLY B 1 111 ? 21.391 12.203 -12.43 1 93.44 111 GLY B N 1
ATOM 2801 C CA . GLY B 1 111 ? 21.562 13.25 -13.43 1 93.44 111 GLY B CA 1
ATOM 2802 C C . GLY B 1 111 ? 20.266 13.664 -14.078 1 93.44 111 GLY B C 1
ATOM 2803 O O . GLY B 1 111 ? 19.984 14.859 -14.203 1 93.44 111 GLY B O 1
ATOM 2804 N N . ARG B 1 112 ? 19.484 12.695 -14.453 1 95.5 112 ARG B N 1
ATOM 2805 C CA . ARG B 1 112 ? 18.203 12.977 -15.078 1 95.5 112 ARG B CA 1
ATOM 2806 C C . ARG B 1 112 ? 17.281 13.727 -14.117 1 95.5 112 ARG B C 1
ATOM 2808 O O . ARG B 1 112 ? 16.453 14.539 -14.547 1 95.5 112 ARG B O 1
ATOM 2815 N N . MET B 1 113 ? 17.453 13.492 -12.852 1 94.44 113 MET B N 1
ATOM 2816 C CA . MET B 1 113 ? 16.625 14.102 -11.82 1 94.44 113 MET B CA 1
ATOM 2817 C C . MET B 1 113 ? 17.156 15.477 -11.438 1 94.44 113 MET B C 1
ATOM 2819 O O . MET B 1 113 ? 16.5 16.203 -10.68 1 94.44 113 MET B O 1
ATOM 2823 N N . ALA B 1 114 ? 18.297 15.875 -11.891 1 90.12 114 ALA B N 1
ATOM 2824 C CA . ALA B 1 114 ? 18.969 17.125 -11.539 1 90.12 114 ALA B CA 1
ATOM 2825 C C . ALA B 1 114 ? 19.203 17.219 -10.031 1 90.12 114 ALA B C 1
ATOM 2827 O O . ALA B 1 114 ? 19.047 18.281 -9.438 1 90.12 114 ALA B O 1
ATOM 2828 N N . LEU B 1 115 ? 19.469 16.031 -9.422 1 84.69 115 LEU B N 1
ATOM 2829 C CA . LEU B 1 115 ? 19.672 15.977 -7.977 1 84.69 115 LEU B CA 1
ATOM 2830 C C . LEU B 1 115 ? 21.094 15.492 -7.645 1 84.69 115 LEU B C 1
ATOM 2832 O O . LEU B 1 115 ? 21.359 15.086 -6.516 1 84.69 115 LEU B O 1
ATOM 2836 N N . GLU B 1 116 ? 21.922 15.602 -8.578 1 75.56 116 GLU B N 1
ATOM 2837 C CA . GLU B 1 116 ? 23.281 15.133 -8.391 1 75.56 116 GLU B CA 1
ATOM 2838 C C . GLU B 1 116 ? 24 15.938 -7.312 1 75.56 116 GLU B C 1
ATOM 2840 O O . GLU B 1 116 ? 24.844 15.398 -6.578 1 75.56 116 GLU B O 1
ATOM 2845 N N . LYS B 1 117 ? 23.688 17.156 -7.234 1 69.88 117 LYS B N 1
ATOM 2846 C CA . LYS B 1 117 ? 24.391 18.031 -6.309 1 69.88 117 LYS B CA 1
ATOM 2847 C C . LYS B 1 117 ? 23.75 18 -4.926 1 69.88 117 LYS B C 1
ATOM 2849 O O . LYS B 1 117 ? 24.375 18.391 -3.936 1 69.88 117 LYS B O 1
ATOM 2854 N N . GLU B 1 118 ? 22.484 17.719 -4.93 1 62.91 118 GLU B N 1
ATOM 2855 C CA . GLU B 1 118 ? 21.797 17.594 -3.648 1 62.91 118 GLU B CA 1
ATOM 2856 C C . GLU B 1 118 ? 22.109 16.266 -2.969 1 62.91 118 GLU B C 1
ATOM 2858 O O . GLU B 1 118 ? 22.094 15.219 -3.609 1 62.91 118 GLU B O 1
ATOM 2863 N N . PHE B 1 119 ? 23.25 16.469 -2.033 1 55.72 119 PHE B N 1
ATOM 2864 C CA . PHE B 1 119 ? 23.797 15.312 -1.353 1 55.72 119 PHE B CA 1
ATOM 2865 C C . PHE B 1 119 ? 22.703 14.445 -0.761 1 55.72 119 PHE B C 1
ATOM 2867 O O . PHE B 1 119 ? 21.922 14.906 0.075 1 55.72 119 PHE B O 1
ATOM 2874 N N . VAL B 1 120 ? 22.141 13.555 -1.552 1 64.44 120 VAL B N 1
ATOM 2875 C CA . VAL B 1 120 ? 21.297 12.492 -1.015 1 64.44 120 VAL B CA 1
ATOM 2876 C C . VAL B 1 120 ? 22.156 11.5 -0.225 1 64.44 120 VAL B C 1
ATOM 2878 O O . VAL B 1 120 ? 22.078 10.289 -0.445 1 64.44 120 VAL B O 1
ATOM 2881 N N . GLN B 1 121 ? 23 12.094 0.735 1 72 121 GLN B N 1
ATOM 2882 C CA . GLN B 1 121 ? 23.859 11.219 1.514 1 72 121 GLN B CA 1
ATOM 2883 C C . GLN B 1 121 ? 23.078 10.07 2.135 1 72 121 GLN B C 1
ATOM 2885 O O . GLN B 1 121 ? 22.031 10.281 2.734 1 72 121 GLN B O 1
ATOM 2890 N N . GLY B 1 122 ? 23.562 8.906 1.817 1 81.12 122 GLY B N 1
ATOM 2891 C CA . GLY B 1 122 ? 22.953 7.73 2.432 1 81.12 122 GLY B CA 1
ATOM 2892 C C . GLY B 1 122 ? 21.859 7.109 1.586 1 81.12 122 GLY B C 1
ATOM 2893 O O . GLY B 1 122 ? 21.219 6.141 2.002 1 81.12 122 GLY B O 1
ATOM 2894 N N . ALA B 1 123 ? 21.734 7.668 0.362 1 89.25 123 ALA B N 1
ATOM 2895 C CA . ALA B 1 123 ? 20.766 7.047 -0.536 1 89.25 123 ALA B CA 1
ATOM 2896 C C . ALA B 1 123 ? 21.203 5.645 -0.938 1 89.25 123 ALA B C 1
ATOM 2898 O O . ALA B 1 123 ? 22.375 5.422 -1.259 1 89.25 123 ALA B O 1
ATOM 2899 N N . ARG B 1 124 ? 20.297 4.766 -0.886 1 93.5 124 ARG B N 1
ATOM 2900 C CA . ARG B 1 124 ? 20.688 3.396 -1.219 1 93.5 124 ARG B CA 1
ATOM 2901 C C . ARG B 1 124 ? 20.25 3.039 -2.639 1 93.5 124 ARG B C 1
ATOM 2903 O O . ARG B 1 124 ? 20.781 2.098 -3.232 1 93.5 124 ARG B O 1
ATOM 2910 N N . ALA B 1 125 ? 19.25 3.768 -3.16 1 96.12 125 ALA B N 1
ATOM 2911 C CA . ALA B 1 125 ? 18.797 3.465 -4.516 1 96.12 125 ALA B CA 1
ATOM 2912 C C . ALA B 1 125 ? 17.938 4.602 -5.078 1 96.12 125 ALA B C 1
ATOM 2914 O O . ALA B 1 125 ? 17.562 5.52 -4.348 1 96.12 125 ALA B O 1
ATOM 2915 N N . VAL B 1 126 ? 17.797 4.578 -6.363 1 96.56 126 VAL B N 1
ATOM 2916 C CA . VAL B 1 126 ? 16.75 5.316 -7.055 1 96.56 126 VAL B CA 1
ATOM 2917 C C . VAL B 1 126 ? 15.695 4.348 -7.578 1 96.56 126 VAL B C 1
ATOM 2919 O O . VAL B 1 126 ? 16.031 3.34 -8.211 1 96.56 126 VAL B O 1
ATOM 2922 N N . MET B 1 127 ? 14.461 4.621 -7.223 1 97.81 127 MET B N 1
ATOM 2923 C CA . MET B 1 127 ? 13.344 3.883 -7.809 1 97.81 127 MET B CA 1
ATOM 2924 C C . MET B 1 127 ? 12.852 4.559 -9.078 1 97.81 127 MET B C 1
ATOM 2926 O O . MET B 1 127 ? 12.352 5.684 -9.039 1 97.81 127 MET B O 1
ATOM 2930 N N . ARG B 1 128 ? 13.039 3.9 -10.188 1 98.25 128 ARG B N 1
ATOM 2931 C CA . ARG B 1 128 ? 12.516 4.379 -11.461 1 98.25 128 ARG B CA 1
ATOM 2932 C C . ARG B 1 128 ? 11.133 3.787 -11.742 1 98.25 128 ARG B C 1
ATOM 2934 O O . ARG B 1 128 ? 10.969 2.566 -11.766 1 98.25 128 ARG B O 1
ATOM 2941 N N . LEU B 1 129 ? 10.18 4.605 -12 1 98.69 129 LEU B N 1
ATOM 2942 C CA . LEU B 1 129 ? 8.797 4.152 -12.07 1 98.69 129 LEU B CA 1
ATOM 2943 C C . LEU B 1 129 ? 8.164 4.551 -13.398 1 98.69 129 LEU B C 1
ATOM 2945 O O . LEU B 1 129 ? 8.109 5.738 -13.734 1 98.69 129 LEU B O 1
ATOM 2949 N N . ASP B 1 130 ? 7.699 3.588 -14.148 1 98.81 130 ASP B N 1
ATOM 2950 C CA . ASP B 1 130 ? 6.867 3.801 -15.328 1 98.81 130 ASP B CA 1
ATOM 2951 C C . ASP B 1 130 ? 5.391 3.877 -14.953 1 98.81 130 ASP B C 1
ATOM 2953 O O . ASP B 1 130 ? 4.793 2.875 -14.547 1 98.81 130 ASP B O 1
ATOM 2957 N N . VAL B 1 131 ? 4.789 5.039 -15.133 1 98.88 131 VAL B N 1
ATOM 2958 C CA . VAL B 1 131 ? 3.398 5.273 -14.75 1 98.88 131 VAL B CA 1
ATOM 2959 C C . VAL B 1 131 ? 2.473 4.816 -15.875 1 98.88 131 VAL B C 1
ATOM 2961 O O . VAL B 1 131 ? 2.531 5.348 -16.984 1 98.88 131 VAL B O 1
ATOM 2964 N N . PHE B 1 132 ? 1.564 3.863 -15.594 1 98.81 132 PHE B N 1
ATOM 2965 C CA . PHE B 1 132 ? 0.69 3.387 -16.656 1 98.81 132 PHE B CA 1
ATOM 2966 C C . PHE B 1 132 ? -0.736 3.881 -16.453 1 98.81 132 PHE B C 1
ATOM 2968 O O . PHE B 1 132 ? -1.581 3.748 -17.344 1 98.81 132 PHE B O 1
ATOM 2975 N N . LYS B 1 133 ? -1.04 4.484 -15.336 1 98.75 133 LYS B N 1
ATOM 2976 C CA . LYS B 1 133 ? -2.365 5.016 -15.039 1 98.75 133 LYS B CA 1
ATOM 2977 C C . LYS B 1 133 ? -2.305 6.043 -13.914 1 98.75 133 LYS B C 1
ATOM 2979 O O . LYS B 1 133 ? -1.617 5.828 -12.906 1 98.75 133 LYS B O 1
ATOM 2984 N N . VAL B 1 134 ? -2.953 7.172 -14.07 1 98.88 134 VAL B N 1
ATOM 2985 C CA . VAL B 1 134 ? -3.123 8.203 -13.055 1 98.88 134 VAL B CA 1
ATOM 2986 C C . VAL B 1 134 ? -4.578 8.242 -12.594 1 98.88 134 VAL B C 1
ATOM 2988 O O . VAL B 1 134 ? -5.496 8.234 -13.414 1 98.88 134 VAL B O 1
ATOM 2991 N N . GLN B 1 135 ? -4.754 8.227 -11.312 1 98.56 135 GLN B N 1
ATOM 2992 C CA . GLN B 1 135 ? -6.094 8.281 -10.734 1 98.56 135 GLN B CA 1
ATOM 2993 C C . GLN B 1 135 ? -6.246 9.484 -9.812 1 98.56 135 GLN B C 1
ATOM 2995 O O . GLN B 1 135 ? -5.398 9.719 -8.945 1 98.56 135 GLN B O 1
ATOM 3000 N N . THR B 1 136 ? -7.309 10.289 -10.008 1 97.56 136 THR B N 1
ATOM 3001 C CA . THR B 1 136 ? -7.637 11.336 -9.047 1 97.56 136 THR B CA 1
ATOM 3002 C C . THR B 1 136 ? -8.961 11.039 -8.352 1 97.56 136 THR B C 1
ATOM 3004 O O . THR B 1 136 ? -9.867 10.461 -8.961 1 97.56 136 THR B O 1
ATOM 3007 N N . SER B 1 137 ? -9.016 11.344 -7.121 1 94.69 137 SER B N 1
ATOM 3008 C CA . SER B 1 137 ? -10.242 11.227 -6.336 1 94.69 137 SER B CA 1
ATOM 3009 C C . SER B 1 137 ? -10.406 12.414 -5.387 1 94.69 137 SER B C 1
ATOM 3011 O O . SER B 1 137 ? -9.508 13.242 -5.262 1 94.69 137 SER B O 1
ATOM 3013 N N . CYS B 1 138 ? -11.492 12.617 -4.715 1 89 138 CYS B N 1
ATOM 3014 C CA . CYS B 1 138 ? -11.898 13.844 -4.043 1 89 138 CYS B CA 1
ATOM 3015 C C . CYS B 1 138 ? -11.008 14.133 -2.84 1 89 138 CYS B C 1
ATOM 3017 O O . CYS B 1 138 ? -10.641 15.289 -2.598 1 89 138 CYS B O 1
ATOM 3019 N N . GLY B 1 139 ? -10.734 13.156 -2.031 1 90.31 139 GLY B N 1
ATOM 3020 C CA . GLY B 1 139 ? -9.906 13.367 -0.855 1 90.31 139 GLY B CA 1
ATOM 3021 C C . GLY B 1 139 ? -10.664 13.969 0.313 1 90.31 139 GLY B C 1
ATOM 3022 O O . GLY B 1 139 ? -10.078 14.594 1.193 1 90.31 139 GLY B O 1
ATOM 3023 N N . PHE B 1 140 ? -12.008 13.75 0.376 1 89.38 140 PHE B N 1
ATOM 3024 C CA . PHE B 1 140 ? -12.867 14.367 1.38 1 89.38 140 PHE B CA 1
ATOM 3025 C C . PHE B 1 140 ? -12.547 13.828 2.77 1 89.38 140 PHE B C 1
ATOM 3027 O O . PHE B 1 140 ? -12.82 14.492 3.773 1 89.38 140 PHE B O 1
ATOM 3034 N N . GLY B 1 141 ? -11.961 12.711 2.816 1 89.75 141 GLY B N 1
ATOM 3035 C CA . GLY B 1 141 ? -11.633 12.125 4.105 1 89.75 141 GLY B CA 1
ATOM 3036 C C . GLY B 1 141 ? -10.289 12.578 4.641 1 89.75 141 GLY B C 1
ATOM 3037 O O . GLY B 1 141 ? -9.969 12.336 5.805 1 89.75 141 GLY B O 1
ATOM 3038 N N . VAL B 1 142 ? -9.43 13.297 3.826 1 95.19 142 VAL B N 1
ATOM 3039 C CA . VAL B 1 142 ? -8.109 13.766 4.234 1 95.19 142 VAL B CA 1
ATOM 3040 C C . VAL B 1 142 ? -8.258 15.031 5.086 1 95.19 142 VAL B C 1
ATOM 3042 O O . VAL B 1 142 ? -8.852 16.016 4.652 1 95.19 142 VAL B O 1
ATOM 3045 N N . PRO B 1 143 ? -7.762 14.977 6.293 1 96.62 143 PRO B N 1
ATOM 3046 C CA . PRO B 1 143 ? -7.859 16.203 7.102 1 96.62 143 PRO B CA 1
ATOM 3047 C C . PRO B 1 143 ? -7.059 17.359 6.516 1 96.62 143 PRO B C 1
ATOM 3049 O O . PRO B 1 143 ? -6.18 17.141 5.68 1 96.62 143 PRO B O 1
ATOM 3052 N N . ARG B 1 144 ? -7.391 18.547 6.93 1 96.88 144 ARG B N 1
ATOM 3053 C CA . ARG B 1 144 ? -6.73 19.719 6.379 1 96.88 144 ARG B CA 1
ATOM 3054 C C . ARG B 1 144 ? -5.941 20.453 7.457 1 96.88 144 ARG B C 1
ATOM 3056 O O . ARG B 1 144 ? -6.281 20.391 8.641 1 96.88 144 ARG B O 1
ATOM 3063 N N . LEU B 1 145 ? -4.953 21.156 7 1 97.44 145 LEU B N 1
ATOM 3064 C CA . LEU B 1 145 ? -4.172 22.047 7.863 1 97.44 145 LEU B CA 1
ATOM 3065 C C . LEU B 1 145 ? -5.039 23.156 8.422 1 97.44 145 LEU B C 1
ATOM 3067 O O . LEU B 1 145 ? -5.762 23.828 7.68 1 97.44 145 LEU B O 1
ATOM 3071 N N . ALA B 1 146 ? -4.984 23.297 9.688 1 96.88 146 ALA B N 1
ATOM 3072 C CA . ALA B 1 146 ? -5.773 24.328 10.367 1 96.88 146 ALA B CA 1
ATOM 3073 C C . ALA B 1 146 ? -5.035 24.844 11.594 1 96.88 146 ALA B C 1
ATOM 3075 O O . ALA B 1 146 ? -3.941 24.391 11.922 1 96.88 146 ALA B O 1
ATOM 3076 N N . LEU B 1 147 ? -5.602 25.922 12.133 1 96.06 147 LEU B N 1
ATOM 3077 C CA . LEU B 1 147 ? -5.051 26.531 13.344 1 96.06 147 LEU B CA 1
ATOM 3078 C C . LEU B 1 147 ? -6.02 26.375 14.508 1 96.06 147 LEU B C 1
ATOM 3080 O O . LEU B 1 147 ? -7.238 26.469 14.328 1 96.06 147 LEU B O 1
ATOM 3084 N N . THR B 1 148 ? -5.43 26.062 15.586 1 94.62 148 THR B N 1
ATOM 3085 C CA . THR B 1 148 ? -6.152 26.125 16.844 1 94.62 148 THR B CA 1
ATOM 3086 C C . THR B 1 148 ? -5.371 26.938 17.875 1 94.62 148 THR B C 1
ATOM 3088 O O . THR B 1 148 ? -4.328 27.5 17.562 1 94.62 148 THR B O 1
ATOM 3091 N N . THR B 1 149 ? -5.977 27.188 19.062 1 93.25 149 THR B N 1
ATOM 3092 C CA . THR B 1 149 ? -5.309 27.922 20.125 1 93.25 149 THR B CA 1
ATOM 3093 C C . THR B 1 149 ? -4.781 26.953 21.188 1 93.25 149 THR B C 1
ATOM 3095 O O . THR B 1 149 ? -5.52 26.094 21.672 1 93.25 149 THR B O 1
ATOM 3098 N N . ASP B 1 150 ? -3.512 27.062 21.469 1 90.62 150 ASP B N 1
ATOM 3099 C CA . ASP B 1 150 ? -2.943 26.266 22.547 1 90.62 150 ASP B CA 1
ATOM 3100 C C . ASP B 1 150 ? -3.535 26.688 23.891 1 90.62 150 ASP B C 1
ATOM 3102 O O . ASP B 1 150 ? -3.438 27.844 24.281 1 90.62 150 ASP B O 1
ATOM 3106 N N . PRO B 1 151 ? -4.082 25.797 24.547 1 90.06 151 PRO B N 1
ATOM 3107 C CA . PRO B 1 151 ? -4.742 26.203 25.797 1 90.06 151 PRO B CA 1
ATOM 3108 C C . PRO B 1 151 ? -3.758 26.703 26.844 1 90.06 151 PRO B C 1
ATOM 3110 O O . PRO B 1 151 ? -4.137 27.469 27.734 1 90.06 151 PRO B O 1
ATOM 3113 N N . LYS B 1 152 ? -2.543 26.312 26.859 1 91.94 152 LYS B N 1
ATOM 3114 C CA . LYS B 1 152 ? -1.556 26.672 27.875 1 91.94 152 LYS B CA 1
ATOM 3115 C C . LYS B 1 152 ? -0.925 28.031 27.562 1 91.94 152 LYS B C 1
ATOM 3117 O O . LYS B 1 152 ? -0.774 28.875 28.453 1 91.94 152 LYS B O 1
ATOM 3122 N N . THR B 1 153 ? -0.664 28.281 26.312 1 92.25 153 THR B N 1
ATOM 3123 C CA . THR B 1 153 ? 0.119 29.453 25.953 1 92.25 153 THR B CA 1
ATOM 3124 C C . THR B 1 153 ? -0.759 30.5 25.266 1 92.25 153 THR B C 1
ATOM 3126 O O . THR B 1 153 ? -0.346 31.641 25.094 1 92.25 153 THR B O 1
ATOM 3129 N N . ASN B 1 154 ? -2.018 30.078 24.875 1 92 154 ASN B N 1
ATOM 3130 C CA . ASN B 1 154 ? -2.943 30.938 24.156 1 92 154 ASN B CA 1
ATOM 3131 C C . ASN B 1 154 ? -2.367 31.375 22.812 1 92 154 ASN B C 1
ATOM 3133 O O . ASN B 1 154 ? -2.695 32.438 22.297 1 92 154 ASN B O 1
ATOM 3137 N N . GLU B 1 155 ? -1.433 30.672 22.25 1 93.19 155 GLU B N 1
ATOM 3138 C CA . GLU B 1 155 ? -0.812 30.922 20.953 1 93.19 155 GLU B CA 1
ATOM 3139 C C . GLU B 1 155 ? -1.383 30 19.891 1 93.19 155 GLU B C 1
ATOM 3141 O O . GLU B 1 155 ? -1.91 28.922 20.203 1 93.19 155 GLU B O 1
ATOM 3146 N N . PRO B 1 156 ? -1.316 30.5 18.625 1 94.31 156 PRO B N 1
ATOM 3147 C CA . PRO B 1 156 ? -1.776 29.609 17.547 1 94.31 156 PRO B CA 1
ATOM 3148 C C . PRO B 1 156 ? -0.979 28.312 17.469 1 94.31 156 PRO B C 1
ATOM 3150 O O . PRO B 1 156 ? 0.245 28.328 17.625 1 94.31 156 PRO B O 1
ATOM 3153 N N . LYS B 1 157 ? -1.689 27.234 17.359 1 95.38 157 LYS B N 1
ATOM 3154 C CA . LYS B 1 157 ? -1.118 25.906 17.234 1 95.38 157 LYS B CA 1
ATOM 3155 C C . LYS B 1 157 ? -1.658 25.188 15.992 1 95.38 157 LYS B C 1
ATOM 3157 O O . LYS B 1 157 ? -2.873 25.109 15.797 1 95.38 157 LYS B O 1
ATOM 3162 N N . PRO B 1 158 ? -0.743 24.734 15.148 1 96.62 158 PRO B N 1
ATOM 3163 C CA . PRO B 1 158 ? -1.216 24.016 13.961 1 96.62 158 PRO B CA 1
ATOM 3164 C C . PRO B 1 158 ? -1.725 22.609 14.281 1 96.62 158 PRO B C 1
ATOM 3166 O O . PRO B 1 158 ? -1.217 21.969 15.203 1 96.62 158 PRO B O 1
ATOM 3169 N N . TYR B 1 159 ? -2.68 22.172 13.586 1 96.44 159 TYR B N 1
ATOM 3170 C CA . TYR B 1 159 ? -3.191 20.812 13.695 1 96.44 159 TYR B CA 1
ATOM 3171 C C . TYR B 1 159 ? -3.904 20.391 12.414 1 96.44 159 TYR B C 1
ATOM 3173 O O . TYR B 1 159 ? -4.047 21.188 11.484 1 96.44 159 TYR B O 1
ATOM 3181 N N . LEU B 1 160 ? -4.246 19.125 12.281 1 96.5 160 LEU B N 1
ATOM 3182 C CA . LEU B 1 160 ? -5.031 18.625 11.164 1 96.5 160 LEU B CA 1
ATOM 3183 C C . LEU B 1 160 ? -6.5 18.484 11.555 1 96.5 160 LEU B C 1
ATOM 3185 O O . LEU B 1 160 ? -6.84 17.734 12.469 1 96.5 160 LEU B O 1
ATOM 3189 N N . GLU B 1 161 ? -7.309 19.156 10.836 1 95.94 161 GLU B N 1
ATOM 3190 C CA . GLU B 1 161 ? -8.734 19.219 11.125 1 95.94 161 GLU B CA 1
ATOM 3191 C C . GLU B 1 161 ? -9.531 18.328 10.18 1 95.94 161 GLU B C 1
ATOM 3193 O O . GLU B 1 161 ? -9.352 18.391 8.961 1 95.94 161 GLU B O 1
ATOM 3198 N N . ASP B 1 162 ? -10.461 17.609 10.781 1 92.5 162 ASP B N 1
ATOM 3199 C CA . ASP B 1 162 ? -11.344 16.797 9.953 1 92.5 162 ASP B CA 1
ATOM 3200 C C . ASP B 1 162 ? -12.195 17.688 9.039 1 92.5 162 ASP B C 1
ATOM 3202 O O . ASP B 1 162 ? -12.672 18.734 9.453 1 92.5 162 ASP B O 1
ATOM 3206 N N . ARG B 1 163 ? -12.375 17.141 7.844 1 90.31 163 ARG B N 1
ATOM 3207 C CA . ARG B 1 163 ? -13.266 17.844 6.922 1 90.31 163 ARG B CA 1
ATOM 3208 C C . ARG B 1 163 ? -14.719 17.453 7.156 1 90.31 163 ARG B C 1
ATOM 3210 O O . ARG B 1 163 ? -15.016 16.312 7.477 1 90.31 163 ARG B O 1
ATOM 3217 N N . ARG B 1 164 ? -15.57 18.359 6.863 1 84.25 164 ARG B N 1
ATOM 3218 C CA . ARG B 1 164 ? -17 18.062 6.934 1 84.25 164 ARG B CA 1
ATOM 3219 C C . ARG B 1 164 ? -17.5 17.5 5.613 1 84.25 164 ARG B C 1
ATOM 3221 O O . ARG B 1 164 ? -18.609 16.953 5.547 1 84.25 164 ARG B O 1
ATOM 3228 N N . ALA B 1 165 ? -16.672 17.578 4.723 1 80.75 165 ALA B N 1
ATOM 3229 C CA . ALA B 1 165 ? -17.047 17.297 3.34 1 80.75 165 ALA B CA 1
ATOM 3230 C C . ALA B 1 165 ? -17.516 15.859 3.18 1 80.75 165 ALA B C 1
ATOM 3232 O O . ALA B 1 165 ? -18.484 15.586 2.475 1 80.75 165 ALA B O 1
ATOM 3233 N N . LEU B 1 166 ? -16.891 14.93 3.789 1 77.62 166 LEU B N 1
ATOM 3234 C CA . LEU B 1 166 ? -17.25 13.523 3.639 1 77.62 166 LEU B CA 1
ATOM 3235 C C . LEU B 1 166 ? -18.641 13.258 4.184 1 77.62 166 LEU B C 1
ATOM 3237 O O . LEU B 1 166 ? -19.453 12.594 3.529 1 77.62 166 LEU B O 1
ATOM 3241 N N . GLY B 1 167 ? -18.859 13.695 5.363 1 76.62 167 GLY B N 1
ATOM 3242 C CA . GLY B 1 167 ? -20.188 13.547 5.949 1 76.62 167 GLY B CA 1
ATOM 3243 C C . GLY B 1 167 ? -21.281 14.219 5.141 1 76.62 167 GLY B C 1
ATOM 3244 O O . GLY B 1 167 ? -22.375 13.672 4.984 1 76.62 167 GLY B O 1
ATOM 3245 N N . HIS B 1 168 ? -20.969 15.375 4.629 1 79.56 168 HIS B N 1
ATOM 3246 C CA . HIS B 1 168 ? -21.922 16.094 3.803 1 79.56 168 HIS B CA 1
ATOM 3247 C C . HIS B 1 168 ? -22.25 15.328 2.523 1 79.56 168 HIS B C 1
ATOM 3249 O O . HIS B 1 168 ? -23.406 15.211 2.139 1 79.56 168 HIS B O 1
ATOM 3255 N N . PHE B 1 169 ? -21.281 14.859 1.872 1 79.19 169 PHE B N 1
ATOM 3256 C CA . PHE B 1 169 ? -21.469 14.062 0.667 1 79.19 169 PHE B CA 1
ATOM 3257 C C . PHE B 1 169 ? -22.375 12.875 0.942 1 79.19 169 PHE B C 1
ATOM 3259 O O . PHE B 1 169 ? -23.359 12.648 0.219 1 79.19 169 PHE B O 1
ATOM 3266 N N . ALA B 1 170 ? -22.094 12.117 1.946 1 77 170 ALA B N 1
ATOM 3267 C CA . ALA B 1 170 ? -22.875 10.938 2.297 1 77 170 ALA B CA 1
ATOM 3268 C C . ALA B 1 170 ? -24.328 11.312 2.59 1 77 170 ALA B C 1
ATOM 3270 O O . ALA B 1 170 ? -25.25 10.625 2.143 1 77 170 ALA B O 1
ATOM 3271 N N . ALA B 1 171 ? -24.484 12.359 3.283 1 79.25 171 ALA B N 1
ATOM 3272 C CA . ALA B 1 171 ? -25.828 12.812 3.65 1 79.25 171 ALA B CA 1
ATOM 3273 C C . ALA B 1 171 ? -26.641 13.18 2.412 1 79.25 171 ALA B C 1
ATOM 3275 O O . ALA B 1 171 ? -27.828 12.836 2.312 1 79.25 171 ALA B O 1
ATOM 3276 N N . VAL B 1 172 ? -26.016 13.797 1.514 1 81.56 172 VAL B N 1
ATOM 3277 C CA . VAL B 1 172 ? -26.688 14.242 0.303 1 81.56 172 VAL B CA 1
ATOM 3278 C C . VAL B 1 172 ? -27.078 13.039 -0.551 1 81.56 172 VAL B C 1
ATOM 3280 O O . VAL B 1 172 ? -28.203 12.945 -1.03 1 81.56 172 VAL B O 1
ATOM 3283 N N . VAL B 1 173 ? -26.172 12.148 -0.72 1 81.94 173 VAL B N 1
ATOM 3284 C CA . VAL B 1 173 ? -26.406 10.984 -1.564 1 81.94 173 VAL B CA 1
ATOM 3285 C C . VAL B 1 173 ? -27.484 10.102 -0.939 1 81.94 173 VAL B C 1
ATOM 3287 O O . VAL B 1 173 ? -28.312 9.539 -1.647 1 81.94 173 VAL B O 1
ATOM 3290 N N . VAL B 1 174 ? -27.516 9.984 0.341 1 80.06 174 VAL B N 1
ATOM 3291 C CA . VAL B 1 174 ? -28.5 9.195 1.06 1 80.06 174 VAL B CA 1
ATOM 3292 C C . VAL B 1 174 ? -29.875 9.867 0.946 1 80.06 174 VAL B C 1
ATOM 3294 O O . VAL B 1 174 ? -30.875 9.195 0.675 1 80.06 174 VAL B O 1
ATOM 3297 N N . ALA B 1 175 ? -29.859 11.102 1.169 1 81.38 175 ALA B N 1
ATOM 3298 C CA . ALA B 1 175 ? -31.109 11.844 1.111 1 81.38 175 ALA B CA 1
ATOM 3299 C C . ALA B 1 175 ? -31.75 11.727 -0.265 1 81.38 175 ALA B C 1
ATOM 3301 O O . ALA B 1 175 ? -32.969 11.688 -0.379 1 81.38 175 ALA B O 1
ATOM 3302 N N . LYS B 1 176 ? -30.953 11.625 -1.247 1 89.69 176 LYS B N 1
ATOM 3303 C CA . LYS B 1 176 ? -31.438 11.516 -2.615 1 89.69 176 LYS B CA 1
ATOM 3304 C C . LYS B 1 176 ? -31.734 10.062 -2.98 1 89.69 176 LYS B C 1
ATOM 3306 O O . LYS B 1 176 ? -32.094 9.758 -4.121 1 89.69 176 LYS B O 1
ATOM 3311 N N . ASN B 1 177 ? -31.5 9.188 -2.061 1 88.44 177 ASN B N 1
ATOM 3312 C CA . ASN B 1 177 ? -31.688 7.754 -2.262 1 88.44 177 ASN B CA 1
ATOM 3313 C C . ASN B 1 177 ? -30.844 7.23 -3.412 1 88.44 177 ASN B C 1
ATOM 3315 O O . ASN B 1 177 ? -31.297 6.426 -4.223 1 88.44 177 ASN B O 1
ATOM 3319 N N . GLN B 1 178 ? -29.641 7.719 -3.518 1 90.62 178 GLN B N 1
ATOM 3320 C CA . GLN B 1 178 ? -28.797 7.387 -4.652 1 90.62 178 GLN B CA 1
ATOM 3321 C C . GLN B 1 178 ? -27.578 6.578 -4.207 1 90.62 178 GLN B C 1
ATOM 3323 O O . GLN B 1 178 ? -26.734 6.199 -5.027 1 90.62 178 GLN B O 1
ATOM 3328 N N . ILE B 1 179 ? -27.531 6.203 -3.006 1 89.38 179 ILE B N 1
ATOM 3329 C CA . ILE B 1 179 ? -26.344 5.574 -2.459 1 89.38 179 ILE B CA 1
ATOM 3330 C C . ILE B 1 179 ? -26.141 4.195 -3.084 1 89.38 179 ILE B C 1
ATOM 3332 O O . ILE B 1 179 ? -25.031 3.818 -3.438 1 89.38 179 ILE B O 1
ATOM 3336 N N . HIS B 1 180 ? -27.188 3.512 -3.266 1 90.5 180 HIS B N 1
ATOM 3337 C CA . HIS B 1 180 ? -27.078 2.164 -3.809 1 90.5 180 HIS B CA 1
ATOM 3338 C C . HIS B 1 180 ? -26.781 2.195 -5.305 1 90.5 180 HIS B C 1
ATOM 3340 O O . HIS B 1 180 ? -26.078 1.324 -5.816 1 90.5 180 HIS B O 1
ATOM 3346 N N . THR B 1 181 ? -27.344 3.148 -5.98 1 92.19 181 THR B N 1
ATOM 3347 C CA . THR B 1 181 ? -27.016 3.338 -7.387 1 92.19 181 THR B CA 1
ATOM 3348 C C . THR B 1 181 ? -25.531 3.676 -7.551 1 92.19 181 THR B C 1
ATOM 3350 O O . THR B 1 181 ? -24.859 3.148 -8.445 1 92.19 181 THR B O 1
ATOM 3353 N N . TYR B 1 182 ? -25.125 4.527 -6.707 1 91.44 182 TYR B N 1
ATOM 3354 C CA . TYR B 1 182 ? -23.719 4.91 -6.715 1 91.44 182 TYR B CA 1
ATOM 3355 C C . TYR B 1 182 ? -22.828 3.703 -6.473 1 91.44 182 TYR B C 1
ATOM 3357 O O . TYR B 1 182 ? -21.859 3.486 -7.203 1 91.44 182 TYR B O 1
ATOM 3365 N N . GLN B 1 183 ? -23.125 2.904 -5.48 1 93.31 183 GLN B N 1
ATOM 3366 C CA . GLN B 1 183 ? -22.344 1.711 -5.148 1 93.31 183 GLN B CA 1
ATOM 3367 C C . GLN B 1 183 ? -22.375 0.698 -6.289 1 93.31 183 GLN B C 1
ATOM 3369 O O . GLN B 1 183 ? -21.359 0.089 -6.621 1 93.31 183 GLN B O 1
ATOM 3374 N N . ARG B 1 184 ? -23.516 0.534 -6.852 1 94.56 184 ARG B N 1
ATOM 3375 C CA . ARG B 1 184 ? -23.672 -0.342 -8.008 1 94.56 184 ARG B CA 1
ATOM 3376 C C . ARG B 1 184 ? -22.719 0.06 -9.133 1 94.56 184 ARG B C 1
ATOM 3378 O O . ARG B 1 184 ? -22.062 -0.793 -9.734 1 94.56 184 ARG B O 1
ATOM 3385 N N . ASP B 1 185 ? -22.594 1.269 -9.359 1 93.62 185 ASP B N 1
ATOM 3386 C CA . ASP B 1 185 ? -21.844 1.775 -10.508 1 93.62 185 ASP B CA 1
ATOM 3387 C C . ASP B 1 185 ? -20.344 1.768 -10.234 1 93.62 185 ASP B C 1
ATOM 3389 O O . ASP B 1 185 ? -19.547 1.586 -11.156 1 93.62 185 ASP B O 1
ATOM 3393 N N . PHE B 1 186 ? -19.938 1.848 -8.938 1 93.31 186 PHE B N 1
ATOM 3394 C CA . PHE B 1 186 ? -18.531 2.113 -8.703 1 93.31 186 PHE B CA 1
ATOM 3395 C C . PHE B 1 186 ? -17.906 1.033 -7.824 1 93.31 186 PHE B C 1
ATOM 3397 O O . PHE B 1 186 ? -16.688 0.961 -7.688 1 93.31 186 PHE B O 1
ATOM 3404 N N . ASN B 1 187 ? -18.688 0.119 -7.27 1 96.38 187 ASN B N 1
ATOM 3405 C CA . ASN B 1 187 ? -18.125 -0.744 -6.234 1 96.38 187 ASN B CA 1
ATOM 3406 C C . ASN B 1 187 ? -18.344 -2.219 -6.555 1 96.38 187 ASN B C 1
ATOM 3408 O O . ASN B 1 187 ? -18.172 -3.078 -5.688 1 96.38 187 ASN B O 1
ATOM 3412 N N . ALA B 1 188 ? -18.688 -2.561 -7.766 1 97.25 188 ALA B N 1
ATOM 3413 C CA . ALA B 1 188 ? -18.969 -3.949 -8.117 1 97.25 188 ALA B CA 1
ATOM 3414 C C . ALA B 1 188 ? -17.688 -4.691 -8.492 1 97.25 188 ALA B C 1
ATOM 3416 O O . ALA B 1 188 ? -17.609 -5.918 -8.391 1 97.25 188 ALA B O 1
ATOM 3417 N N . ASP B 1 189 ? -16.672 -3.943 -8.969 1 96.94 189 ASP B N 1
ATOM 3418 C CA . ASP B 1 189 ? -15.414 -4.531 -9.398 1 96.94 189 ASP B CA 1
ATOM 3419 C C . ASP B 1 189 ? -14.234 -3.625 -9.047 1 96.94 189 ASP B C 1
ATOM 3421 O O . ASP B 1 189 ? -14.398 -2.41 -8.922 1 96.94 189 ASP B O 1
ATOM 3425 N N . SER B 1 190 ? -13.109 -4.238 -8.891 1 97.62 190 SER B N 1
ATOM 3426 C CA . SER B 1 190 ? -11.875 -3.463 -8.766 1 97.62 190 SER B CA 1
ATOM 3427 C C . SER B 1 190 ? -11.32 -3.082 -10.133 1 97.62 190 SER B C 1
ATOM 3429 O O . SER B 1 190 ? -11.859 -3.498 -11.164 1 97.62 190 SER B O 1
ATOM 3431 N N . LEU B 1 191 ? -10.25 -2.361 -10.141 1 97.62 191 LEU B N 1
ATOM 3432 C CA . LEU B 1 191 ? -9.578 -1.954 -11.375 1 97.62 191 LEU B CA 1
ATOM 3433 C C . LEU B 1 191 ? -9.078 -3.168 -12.148 1 97.62 191 LEU B C 1
ATOM 3435 O O . LEU B 1 191 ? -9.016 -3.143 -13.375 1 97.62 191 LEU B O 1
ATOM 3439 N N . ASP B 1 192 ? -8.742 -4.27 -11.406 1 97.94 192 ASP B N 1
ATOM 3440 C CA . ASP B 1 192 ? -8.188 -5.457 -12.039 1 97.94 192 ASP B CA 1
ATOM 3441 C C . ASP B 1 192 ? -9.266 -6.504 -12.289 1 97.94 192 ASP B C 1
ATOM 3443 O O . ASP B 1 192 ? -8.961 -7.672 -12.539 1 97.94 192 ASP B O 1
ATOM 3447 N N . GLY B 1 193 ? -10.453 -6.133 -12.078 1 96.94 193 GLY B N 1
ATOM 3448 C CA . GLY B 1 193 ? -11.562 -7.023 -12.391 1 96.94 193 GLY B CA 1
ATOM 3449 C C . GLY B 1 193 ? -11.898 -7.98 -11.266 1 96.94 193 GLY B C 1
ATOM 3450 O O . GLY B 1 193 ? -12.617 -8.961 -11.469 1 96.94 193 GLY B O 1
ATOM 3451 N N . LEU B 1 194 ? -11.422 -7.809 -10.125 1 97.88 194 LEU B N 1
ATOM 3452 C CA . LEU B 1 194 ? -11.766 -8.633 -8.969 1 97.88 194 LEU B CA 1
ATOM 3453 C C . LEU B 1 194 ? -13.172 -8.305 -8.461 1 97.88 194 LEU B C 1
ATOM 3455 O O . LEU B 1 194 ? -13.625 -7.164 -8.562 1 97.88 194 LEU B O 1
ATOM 3459 N N . PRO B 1 195 ? -13.82 -9.297 -7.824 1 97.88 195 PRO B N 1
ATOM 3460 C CA . PRO B 1 195 ? -15.148 -9.031 -7.254 1 97.88 195 PRO B CA 1
ATOM 3461 C C . PRO B 1 195 ? -15.109 -7.973 -6.152 1 97.88 195 PRO B C 1
ATOM 3463 O O . PRO B 1 195 ? -14.25 -8.031 -5.266 1 97.88 195 PRO B O 1
ATOM 3466 N N . GLY B 1 196 ? -16.062 -7.031 -6.242 1 97.88 196 GLY B N 1
ATOM 3467 C CA . GLY B 1 196 ? -16.203 -5.988 -5.238 1 97.88 196 GLY B CA 1
ATOM 3468 C C . GLY B 1 196 ? -17.281 -6.273 -4.223 1 97.88 196 GLY B C 1
ATOM 3469 O O . GLY B 1 196 ? -17.375 -7.379 -3.684 1 97.88 196 GLY B O 1
ATOM 3470 N N . MET B 1 197 ? -18.125 -5.277 -3.953 1 97.44 197 MET B N 1
ATOM 3471 C CA . MET B 1 197 ? -19.25 -5.418 -3.025 1 97.44 197 MET B CA 1
ATOM 3472 C C . MET B 1 197 ? -20.281 -6.414 -3.557 1 97.44 197 MET B C 1
ATOM 3474 O O . MET B 1 197 ? -20.719 -6.312 -4.703 1 97.44 197 MET B O 1
ATOM 3478 N N . LYS B 1 198 ? -20.703 -7.359 -2.703 1 97.88 198 LYS B N 1
ATOM 3479 C CA . LYS B 1 198 ? -21.719 -8.32 -3.09 1 97.88 198 LYS B CA 1
ATOM 3480 C C . LYS B 1 198 ? -23.016 -7.609 -3.471 1 97.88 198 LYS B C 1
ATOM 3482 O O . LYS B 1 198 ? -23.609 -7.906 -4.512 1 97.88 198 LYS B O 1
ATOM 3487 N N . ALA B 1 199 ? -23.422 -6.699 -2.641 1 96.62 199 ALA B N 1
ATOM 3488 C CA . ALA B 1 199 ? -24.656 -5.969 -2.887 1 96.62 199 ALA B CA 1
ATOM 3489 C C . ALA B 1 199 ? -24.609 -5.238 -4.227 1 96.62 199 ALA B C 1
ATOM 3491 O O . ALA B 1 199 ? -25.594 -5.234 -4.973 1 96.62 199 ALA B O 1
ATOM 3492 N N . ALA B 1 200 ? -23.5 -4.609 -4.492 1 97.12 200 ALA B N 1
ATOM 3493 C CA . ALA B 1 200 ? -23.328 -3.887 -5.754 1 97.12 200 ALA B CA 1
ATOM 3494 C C . ALA B 1 200 ? -23.375 -4.84 -6.941 1 97.12 200 ALA B C 1
ATOM 3496 O O . ALA B 1 200 ? -24 -4.539 -7.961 1 97.12 200 ALA B O 1
ATOM 3497 N N . MET B 1 201 ? -22.688 -5.973 -6.84 1 98 201 MET B N 1
ATOM 3498 C CA . MET B 1 201 ? -22.703 -6.965 -7.91 1 98 201 MET B CA 1
ATOM 3499 C C . MET B 1 201 ? -24.125 -7.477 -8.164 1 98 201 MET B C 1
ATOM 3501 O O . MET B 1 201 ? -24.547 -7.598 -9.312 1 98 201 MET B O 1
ATOM 3505 N N . ARG B 1 202 ? -24.844 -7.727 -7.109 1 97.56 202 ARG B N 1
ATOM 3506 C CA . ARG B 1 202 ? -26.234 -8.195 -7.242 1 97.56 202 ARG B CA 1
ATOM 3507 C C . ARG B 1 202 ? -27.109 -7.129 -7.898 1 97.56 202 ARG B C 1
ATOM 3509 O O . ARG B 1 202 ? -27.953 -7.445 -8.734 1 97.56 202 ARG B O 1
ATOM 3516 N N . ASP B 1 203 ? -26.891 -5.93 -7.516 1 96.25 203 ASP B N 1
ATOM 3517 C CA . ASP B 1 203 ? -27.656 -4.824 -8.094 1 96.25 203 ASP B CA 1
ATOM 3518 C C . ASP B 1 203 ? -27.391 -4.699 -9.594 1 96.25 203 ASP B C 1
ATOM 3520 O O . ASP B 1 203 ? -28.234 -4.203 -10.344 1 96.25 203 ASP B O 1
ATOM 3524 N N . ARG B 1 204 ? -26.234 -5.137 -10.023 1 96.62 204 ARG B N 1
ATOM 3525 C CA . ARG B 1 204 ? -25.891 -5.117 -11.445 1 96.62 204 ARG B CA 1
ATOM 3526 C C . ARG B 1 204 ? -26.469 -6.34 -12.156 1 96.62 204 ARG B C 1
ATOM 3528 O O . ARG B 1 204 ? -26.25 -6.523 -13.359 1 96.62 204 ARG B O 1
ATOM 3535 N N . GLY B 1 205 ? -27.047 -7.238 -11.398 1 95.56 205 GLY B N 1
ATOM 3536 C CA . GLY B 1 205 ? -27.688 -8.398 -11.992 1 95.56 205 GLY B CA 1
ATOM 3537 C C . GLY B 1 205 ? -26.812 -9.633 -11.992 1 95.56 205 GLY B C 1
ATOM 3538 O O . GLY B 1 205 ? -27.156 -10.648 -12.609 1 95.56 205 GLY B O 1
ATOM 3539 N N . MET B 1 206 ? -25.672 -9.484 -11.414 1 94.06 206 MET B N 1
ATOM 3540 C CA . MET B 1 206 ? -24.797 -10.648 -11.367 1 94.06 206 MET B CA 1
ATOM 3541 C C . MET B 1 206 ? -25.359 -11.727 -10.461 1 94.06 206 MET B C 1
ATOM 3543 O O . MET B 1 206 ? -25.766 -11.445 -9.328 1 94.06 206 MET B O 1
ATOM 3547 N N . ARG B 1 207 ? -25.344 -12.898 -11.086 1 90.94 207 ARG B N 1
ATOM 3548 C CA . ARG B 1 207 ? -25.781 -14.055 -10.32 1 90.94 207 ARG B CA 1
ATOM 3549 C C . ARG B 1 207 ? -24.594 -14.836 -9.773 1 90.94 207 ARG B C 1
ATOM 3551 O O . ARG B 1 207 ? -23.438 -14.547 -10.125 1 90.94 207 ARG B O 1
ATOM 3558 N N . ALA B 1 208 ? -24.688 -15.555 -8.789 1 96.25 208 ALA B N 1
ATOM 3559 C CA . ALA B 1 208 ? -23.672 -16.453 -8.227 1 96.25 208 ALA B CA 1
ATOM 3560 C C . ALA B 1 208 ? -22.484 -15.664 -7.68 1 96.25 208 ALA B C 1
ATOM 3562 O O . ALA B 1 208 ? -21.328 -16.016 -7.938 1 96.25 208 ALA B O 1
ATOM 3563 N N . VAL B 1 209 ? -22.719 -14.547 -7.102 1 97.06 209 VAL B N 1
ATOM 3564 C CA . VAL B 1 209 ? -21.719 -13.625 -6.574 1 97.06 209 VAL B CA 1
ATOM 3565 C C . VAL B 1 209 ? -20.781 -14.375 -5.629 1 97.06 209 VAL B C 1
ATOM 3567 O O . VAL B 1 209 ? -19.562 -14.195 -5.684 1 97.06 209 VAL B O 1
ATOM 3570 N N . ASP B 1 210 ? -21.312 -15.242 -4.82 1 96.62 210 ASP B N 1
ATOM 3571 C CA . ASP B 1 210 ? -20.5 -15.992 -3.867 1 96.62 210 ASP B CA 1
ATOM 3572 C C . ASP B 1 210 ? -19.562 -16.953 -4.586 1 96.62 210 ASP B C 1
ATOM 3574 O O . ASP B 1 210 ? -18.422 -17.141 -4.172 1 96.62 210 ASP B O 1
ATOM 3578 N N . ALA B 1 211 ? -20.047 -17.578 -5.559 1 97.38 211 ALA B N 1
ATOM 3579 C CA . ALA B 1 211 ? -19.219 -18.484 -6.348 1 97.38 211 ALA B CA 1
ATOM 3580 C C . ALA B 1 211 ? -18.078 -17.734 -7.027 1 97.38 211 ALA B C 1
ATOM 3582 O O . ALA B 1 211 ? -16.953 -18.234 -7.082 1 97.38 211 ALA B O 1
ATOM 3583 N N . ARG B 1 212 ? -18.391 -16.578 -7.594 1 96.94 212 ARG B N 1
ATOM 3584 C CA . ARG B 1 212 ? -17.359 -15.758 -8.227 1 96.94 212 ARG B CA 1
ATOM 3585 C C . ARG B 1 212 ? -16.25 -15.422 -7.238 1 96.94 212 ARG B C 1
ATOM 3587 O O . ARG B 1 212 ? -15.07 -15.5 -7.574 1 96.94 212 ARG B O 1
ATOM 3594 N N . ILE B 1 213 ? -16.625 -15.023 -6.082 1 97 213 ILE B N 1
ATOM 3595 C CA . ILE B 1 213 ? -15.664 -14.672 -5.039 1 97 213 ILE B CA 1
ATOM 3596 C C . ILE B 1 213 ? -14.844 -15.898 -4.656 1 97 213 ILE B C 1
ATOM 3598 O O . ILE B 1 213 ? -13.617 -15.812 -4.539 1 97 213 ILE B O 1
ATOM 3602 N N . TRP B 1 214 ? -15.523 -17.016 -4.473 1 96.69 214 TRP B N 1
ATOM 3603 C CA . TRP B 1 214 ? -14.836 -18.25 -4.113 1 96.69 214 TRP B CA 1
ATOM 3604 C C . TRP B 1 214 ? -13.844 -18.656 -5.195 1 96.69 214 TRP B C 1
ATOM 3606 O O . TRP B 1 214 ? -12.711 -19.047 -4.891 1 96.69 214 TRP B O 1
ATOM 3616 N N . LEU B 1 215 ? -14.219 -18.578 -6.398 1 95.75 215 LEU B N 1
ATOM 3617 C CA . LEU B 1 215 ? -13.352 -18.922 -7.52 1 95.75 215 LEU B CA 1
ATOM 3618 C C . LEU B 1 215 ? -12.133 -18.016 -7.562 1 95.75 215 LEU B C 1
ATOM 3620 O O . LEU B 1 215 ? -11.023 -18.469 -7.867 1 95.75 215 LEU B O 1
ATOM 3624 N N . CYS B 1 216 ? -12.367 -16.766 -7.262 1 95.38 216 CYS B N 1
ATOM 3625 C CA . CYS B 1 216 ? -11.266 -15.812 -7.227 1 95.38 216 CYS B CA 1
ATOM 3626 C C . CYS B 1 216 ? -10.266 -16.172 -6.141 1 95.38 216 CYS B C 1
ATOM 3628 O O . CYS B 1 216 ? -9.055 -16.094 -6.355 1 95.38 216 CYS B O 1
ATOM 3630 N N . ARG B 1 217 ? -10.742 -16.641 -5.086 1 95.75 217 ARG B N 1
ATOM 3631 C CA . ARG B 1 217 ? -9.891 -17.031 -3.967 1 95.75 217 ARG B CA 1
ATOM 3632 C C . ARG B 1 217 ? -9.102 -18.297 -4.289 1 95.75 217 ARG B C 1
ATOM 3634 O O . ARG B 1 217 ? -7.969 -18.453 -3.822 1 95.75 217 ARG B O 1
ATOM 3641 N N . GLN B 1 218 ? -9.688 -19.141 -5.109 1 96.31 218 GLN B N 1
ATOM 3642 C CA . GLN B 1 218 ? -9.086 -20.438 -5.398 1 96.31 218 GLN B CA 1
ATOM 3643 C C . GLN B 1 218 ? -8.328 -20.406 -6.723 1 96.31 218 GLN B C 1
ATOM 3645 O O . GLN B 1 218 ? -7.934 -21.453 -7.238 1 96.31 218 GLN B O 1
ATOM 3650 N N . ARG B 1 219 ? -8.109 -19.328 -7.184 1 94.69 219 ARG B N 1
ATOM 3651 C CA . ARG B 1 219 ? -7.555 -19.188 -8.531 1 94.69 219 ARG B CA 1
ATOM 3652 C C . ARG B 1 219 ? -6.246 -19.969 -8.656 1 94.69 219 ARG B C 1
ATOM 3654 O O . ARG B 1 219 ? -6.043 -20.703 -9.625 1 94.69 219 ARG B O 1
ATOM 3661 N N . ARG B 1 220 ? -5.352 -19.766 -7.754 1 92.56 220 ARG B N 1
ATOM 3662 C CA . ARG B 1 220 ? -4.07 -20.453 -7.82 1 92.56 220 ARG B CA 1
ATOM 3663 C C . ARG B 1 220 ? -4.262 -21.969 -7.777 1 92.56 220 ARG B C 1
ATOM 3665 O O . ARG B 1 220 ? -3.676 -22.703 -8.578 1 92.56 220 ARG B O 1
ATOM 3672 N N . ALA B 1 221 ? -5.027 -22.406 -6.852 1 94.75 221 ALA B N 1
ATOM 3673 C CA . ALA B 1 221 ? -5.305 -23.828 -6.742 1 94.75 221 ALA B CA 1
ATOM 3674 C C . ALA B 1 221 ? -5.922 -24.375 -8.031 1 94.75 221 ALA B C 1
ATOM 3676 O O . ALA B 1 221 ? -5.551 -25.453 -8.5 1 94.75 221 ALA B O 1
ATOM 3677 N N . LEU B 1 222 ? -6.801 -23.688 -8.555 1 96 222 LEU B N 1
ATOM 3678 C CA . LEU B 1 222 ? -7.473 -24.094 -9.781 1 96 222 LEU B CA 1
ATOM 3679 C C . LEU B 1 222 ? -6.496 -24.125 -10.953 1 96 222 LEU B C 1
ATOM 3681 O O . LEU B 1 222 ? -6.578 -25 -11.805 1 96 222 LEU B O 1
ATOM 3685 N N . GLU B 1 223 ? -5.668 -23.156 -10.938 1 95.56 223 GLU B N 1
ATOM 3686 C CA . GLU B 1 223 ? -4.641 -23.156 -11.977 1 95.56 223 GLU B CA 1
ATOM 3687 C C . GLU B 1 223 ? -3.742 -24.375 -11.875 1 95.56 223 GLU B C 1
ATOM 3689 O O . GLU B 1 223 ? -3.441 -25.016 -12.891 1 95.56 223 GLU B O 1
ATOM 3694 N N . LEU B 1 224 ? -3.336 -24.672 -10.719 1 96 224 LEU B N 1
ATOM 3695 C CA . LEU B 1 224 ? -2.467 -25.828 -10.516 1 96 224 LEU B CA 1
ATOM 3696 C C . LEU B 1 224 ? -3.188 -27.125 -10.867 1 96 224 LEU B C 1
ATOM 3698 O O . LEU B 1 224 ? -2.605 -28.016 -11.5 1 96 224 LEU B O 1
ATOM 3702 N N . VAL B 1 225 ? -4.379 -27.219 -10.508 1 97.38 225 VAL B N 1
ATOM 3703 C CA . VAL B 1 225 ? -5.184 -28.391 -10.852 1 97.38 225 VAL B CA 1
ATOM 3704 C C . VAL B 1 225 ? -5.355 -28.469 -12.367 1 97.38 225 VAL B C 1
ATOM 3706 O O . VAL B 1 225 ? -5.238 -29.547 -12.945 1 97.38 225 VAL B O 1
ATOM 3709 N N . GLY B 1 226 ? -5.621 -27.312 -12.898 1 97.62 226 GLY B N 1
ATOM 3710 C CA . GLY B 1 226 ? -5.766 -27.281 -14.344 1 97.62 226 GLY B CA 1
ATOM 3711 C C . GLY B 1 226 ? -4.52 -27.75 -15.078 1 97.62 226 GLY B C 1
ATOM 3712 O O . GLY B 1 226 ? -4.602 -28.547 -16.016 1 97.62 226 GLY B O 1
ATOM 3713 N N . VAL B 1 227 ? -3.439 -27.312 -14.648 1 97.56 227 VAL B N 1
ATOM 3714 C CA . VAL B 1 227 ? -2.17 -27.672 -15.273 1 97.56 227 VAL B CA 1
ATOM 3715 C C . VAL B 1 227 ? -1.884 -29.156 -15.047 1 97.56 227 VAL B C 1
ATOM 3717 O O . VAL B 1 227 ? -1.372 -29.828 -15.938 1 97.56 227 VAL B O 1
ATOM 3720 N N . THR B 1 228 ? -2.225 -29.594 -13.945 1 97.5 228 THR B N 1
ATOM 3721 C CA . THR B 1 228 ? -2.047 -31.016 -13.641 1 97.5 228 THR B CA 1
ATOM 3722 C C . THR B 1 228 ? -2.895 -31.875 -14.57 1 97.5 228 THR B C 1
ATOM 3724 O O . THR B 1 228 ? -2.385 -32.812 -15.203 1 97.5 228 THR B O 1
ATOM 3727 N N . LEU B 1 229 ? -4.125 -31.578 -14.703 1 98.25 229 LEU B N 1
ATOM 3728 C CA . LEU B 1 229 ? -5.047 -32.344 -15.531 1 98.25 229 LEU B CA 1
ATOM 3729 C C . LEU B 1 229 ? -4.648 -32.281 -17 1 98.25 229 LEU B C 1
ATOM 3731 O O . LEU B 1 229 ? -4.695 -33.281 -17.703 1 98.25 229 LEU B O 1
ATOM 3735 N N . LEU B 1 230 ? -4.301 -31.141 -17.406 1 97.94 230 LEU B N 1
ATOM 3736 C CA . LEU B 1 230 ? -3.85 -30.984 -18.781 1 97.94 230 LEU B CA 1
ATOM 3737 C C . LEU B 1 230 ? -2.6 -31.812 -19.047 1 97.94 230 LEU B C 1
ATOM 3739 O O . LEU B 1 230 ? -2.469 -32.438 -20.094 1 97.94 230 LEU B O 1
ATOM 3743 N N . SER B 1 231 ? -1.718 -31.781 -18.078 1 97.62 231 SER B N 1
ATOM 3744 C CA . SER B 1 231 ? -0.473 -32.531 -18.219 1 97.62 231 SER B CA 1
ATOM 3745 C C . SER B 1 231 ? -0.738 -34.031 -18.281 1 97.62 231 SER B C 1
ATOM 3747 O O . SER B 1 231 ? -0.108 -34.75 -19.062 1 97.62 231 SER B O 1
ATOM 3749 N N . ILE B 1 232 ? -1.614 -34.5 -17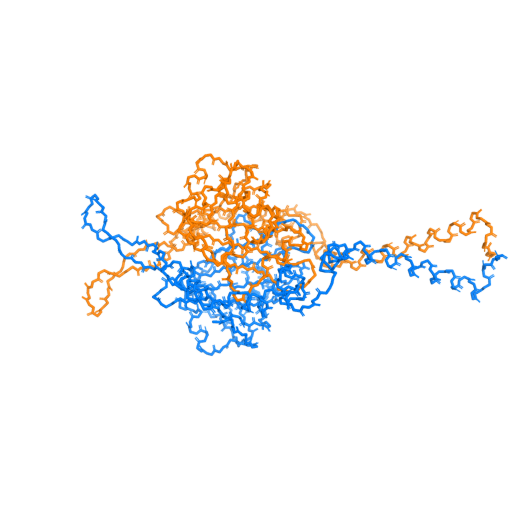.516 1 96.75 232 ILE B N 1
ATOM 3750 C CA . ILE B 1 232 ? -1.994 -35.906 -17.531 1 96.75 232 ILE B CA 1
ATOM 3751 C C . ILE B 1 232 ? -2.584 -36.25 -18.891 1 96.75 232 ILE B C 1
ATOM 3753 O O . ILE B 1 232 ? -2.16 -37.219 -19.516 1 96.75 232 ILE B O 1
ATOM 3757 N N . GLY B 1 233 ? -3.514 -35.469 -19.312 1 96.75 233 GLY B N 1
ATOM 3758 C CA . GLY B 1 233 ? -4.168 -35.75 -20.578 1 96.75 233 GLY B CA 1
ATOM 3759 C C . GLY B 1 233 ? -3.207 -35.75 -21.75 1 96.75 233 GLY B C 1
ATOM 3760 O O . GLY B 1 233 ? -3.275 -36.625 -22.609 1 96.75 233 GLY B O 1
ATOM 3761 N N . LEU B 1 234 ? -2.312 -34.781 -21.75 1 97.06 234 LEU B N 1
ATOM 3762 C CA . LEU B 1 234 ? -1.342 -34.688 -22.844 1 97.06 234 LEU B CA 1
ATOM 3763 C C . LEU B 1 234 ? -0.359 -35.844 -22.797 1 97.06 234 LEU B C 1
ATOM 3765 O O . LEU B 1 234 ? 0.053 -36.344 -23.844 1 97.06 234 LEU B O 1
ATOM 3769 N N . THR B 1 235 ? 0.006 -36.188 -21.609 1 95.62 235 THR B N 1
ATOM 3770 C CA . THR B 1 235 ? 0.94 -37.281 -21.453 1 95.62 235 THR B CA 1
ATOM 3771 C C . THR B 1 235 ? 0.321 -38.594 -21.984 1 95.62 235 THR B C 1
ATOM 3773 O O . THR B 1 235 ? 0.952 -39.312 -22.75 1 95.62 235 THR B O 1
ATOM 3776 N N . VAL B 1 236 ? -0.926 -38.844 -21.672 1 94.62 236 VAL B N 1
ATOM 3777 C CA . VAL B 1 236 ? -1.631 -40.031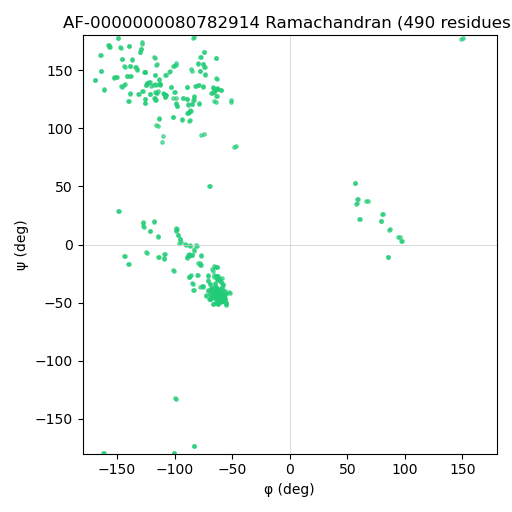 -22.109 1 94.62 236 VAL B CA 1
ATOM 3778 C C . VAL B 1 236 ? -1.809 -40 -23.625 1 94.62 236 VAL B C 1
ATOM 3780 O O . VAL B 1 236 ? -1.605 -41.031 -24.297 1 94.62 236 VAL B O 1
ATOM 3783 N N . ALA B 1 237 ? -2.102 -38.875 -24.078 1 95.38 237 ALA B N 1
ATOM 3784 C CA . ALA B 1 237 ? -2.316 -38.719 -25.516 1 95.38 237 ALA B CA 1
ATOM 3785 C C . ALA B 1 237 ? -1.029 -38.969 -26.297 1 95.38 237 ALA B C 1
ATOM 3787 O O . ALA B 1 237 ? -1.043 -39.656 -27.312 1 95.38 237 ALA B O 1
ATOM 3788 N N . VAL B 1 238 ? 0.057 -38.469 -25.812 1 94.44 238 VAL B N 1
ATOM 3789 C CA . VAL B 1 238 ? 1.346 -38.625 -26.469 1 94.44 238 VAL B CA 1
ATOM 3790 C C . VAL B 1 238 ? 1.757 -40.125 -26.438 1 94.44 238 VAL B C 1
ATOM 3792 O O . VAL B 1 238 ? 2.227 -40.656 -27.438 1 94.44 238 VAL B O 1
ATOM 3795 N N . MET B 1 239 ? 1.505 -40.719 -25.328 1 92.62 239 MET B N 1
ATOM 3796 C CA . MET B 1 239 ? 1.858 -42.125 -25.203 1 92.62 239 MET B CA 1
ATOM 3797 C C . MET B 1 239 ? 0.967 -43 -26.094 1 92.62 239 MET B C 1
ATOM 3799 O O . MET B 1 239 ? 1.437 -43.969 -26.688 1 92.62 239 MET B O 1
ATOM 3803 N N . TRP B 1 240 ? -0.253 -42.531 -26.203 1 91.81 240 TRP B N 1
ATOM 3804 C CA . TRP B 1 240 ? -1.204 -43.281 -27.031 1 91.81 240 TRP B CA 1
ATOM 3805 C C . TRP B 1 240 ? -0.862 -43.156 -28.516 1 91.81 240 TRP B C 1
ATOM 3807 O O . TRP B 1 240 ? -0.821 -44.156 -29.234 1 91.81 240 TRP B O 1
ATOM 3817 N N . VAL B 1 241 ? -0.475 -42 -28.906 1 93.38 241 VAL B N 1
ATOM 3818 C CA . VAL B 1 241 ? -0.194 -41.75 -30.312 1 93.38 241 VAL B CA 1
ATOM 3819 C C . VAL B 1 241 ? 1.09 -42.469 -30.719 1 93.38 241 VAL B C 1
ATOM 3821 O O . VAL B 1 241 ? 1.209 -42.906 -31.859 1 93.38 241 VAL B O 1
ATOM 3824 N N . ASN B 1 242 ? 1.939 -42.688 -29.734 1 92.06 242 ASN B N 1
ATOM 3825 C CA . ASN B 1 242 ? 3.213 -43.312 -30.047 1 92.06 242 ASN B CA 1
ATOM 3826 C C . ASN B 1 242 ? 3.156 -44.812 -29.797 1 92.06 242 ASN B C 1
ATOM 3828 O O . ASN B 1 242 ? 4.176 -45.5 -29.906 1 92.06 242 ASN B O 1
ATOM 3832 N N . GLY B 1 243 ? 2.025 -45.25 -29.391 1 89.75 243 GLY B N 1
ATOM 3833 C CA . GLY B 1 243 ? 1.839 -46.688 -29.219 1 89.75 243 GLY B CA 1
ATOM 3834 C C . GLY B 1 243 ? 2.438 -47.219 -27.938 1 89.75 243 GLY B C 1
ATOM 3835 O O . GLY B 1 243 ? 2.717 -48.406 -27.812 1 89.75 243 GLY B O 1
ATOM 3836 N N . TRP B 1 244 ? 2.625 -46.281 -27.031 1 88.25 244 TRP B N 1
ATOM 3837 C CA . TRP B 1 244 ? 3.271 -46.688 -25.781 1 88.25 244 TRP B CA 1
ATOM 3838 C C . TRP B 1 244 ? 2.24 -47.125 -24.75 1 88.25 244 TRP B C 1
ATOM 3840 O O . TRP B 1 244 ? 2.596 -47.531 -23.625 1 88.25 244 TRP B O 1
ATOM 3850 N N . THR B 1 245 ? 0.986 -47.062 -25.109 1 83.62 245 THR B N 1
ATOM 3851 C CA . THR B 1 245 ? -0.064 -47.406 -24.156 1 83.62 245 THR B CA 1
ATOM 3852 C C . THR B 1 245 ? -0.841 -48.625 -24.641 1 83.62 245 THR B C 1
ATOM 3854 O O . THR B 1 245 ? -1.023 -48.812 -25.844 1 83.62 245 THR B O 1
ATOM 3857 N N . ARG B 1 246 ? -1.012 -49.594 -23.719 1 76.31 246 ARG B N 1
ATOM 3858 C CA . ARG B 1 246 ? -1.898 -50.719 -23.922 1 76.31 246 ARG B CA 1
ATOM 3859 C C . ARG B 1 246 ? -3.119 -50.625 -23.016 1 76.31 246 ARG B C 1
ATOM 3861 O O . ARG B 1 246 ? -2.986 -50.531 -21.781 1 76.31 246 ARG B O 1
ATOM 3868 N N . PHE B 1 247 ? -4.207 -50.031 -23.562 1 65.38 247 PHE B N 1
ATOM 3869 C CA . PHE B 1 247 ? -5.395 -50.062 -22.719 1 65.38 247 PHE B CA 1
ATOM 3870 C C . PHE B 1 247 ? -6.09 -51.406 -22.781 1 65.38 247 PHE B C 1
ATOM 3872 O O . PHE B 1 247 ? -6.059 -52.094 -23.812 1 65.38 247 PHE B O 1
#

Sequence (494 aa):
MVKYYPSISPDFQDWILAQPVFFVASAPLTGKHINVSPKGLPSSSLSVLNPNEVAYIDSTGSGNETLSHIRENGRCTIMFCSFDVSPRIMRLFCRGEVAEWNEPAFQTMLGRMALEKEFVQGARAVMRLDVFKVQTSCGFGVPRLALTTDPKTNEPKPYLEDRRALGHFAAVVVAKNQIHTYQRDFNADSLDGLPGMKAAMRDRGMRAVDARIWLCRQRRALELVGVTLLSIGLTVAVMWVNGWTRFMVKYYPSISPDFQDWILAQPVFFVASAPLTGKHINVSPKGLPSSSLSVLNPNEVAYIDSTGSGNETLSHIRENGRCTIMFCSFDVSPRIMRLFCRGEVAEWNEPAFQTMLGRMALEKEFVQGARAVMRLDVFKVQTSCGFGVPRLALTTDPKTNEPKPYLEDRRALGHFAAVVVAKNQIHTYQRDFNADSLDGLPGMKAAMRDRGMRAVDARIWLCRQRRALELVGVTLLSIGLTVAVMWVNGWTRF

InterPro domains:
  IPR011576 Pyridoxamine 5'-phosphate oxidase, N-terminal [PF01243] (10-138)
  IPR012349 FMN-binding split barrel [G3DSA:2.30.110.10] (4-134)

Radius of gyration: 25.13 Å; Cα contacts (8 Å, |Δi|>4): 1053; chains: 2; bounding box: 63×91×58 Å

Nearest PDB structures (foldseek):
  3in6-assembly1_B  TM=7.412E-01  e=2.650E-05  Syntrophomonas wolfei subsp. wolfei str. Goettingen G311
  2hq9-assembly1_B  TM=5.825E-01  e=3.555E-06  Mesorhizobium loti
  3db0-assembly1_B  TM=6.671E-01  e=6.604E-05  Listeria innocua
  3u5w-assembly1_A-2  TM=6.808E-01  e=1.290E-04  Brucella abortus 2308
  3u0i-assembly1_A-2  TM=6.883E-01  e=1.976E-04  Brucella abortus 2308

Solvent-accessible surface area (backbone atoms only — not comparable to full-atom values): 24998 Å² total; per-residue (Å²): 115,62,46,77,38,70,48,50,48,72,68,51,49,54,54,58,69,67,39,61,46,37,34,43,23,25,44,45,80,71,62,67,65,43,39,70,46,73,43,31,52,33,86,79,29,51,36,78,76,50,51,42,32,38,36,35,59,37,61,64,54,66,60,27,50,58,62,14,15,22,64,43,71,14,34,26,16,43,35,39,61,33,42,49,92,68,50,30,29,39,36,37,36,25,44,36,45,82,24,39,61,91,37,74,60,23,57,54,49,32,53,73,57,71,41,68,80,55,78,59,65,52,43,46,27,34,41,39,28,41,36,68,35,30,38,38,36,54,30,41,41,42,32,20,63,34,77,43,68,33,86,89,77,70,38,85,34,54,46,66,37,74,50,64,54,42,62,50,50,27,50,52,36,50,73,67,70,37,49,64,61,50,35,31,75,30,19,30,40,24,95,68,66,39,59,29,41,64,69,18,29,43,71,70,65,48,71,61,56,66,56,54,43,50,48,56,50,38,41,66,61,49,49,54,51,50,45,33,53,50,29,38,52,50,47,52,48,53,33,48,74,69,58,24,48,51,130,116,61,46,78,36,71,49,50,47,72,68,52,48,56,53,57,67,66,39,61,45,37,32,43,23,25,43,47,79,73,62,68,66,44,39,71,46,73,43,30,51,34,86,79,28,49,35,77,78,49,50,41,33,37,36,34,58,37,61,66,55,66,60,27,49,59,62,14,16,23,63,43,72,15,35,26,17,42,36,39,62,34,42,50,93,68,49,32,29,36,36,38,36,24,43,36,45,81,24,40,60,92,38,74,61,22,58,54,48,31,54,74,56,72,41,67,78,55,77,58,66,50,42,47,28,34,41,41,30,43,36,67,34,30,37,39,35,55,32,41,41,42,32,22,62,32,77,43,69,33,86,89,75,70,39,84,34,53,46,67,38,76,50,64,53,42,62,51,52,28,50,52,35,49,73,66,69,38,48,64,60,50,36,32,75,29,20,29,40,22,96,67,66,40,59,30,42,63,68,19,30,45,71,70,64,49,72,62,57,66,57,54,42,52,50,57,50,38,41,66,61,50,49,53,50,48,46,33,53,51,29,38,52,50,46,52,48,54,31,47,76,69,58,27,47,52,131

Organism: Coccidioides immitis (strain RS) (NCBI:txid246410)

Foldseek 3Di:
DKDKDQWQDPVNQVVVLPFQKKKKWFDAPPDDDTDMDIDGDCVQFKADLDGFKIKGFAADDPDCRRVVRLVRPQWMKMWDWAQAPFTKIKIFTWGKDKAFPPHPVFCVVCVSRVNNPVCSPRTGIMIMIGGRMMMMDRRLQFFHWDWDADPPPRDIDIDTHHHCRVVVVVVVCVVVVNVLVVCLVPFQADPVGQGGDPSSVVVVVDDPSVVSNVCVVCVVVVVVVVVVVVVVVVVVVVCVVVVNDDD/DKDKDQWQDPVNQVVVLPFQKKKKWFDAPPDDDTDIDIDGDCVQFKDDLDGFKIKGFAADDPDCVRVVRLVRPQWMKMWDWAQAPFTKIKIFTWGKDKAFPPHPVFCVVCVSRVNNPVCSPRTGIMIMIGGRMMMMDRRLQFFHWDWDADPPPRDIDIDTHHHCRVVVVVVVCVVVVCVLVVCLVPFQADPVGQGGDPSSVVVVVDDPSVVSNVCVVCVVVVVVVVVVVVVVVVVVVVCVVVVNDDD

Secondary structure (DSSP, 8-state):
--EEESS--HHHHHHHHT-S-EEEEE--SSSS--EEEEE--GGGTEEEEETTEEEEEEE--S--HHHHHHHHH-EEEEEEE--SSS--EEEEEEEEEEEETTSHHHHHHHHHTT-SSS--TTEEEEEEEEEEEEEEE--TTS-EEEEEE-TTT--EEEEEEPPSHHHHHHHHHHHTT-HHHHHHHHSSB-TTS-B--HHHHHHTT-S-HHHHHHHHHTHHHHHHHHHHHHHHHHHHHHHHHTT-B--/--EEESS--HHHHHHHHT-S-EEEEE--SSSS--EEEEE--GGGTEEEEETTEEEEEEE--S--HHHHHHHHH-EEEEEEE--SSS--EEEEEEEEEEEETTSHHHHHHHHHTT-SSS--TTEEEEEEEEEEEEEEE--TTS-EEEEEE-TTT--EEEEEEPPSHHHHHHHHHHHTT-HHHHHHHHSSB-TTS-B--HHHHHHTT-S-HHHHHHHHHTHHHHHHHHHHHHHHHHHHHHHHHTT-B--